Protein AF-A0A2V9VKH8-F1 (afdb_monomer_lite)

pLDDT: mean 80.2, std 17.69, range [26.59, 98.44]

Radius of gyration: 30.82 Å; chains: 1; bounding box: 71×82×88 Å

Structure (mmCIF, N/CA/C/O backbone):
data_AF-A0A2V9VKH8-F1
#
_entry.id   AF-A0A2V9VKH8-F1
#
loop_
_atom_site.group_PDB
_atom_site.id
_atom_site.type_symbol
_atom_site.label_atom_id
_atom_site.label_alt_id
_atom_site.label_comp_id
_atom_site.label_asym_id
_atom_site.label_entity_id
_atom_site.label_seq_id
_atom_site.pdbx_PDB_ins_code
_atom_site.Cartn_x
_atom_site.Cartn_y
_atom_site.Cartn_z
_atom_site.occupancy
_atom_site.B_iso_or_equiv
_atom_site.auth_seq_id
_atom_site.auth_comp_id
_atom_site.auth_asym_id
_atom_site.auth_atom_id
_atom_site.pdbx_PDB_model_num
ATOM 1 N N . MET A 1 1 ? 28.867 59.158 27.616 1.00 63.09 1 MET A N 1
ATOM 2 C CA . MET A 1 1 ? 27.660 58.539 28.209 1.00 63.09 1 MET A CA 1
ATOM 3 C C . MET A 1 1 ? 26.864 57.771 27.164 1.00 63.09 1 MET A C 1
ATOM 5 O O . MET A 1 1 ? 26.486 56.639 27.436 1.00 63.09 1 MET A O 1
ATOM 9 N N . ASP A 1 2 ? 26.694 58.322 25.963 1.00 77.38 2 ASP A N 1
ATOM 10 C CA . ASP A 1 2 ? 25.843 57.733 24.915 1.00 77.38 2 ASP A CA 1
ATOM 11 C C . ASP A 1 2 ? 26.330 56.370 24.397 1.00 77.38 2 ASP A C 1
ATOM 13 O O . ASP A 1 2 ? 25.528 55.474 24.148 1.00 77.38 2 ASP A O 1
ATOM 17 N N . THR A 1 3 ? 27.646 56.151 24.341 1.00 85.81 3 THR A N 1
ATOM 18 C CA . THR A 1 3 ? 28.241 54.854 23.978 1.00 85.81 3 THR A CA 1
ATOM 19 C C . THR A 1 3 ? 27.975 53.765 25.018 1.00 85.81 3 THR A C 1
ATOM 21 O O . THR A 1 3 ? 27.646 52.640 24.656 1.00 85.81 3 THR A O 1
ATOM 24 N N . LEU A 1 4 ? 28.054 54.088 26.313 1.00 91.06 4 LEU A N 1
ATOM 25 C CA . LEU A 1 4 ? 27.780 53.135 27.395 1.00 91.06 4 LEU A CA 1
ATOM 26 C C . LEU A 1 4 ? 26.299 52.731 27.419 1.00 91.06 4 LEU A C 1
ATOM 28 O O . LEU A 1 4 ? 25.985 51.552 27.563 1.00 91.06 4 LEU A O 1
ATOM 32 N N . ILE A 1 5 ? 25.397 53.696 27.222 1.00 91.50 5 ILE A N 1
ATOM 33 C CA . ILE A 1 5 ? 23.953 53.444 27.134 1.00 91.50 5 ILE A CA 1
ATOM 34 C C . ILE A 1 5 ? 23.644 52.554 25.922 1.00 91.50 5 ILE A C 1
ATOM 36 O O . ILE A 1 5 ? 22.907 51.579 26.061 1.00 91.50 5 ILE A O 1
ATOM 40 N N . ALA A 1 6 ? 24.263 52.811 24.764 1.00 89.56 6 ALA A N 1
ATOM 41 C CA . ALA A 1 6 ? 24.103 51.973 23.575 1.00 89.56 6 ALA A CA 1
ATOM 42 C C . ALA A 1 6 ? 24.553 50.517 23.809 1.00 89.56 6 ALA A C 1
ATOM 44 O O . ALA A 1 6 ? 23.830 49.590 23.440 1.00 89.56 6 ALA A O 1
ATOM 45 N N . PHE A 1 7 ? 25.692 50.292 24.478 1.00 94.12 7 PHE A N 1
ATOM 46 C CA . PHE A 1 7 ? 26.146 48.938 24.825 1.00 94.12 7 PHE A CA 1
ATOM 47 C C . PHE A 1 7 ? 25.215 48.234 25.818 1.00 94.12 7 PHE A C 1
ATOM 49 O O . PHE A 1 7 ? 24.960 47.042 25.663 1.00 94.12 7 PHE A O 1
ATOM 56 N N . ILE A 1 8 ? 24.668 48.953 26.803 1.00 94.00 8 ILE A N 1
ATOM 57 C CA . ILE A 1 8 ? 23.708 48.390 27.764 1.00 94.00 8 ILE A CA 1
ATOM 58 C C . ILE A 1 8 ? 22.414 47.973 27.054 1.00 94.00 8 ILE A C 1
ATOM 60 O O . ILE A 1 8 ? 21.912 46.875 27.293 1.00 94.00 8 ILE A O 1
ATOM 64 N N . VAL A 1 9 ? 21.898 48.805 26.144 1.00 93.12 9 VAL A N 1
ATOM 65 C CA . VAL A 1 9 ? 20.703 48.481 25.349 1.00 93.12 9 VAL A CA 1
ATOM 66 C C . VAL A 1 9 ? 20.966 47.286 24.428 1.00 93.12 9 VAL A C 1
ATOM 68 O O . VAL A 1 9 ? 20.166 46.351 24.399 1.00 93.12 9 VAL A O 1
ATOM 71 N N . ALA A 1 10 ? 22.105 47.257 23.728 1.00 92.50 10 ALA A N 1
ATOM 72 C CA . ALA A 1 10 ? 22.487 46.133 22.873 1.00 92.50 10 ALA A CA 1
ATOM 73 C C . ALA A 1 10 ? 22.647 44.827 23.671 1.00 92.50 10 ALA A C 1
ATOM 75 O O . ALA A 1 10 ? 22.159 43.776 23.246 1.00 92.50 10 ALA A O 1
ATOM 76 N N . ALA A 1 11 ? 23.268 44.888 24.853 1.00 94.62 11 ALA A N 1
ATOM 77 C CA . ALA A 1 11 ? 23.398 43.747 25.751 1.00 94.62 11 ALA A CA 1
ATOM 78 C C . ALA A 1 11 ? 22.026 43.262 26.236 1.00 94.62 11 ALA A C 1
ATOM 80 O O . ALA A 1 11 ? 21.753 42.068 26.158 1.00 94.62 11 ALA A O 1
ATOM 81 N N . ALA A 1 12 ? 21.137 44.166 26.657 1.00 94.75 12 ALA A N 1
ATOM 82 C CA . ALA A 1 12 ? 19.789 43.822 27.106 1.00 94.75 12 ALA A CA 1
ATOM 83 C C . ALA A 1 12 ? 18.955 43.158 25.996 1.00 94.75 12 ALA A C 1
ATOM 85 O O . ALA A 1 12 ? 18.322 42.128 26.239 1.00 94.75 12 ALA A O 1
ATOM 86 N N . LEU A 1 13 ? 19.004 43.690 24.769 1.00 94.38 13 LEU A N 1
ATOM 87 C CA . LEU A 1 13 ? 18.346 43.092 23.602 1.00 94.38 13 LEU A CA 1
ATOM 88 C C . LEU A 1 13 ? 18.916 41.702 23.295 1.00 94.38 13 LEU A C 1
ATOM 90 O O . LEU A 1 13 ? 18.162 40.741 23.148 1.00 94.38 13 LEU A O 1
ATOM 94 N N . THR A 1 14 ? 20.243 41.566 23.273 1.00 94.00 14 THR A N 1
ATOM 95 C CA . THR A 1 14 ? 20.915 40.281 23.026 1.00 94.00 14 THR A CA 1
ATOM 96 C C . THR A 1 14 ? 20.531 39.245 24.082 1.00 94.00 14 THR A C 1
ATOM 98 O O . THR A 1 14 ? 20.183 38.111 23.751 1.00 94.00 14 THR A O 1
ATOM 101 N N . LEU A 1 15 ? 20.521 39.635 25.359 1.00 94.31 15 LEU A N 1
ATOM 102 C CA . LEU A 1 15 ? 20.175 38.758 26.477 1.00 94.31 15 LEU A CA 1
ATOM 103 C C . LEU A 1 15 ? 18.697 38.349 26.444 1.00 94.31 15 LEU A C 1
ATOM 105 O O . LEU A 1 15 ? 18.374 37.202 26.754 1.00 94.31 15 LEU A O 1
ATOM 109 N N . PHE A 1 16 ? 17.805 39.244 26.009 1.00 94.19 16 PHE A N 1
ATOM 110 C CA . PHE A 1 16 ? 16.391 38.941 25.784 1.00 94.19 16 PHE A CA 1
ATOM 111 C C . PHE A 1 16 ? 16.201 37.865 24.702 1.00 94.19 16 PHE A C 1
ATOM 113 O O . PHE A 1 16 ? 15.519 36.863 24.944 1.00 94.19 16 PHE A O 1
ATOM 120 N N . PHE A 1 17 ? 16.848 38.016 23.541 1.00 93.25 17 PHE A N 1
ATOM 121 C CA . PHE A 1 17 ? 16.782 37.019 22.467 1.00 93.25 17 PHE A CA 1
ATOM 122 C C . PHE A 1 17 ? 17.427 35.688 22.871 1.00 93.25 17 PHE A C 1
ATOM 124 O O . PHE A 1 17 ? 16.816 34.637 22.666 1.00 93.25 17 PHE A O 1
ATOM 131 N N . LEU A 1 18 ? 18.600 35.713 23.514 1.00 92.12 18 LEU A N 1
ATOM 132 C CA . LEU A 1 18 ? 19.269 34.509 24.021 1.00 92.12 18 LEU A CA 1
ATOM 133 C C . LEU A 1 18 ? 18.402 33.771 25.041 1.00 92.12 18 LEU A C 1
ATOM 135 O O . LEU A 1 18 ? 18.232 32.557 24.946 1.00 92.12 18 LEU A O 1
ATOM 139 N N . ARG A 1 19 ? 17.798 34.486 25.995 1.00 92.94 19 ARG A N 1
ATOM 140 C CA . ARG A 1 19 ? 16.902 33.888 26.992 1.00 92.94 19 ARG A CA 1
ATOM 141 C C . ARG A 1 19 ? 15.708 33.199 26.332 1.00 92.94 19 ARG A C 1
ATOM 143 O O . ARG A 1 19 ? 15.382 32.074 26.711 1.00 92.94 19 ARG A O 1
ATOM 150 N N . ASN A 1 20 ? 15.071 33.839 25.351 1.00 88.81 20 ASN A N 1
ATOM 151 C CA . ASN A 1 20 ? 13.943 33.247 24.626 1.00 88.81 20 ASN A CA 1
ATOM 152 C C . ASN A 1 20 ? 14.376 32.035 23.789 1.00 88.81 20 ASN A C 1
ATOM 154 O O . ASN A 1 20 ? 13.678 31.021 23.777 1.00 88.81 20 ASN A O 1
ATOM 158 N N . TYR A 1 21 ? 15.556 32.097 23.168 1.00 85.56 21 TYR A N 1
ATOM 159 C CA . TYR A 1 21 ? 16.156 30.980 22.442 1.00 85.56 21 TYR A CA 1
ATOM 160 C C . TYR A 1 21 ? 16.414 29.770 23.356 1.00 85.56 21 TYR A C 1
ATOM 162 O O . TYR A 1 21 ? 15.930 28.671 23.079 1.00 85.56 21 TYR A O 1
ATOM 170 N N . PHE A 1 22 ? 17.083 29.967 24.499 1.00 85.38 22 PHE A N 1
ATOM 171 C CA . PHE A 1 22 ? 17.346 28.894 25.466 1.00 85.38 22 PHE A CA 1
ATOM 172 C C . PHE A 1 22 ? 16.069 28.331 26.092 1.00 85.38 22 PHE A C 1
ATOM 174 O O . PHE A 1 22 ? 15.973 27.122 26.313 1.00 85.38 22 PHE A O 1
ATOM 181 N N . LYS A 1 23 ? 15.070 29.180 26.367 1.00 87.38 23 LYS A N 1
ATOM 182 C CA . LYS A 1 23 ? 13.758 28.723 26.838 1.00 87.38 23 LYS A CA 1
ATOM 183 C C . LYS A 1 23 ? 13.087 27.828 25.791 1.00 87.38 23 LYS A C 1
ATOM 185 O O . LYS A 1 23 ? 12.634 26.739 26.133 1.00 87.38 23 LYS A O 1
ATOM 190 N N . GLY A 1 24 ? 13.112 28.237 24.521 1.00 82.38 24 GLY A N 1
ATOM 191 C CA . GLY A 1 24 ? 12.588 27.445 23.408 1.00 82.38 24 GLY A CA 1
ATOM 192 C C . GLY A 1 24 ? 13.292 26.095 23.243 1.00 82.38 24 GLY A C 1
ATOM 193 O O . GLY A 1 24 ? 12.623 25.090 23.007 1.00 82.38 24 GLY A O 1
ATOM 194 N N . ILE A 1 25 ? 14.617 26.036 23.426 1.00 80.88 25 ILE A N 1
ATOM 195 C CA . ILE A 1 25 ? 15.366 24.767 23.437 1.00 80.88 25 ILE A CA 1
ATOM 196 C C . ILE A 1 25 ? 14.876 23.858 24.567 1.00 80.88 25 ILE A C 1
ATOM 198 O O . ILE A 1 25 ? 14.528 22.710 24.307 1.00 80.88 25 ILE A O 1
ATOM 202 N N . LYS A 1 26 ? 14.780 24.370 25.802 1.00 82.69 26 LYS A N 1
ATOM 203 C CA . LYS A 1 26 ? 14.320 23.573 26.953 1.00 82.69 26 LYS A CA 1
ATOM 204 C C . LYS A 1 26 ? 12.916 23.008 26.746 1.00 82.69 26 LYS A C 1
ATOM 206 O O . LYS A 1 26 ? 12.668 21.851 27.073 1.00 82.69 26 LYS A O 1
ATOM 211 N N . GLU A 1 27 ? 12.002 23.803 26.195 1.00 83.75 27 GLU A N 1
ATOM 212 C CA . GLU A 1 27 ? 10.639 23.354 25.894 1.00 83.75 27 GLU A CA 1
ATOM 213 C C . GLU A 1 27 ? 10.611 22.273 24.803 1.00 83.75 27 GLU A C 1
ATOM 215 O O . GLU A 1 27 ? 9.874 21.293 24.930 1.00 83.75 27 GLU A O 1
ATOM 220 N N . ARG A 1 28 ? 11.426 22.414 23.748 1.00 78.88 28 ARG A N 1
ATOM 221 C CA . ARG A 1 28 ? 11.555 21.400 22.685 1.00 78.88 28 ARG A CA 1
ATOM 222 C C . ARG A 1 28 ? 12.150 20.099 23.214 1.00 78.88 28 ARG A C 1
ATOM 224 O O . ARG A 1 28 ? 11.594 19.042 22.932 1.00 78.88 28 ARG A O 1
ATOM 231 N N . ASP A 1 29 ? 13.196 20.172 24.031 1.00 80.62 29 ASP A N 1
ATOM 232 C CA . ASP A 1 29 ? 13.813 19.004 24.665 1.00 80.62 29 ASP A CA 1
ATOM 233 C C . ASP A 1 29 ? 12.839 18.295 25.613 1.00 80.62 29 ASP A C 1
ATOM 235 O O . ASP A 1 29 ? 12.758 17.066 25.622 1.00 80.62 29 ASP A O 1
ATOM 239 N N . ALA A 1 30 ? 12.056 19.049 26.391 1.00 84.06 30 ALA A N 1
ATOM 240 C CA . ALA A 1 30 ? 11.030 18.480 27.261 1.00 84.06 30 ALA A CA 1
ATOM 241 C C . ALA A 1 30 ? 9.947 17.744 26.453 1.00 84.06 30 ALA A C 1
ATOM 243 O O . ALA A 1 30 ? 9.590 16.614 26.793 1.00 84.06 30 ALA A O 1
ATOM 244 N N . LYS A 1 31 ? 9.473 18.339 25.348 1.00 81.69 31 LYS A N 1
ATOM 245 C CA . LYS A 1 31 ? 8.534 17.686 24.421 1.00 81.69 31 LYS A CA 1
ATOM 246 C C . LYS A 1 31 ? 9.139 16.434 23.785 1.00 81.69 31 LYS A C 1
ATOM 248 O O . LYS A 1 31 ? 8.479 15.401 23.761 1.00 81.69 31 LYS A O 1
ATOM 253 N N . ALA A 1 32 ? 10.394 16.497 23.342 1.00 79.94 32 ALA A N 1
ATOM 254 C CA . ALA A 1 32 ? 11.111 15.364 22.762 1.00 79.94 32 ALA A CA 1
ATOM 255 C C . ALA A 1 32 ? 11.238 14.196 23.753 1.00 79.94 32 ALA A C 1
ATOM 257 O O . ALA A 1 32 ? 10.987 13.048 23.392 1.00 79.94 32 ALA A O 1
ATOM 258 N N . ARG A 1 33 ? 11.556 14.481 25.023 1.00 82.38 33 ARG A N 1
ATOM 259 C CA . ARG A 1 33 ? 11.607 13.469 26.092 1.00 82.38 33 ARG A CA 1
ATOM 260 C C . ARG A 1 33 ? 10.233 12.875 26.388 1.00 82.38 33 ARG A C 1
ATOM 262 O O . ARG A 1 33 ? 10.119 11.661 26.505 1.00 82.38 33 ARG A O 1
ATOM 269 N N . ALA A 1 34 ? 9.185 13.695 26.449 1.00 81.69 34 ALA A N 1
ATOM 270 C CA . ALA A 1 34 ? 7.819 13.205 26.631 1.00 81.69 34 ALA A CA 1
ATOM 271 C C . ALA A 1 34 ? 7.361 12.319 25.457 1.00 81.69 34 ALA A C 1
ATOM 273 O O . ALA A 1 34 ? 6.734 11.283 25.672 1.00 81.69 34 ALA A O 1
ATOM 274 N N . ALA A 1 35 ? 7.703 12.691 24.221 1.00 75.00 35 ALA A N 1
ATOM 275 C CA . ALA A 1 35 ? 7.455 11.879 23.033 1.00 75.00 35 ALA A CA 1
ATOM 276 C C . ALA A 1 35 ? 8.233 10.553 23.071 1.00 75.00 35 ALA A C 1
ATOM 278 O O . ALA A 1 35 ? 7.669 9.518 22.727 1.00 75.00 35 ALA A O 1
ATOM 279 N N . ALA A 1 36 ? 9.479 10.565 23.556 1.00 78.69 36 ALA A N 1
ATOM 280 C CA . ALA A 1 36 ? 10.282 9.358 23.740 1.00 78.69 36 ALA A CA 1
ATOM 281 C C . ALA A 1 36 ? 9.688 8.416 24.800 1.00 78.69 36 ALA A C 1
ATOM 283 O O . ALA A 1 36 ? 9.602 7.215 24.565 1.00 78.69 36 ALA A O 1
ATOM 284 N N . GLU A 1 37 ? 9.215 8.941 25.935 1.00 77.94 37 GLU A N 1
ATOM 285 C CA . GLU A 1 37 ? 8.509 8.140 26.949 1.00 77.94 37 GLU A CA 1
ATOM 286 C C . GLU A 1 37 ? 7.204 7.545 26.399 1.00 77.94 37 GLU A C 1
ATOM 288 O O . GLU A 1 37 ? 6.923 6.363 26.600 1.00 77.94 37 GLU A O 1
ATOM 293 N N . LYS A 1 38 ? 6.444 8.314 25.607 1.00 71.38 38 LYS A N 1
ATOM 294 C CA . LYS A 1 38 ? 5.299 7.771 24.858 1.00 71.38 38 LYS A CA 1
ATOM 295 C C . LYS A 1 38 ? 5.726 6.667 23.892 1.00 71.38 38 LYS A C 1
ATOM 297 O O . LYS A 1 38 ? 5.062 5.643 23.827 1.00 71.38 38 LYS A O 1
ATOM 302 N N . GLY A 1 39 ? 6.827 6.841 23.164 1.00 66.06 39 GLY A N 1
ATOM 303 C CA . GLY A 1 39 ? 7.369 5.820 22.266 1.00 66.06 39 GLY A CA 1
ATOM 304 C C . GLY A 1 39 ? 7.769 4.532 22.991 1.00 66.06 39 GLY A C 1
ATOM 305 O O . GLY A 1 39 ? 7.508 3.443 22.480 1.00 66.06 39 GLY A O 1
ATOM 306 N N . LYS A 1 40 ? 8.321 4.634 24.209 1.00 69.31 40 LYS A N 1
ATOM 307 C CA . LYS A 1 40 ? 8.632 3.477 25.068 1.00 69.31 40 LYS A CA 1
ATOM 308 C C . LYS A 1 40 ? 7.385 2.699 25.492 1.00 69.31 40 LYS A C 1
ATOM 310 O O . LYS A 1 40 ? 7.455 1.483 25.602 1.00 69.31 40 LYS A O 1
ATOM 315 N N . LEU A 1 41 ? 6.236 3.353 25.677 1.00 59.66 41 LEU A N 1
ATOM 316 C CA . LEU A 1 41 ? 4.969 2.662 25.974 1.00 59.66 41 LEU A CA 1
ATOM 317 C C . LEU A 1 41 ? 4.483 1.774 24.808 1.00 59.66 41 LEU A C 1
ATOM 319 O O . LEU A 1 41 ? 3.672 0.875 25.021 1.00 59.66 41 LEU A O 1
ATOM 323 N N . PHE A 1 42 ? 4.992 1.992 23.590 1.00 58.88 42 PHE A N 1
ATOM 324 C CA . PHE A 1 42 ? 4.648 1.240 22.376 1.00 58.88 42 PHE A CA 1
ATOM 325 C C . PHE A 1 42 ? 5.877 0.532 21.766 1.00 58.88 42 PHE A C 1
ATOM 327 O O . PHE A 1 42 ? 5.976 0.418 20.543 1.00 58.88 42 PHE A O 1
ATOM 334 N N . SER A 1 43 ? 6.808 0.065 22.615 1.00 53.28 43 SER A N 1
ATOM 335 C CA . SER A 1 43 ? 8.208 -0.319 22.320 1.00 53.28 43 SER A CA 1
ATOM 336 C C . SER A 1 43 ? 8.474 -1.447 21.310 1.00 53.28 43 SER A C 1
ATOM 338 O O . SER A 1 43 ? 9.588 -1.964 21.273 1.00 53.28 43 SER A O 1
ATOM 340 N N . GLU A 1 44 ? 7.526 -1.842 20.464 1.00 56.50 44 GLU A N 1
ATOM 341 C CA . GLU A 1 44 ? 7.807 -2.771 19.356 1.00 56.50 44 GLU A CA 1
ATOM 342 C C . GLU A 1 44 ? 8.654 -2.117 18.240 1.00 56.50 44 GLU A C 1
ATOM 344 O O . GLU A 1 44 ? 9.012 -2.782 17.273 1.00 56.50 44 GLU A O 1
ATOM 349 N N . GLY A 1 45 ? 8.986 -0.824 18.365 1.00 64.00 45 GLY A N 1
ATOM 350 C CA . GLY A 1 45 ? 9.729 -0.065 17.360 1.00 64.00 45 GLY A CA 1
ATOM 351 C C . GLY A 1 45 ? 8.877 0.284 16.131 1.00 64.00 45 GLY A C 1
ATOM 352 O O . GLY A 1 45 ? 7.655 0.092 16.132 1.00 64.00 45 GLY A O 1
ATOM 353 N N . PRO A 1 46 ? 9.487 0.853 15.076 1.00 67.88 46 PRO A N 1
ATOM 354 C CA . PRO A 1 46 ? 8.822 0.978 13.786 1.00 67.88 46 PRO A CA 1
ATOM 355 C C . PRO A 1 46 ? 8.394 -0.398 13.261 1.00 67.88 46 PRO A C 1
ATOM 357 O O . PRO A 1 46 ? 9.116 -1.373 13.424 1.00 67.88 46 PRO A O 1
ATOM 360 N N . LYS A 1 47 ? 7.224 -0.487 12.621 1.00 60.84 47 LYS A N 1
ATOM 361 C CA . LYS A 1 47 ? 6.669 -1.762 12.104 1.00 60.84 47 LYS A CA 1
ATOM 362 C C . LYS A 1 47 ? 6.778 -1.937 10.597 1.00 60.84 47 LYS A C 1
ATOM 364 O O . LYS A 1 47 ? 6.461 -2.996 10.060 1.00 60.84 47 LYS A O 1
ATOM 369 N N . ALA A 1 48 ? 7.143 -0.865 9.922 1.00 63.75 48 ALA A N 1
ATOM 370 C CA . ALA A 1 48 ? 7.241 -0.777 8.482 1.00 63.75 48 ALA A CA 1
ATOM 371 C C . ALA A 1 48 ? 8.485 0.048 8.150 1.00 63.75 48 ALA A C 1
ATOM 373 O O . ALA A 1 48 ? 9.444 0.092 8.924 1.00 63.75 48 ALA A O 1
ATOM 374 N N . GLN A 1 49 ? 8.467 0.708 7.002 1.00 72.56 49 GLN A N 1
ATOM 375 C CA . GLN A 1 49 ? 9.515 1.633 6.628 1.00 72.56 49 GLN A CA 1
ATOM 376 C C . GLN A 1 49 ? 9.624 2.795 7.632 1.00 72.56 49 GLN A C 1
ATOM 378 O O . GLN A 1 49 ? 8.619 3.396 8.018 1.00 72.56 49 GLN A O 1
ATOM 383 N N . HIS A 1 50 ? 10.848 3.136 8.023 1.00 80.00 50 HIS A N 1
ATOM 384 C CA . HIS A 1 50 ? 11.149 4.226 8.941 1.00 80.00 50 HIS A CA 1
ATOM 385 C C . HIS A 1 50 ? 12.464 4.922 8.571 1.00 80.00 50 HIS A C 1
ATOM 387 O O . HIS A 1 50 ? 13.296 4.340 7.879 1.00 80.00 50 HIS A O 1
ATOM 393 N N . PRO A 1 51 ? 12.680 6.171 9.011 1.00 85.06 51 PRO A N 1
ATOM 394 C CA . PRO A 1 51 ? 13.949 6.847 8.786 1.00 85.06 51 PRO A CA 1
ATOM 395 C C . PRO A 1 51 ? 15.066 6.178 9.594 1.00 85.06 51 PRO A C 1
ATOM 397 O O . PRO A 1 51 ? 14.913 5.959 10.790 1.00 85.06 51 PRO A O 1
ATOM 400 N N . HIS A 1 52 ? 16.193 5.891 8.961 1.00 86.38 52 HIS A N 1
ATOM 401 C CA . HIS A 1 52 ? 17.493 5.707 9.588 1.00 86.38 52 HIS A CA 1
ATOM 402 C C . HIS A 1 52 ? 18.257 7.026 9.489 1.00 86.38 52 HIS A C 1
ATOM 404 O O . HIS A 1 52 ? 18.308 7.634 8.419 1.00 86.38 52 HIS A O 1
ATOM 410 N N . ILE A 1 53 ? 18.826 7.478 10.603 1.00 87.56 53 ILE A N 1
ATOM 411 C CA . ILE A 1 53 ? 19.479 8.784 10.704 1.00 87.56 53 ILE A CA 1
ATOM 412 C C . ILE A 1 53 ? 20.965 8.555 10.953 1.00 87.56 53 ILE A C 1
ATOM 414 O O . ILE A 1 53 ? 21.344 8.015 11.991 1.00 87.56 53 ILE A O 1
ATOM 418 N N . ASP A 1 54 ? 21.804 8.983 10.014 1.00 84.62 54 ASP A N 1
ATOM 419 C CA . ASP A 1 54 ? 23.248 9.000 10.207 1.00 84.62 54 ASP A CA 1
ATOM 420 C C . ASP A 1 54 ? 23.639 10.227 11.040 1.00 84.62 54 ASP A C 1
ATOM 422 O O . ASP A 1 54 ? 23.612 11.376 10.583 1.00 84.62 54 ASP A O 1
ATOM 426 N N . ASN A 1 55 ? 24.006 9.980 12.296 1.00 85.00 55 ASN A N 1
ATOM 427 C CA . ASN A 1 55 ? 24.382 11.032 13.235 1.00 85.00 55 ASN A CA 1
ATOM 428 C C . ASN A 1 55 ? 25.666 11.772 12.835 1.00 85.00 55 ASN A C 1
ATOM 430 O O . ASN A 1 55 ? 25.863 12.906 13.279 1.00 85.00 55 ASN A O 1
ATOM 434 N N . THR A 1 56 ? 26.507 11.181 11.986 1.00 84.69 56 THR A N 1
ATOM 435 C CA . THR A 1 56 ? 27.732 11.807 11.473 1.00 84.69 56 THR A CA 1
ATOM 436 C C . THR A 1 56 ? 27.380 12.927 10.501 1.00 84.69 56 THR A C 1
ATOM 438 O O . THR A 1 56 ? 27.872 14.044 10.641 1.00 84.69 56 THR A O 1
ATOM 441 N N . TYR A 1 57 ? 26.447 12.659 9.585 1.00 84.44 57 TYR A N 1
ATOM 442 C CA . TYR A 1 57 ? 26.014 13.610 8.559 1.00 84.44 57 TYR A CA 1
ATOM 443 C C . TYR A 1 57 ? 24.903 14.554 9.031 1.00 84.44 57 TYR A C 1
ATOM 445 O O . TYR A 1 57 ? 24.702 15.619 8.453 1.00 84.44 57 TYR A O 1
ATOM 453 N N . CYS A 1 58 ? 24.156 14.205 10.082 1.00 87.94 58 CYS A N 1
ATOM 454 C CA . CYS A 1 58 ? 23.061 15.038 10.569 1.00 87.94 58 CYS A CA 1
ATOM 455 C C . CYS A 1 58 ? 23.565 16.402 11.083 1.00 87.94 58 CYS A C 1
ATOM 457 O O . CYS A 1 58 ? 24.203 16.484 12.129 1.00 87.94 58 CYS A O 1
ATOM 459 N N . ILE A 1 59 ? 23.210 17.495 10.402 1.00 89.75 59 ILE A N 1
ATOM 460 C CA . ILE A 1 59 ? 23.591 18.867 10.796 1.00 89.75 59 ILE A CA 1
ATOM 461 C C . ILE A 1 59 ? 22.662 19.511 11.838 1.00 89.75 59 ILE A C 1
ATOM 463 O O . ILE A 1 59 ? 22.838 20.670 12.195 1.00 89.75 59 ILE A O 1
ATOM 467 N N . GLY A 1 60 ? 21.634 18.798 12.304 1.00 89.38 60 GLY A N 1
ATOM 468 C CA . GLY A 1 60 ? 20.764 19.298 13.371 1.00 89.38 60 GLY A CA 1
ATOM 469 C C . GLY A 1 60 ? 19.741 20.371 12.973 1.00 89.38 60 GLY A C 1
ATOM 470 O O . GLY A 1 60 ? 19.167 21.009 13.850 1.00 89.38 60 GLY A O 1
ATOM 471 N N . CYS A 1 61 ? 19.463 20.567 11.679 1.00 89.31 61 CYS A N 1
ATOM 472 C CA . CYS A 1 61 ? 18.586 21.644 11.184 1.00 89.31 61 CYS A CA 1
ATOM 473 C C . CYS A 1 61 ? 17.088 21.499 11.528 1.00 89.31 61 CYS A C 1
ATOM 475 O O . CYS A 1 61 ? 16.315 22.420 11.287 1.00 89.31 61 CYS A O 1
ATOM 477 N N . ALA A 1 62 ? 16.665 20.350 12.066 1.00 89.62 62 ALA A N 1
ATOM 478 C CA . ALA A 1 62 ? 15.288 20.036 12.462 1.00 89.62 62 ALA A CA 1
ATOM 479 C C . ALA A 1 62 ? 14.221 20.003 11.346 1.00 89.62 62 ALA A C 1
ATOM 481 O O . ALA A 1 62 ? 13.066 19.699 11.651 1.00 89.62 62 ALA A O 1
ATOM 482 N N . THR A 1 63 ? 14.574 20.193 10.067 1.00 90.38 63 THR A N 1
ATOM 483 C CA . THR A 1 63 ? 13.617 20.122 8.941 1.00 90.38 63 THR A CA 1
ATOM 484 C C . THR A 1 63 ? 12.839 18.806 8.932 1.00 90.38 63 THR A C 1
ATOM 486 O O . THR A 1 63 ? 11.625 18.788 8.775 1.00 90.38 63 THR A O 1
ATOM 489 N N . CYS A 1 64 ? 13.514 17.685 9.190 1.00 89.88 64 CYS A N 1
ATOM 490 C CA . CYS A 1 64 ? 12.882 16.366 9.231 1.00 89.88 64 CYS A CA 1
ATOM 491 C C . CYS A 1 64 ? 11.787 16.227 10.305 1.00 89.88 64 CYS A C 1
ATOM 493 O O . CYS A 1 64 ? 10.832 15.478 10.106 1.00 89.88 64 CYS A O 1
ATOM 495 N N . THR A 1 65 ? 11.909 16.950 11.422 1.00 89.12 65 THR A N 1
ATOM 496 C CA . THR A 1 65 ? 10.913 16.937 12.504 1.00 89.12 65 THR A CA 1
ATOM 497 C C . THR A 1 65 ? 9.703 17.805 12.175 1.00 89.12 65 THR A C 1
ATOM 499 O O . THR A 1 65 ? 8.594 17.474 12.579 1.00 89.12 65 THR A O 1
ATOM 502 N N . THR A 1 66 ? 9.889 18.888 11.412 1.00 86.38 66 THR A N 1
ATOM 503 C CA . THR A 1 66 ? 8.813 19.831 11.081 1.00 86.38 66 THR A CA 1
ATOM 504 C C . THR A 1 66 ? 7.961 19.356 9.911 1.00 86.38 66 THR A C 1
ATOM 506 O O . THR A 1 66 ? 6.772 19.650 9.867 1.00 86.38 66 THR A O 1
ATOM 509 N N . VAL A 1 67 ? 8.542 18.589 8.984 1.00 87.56 67 VAL A N 1
ATOM 510 C CA . VAL A 1 67 ? 7.825 18.040 7.820 1.00 87.56 67 VAL A CA 1
ATOM 511 C C . VAL A 1 67 ? 7.067 16.743 8.114 1.00 87.56 67 VAL A C 1
ATOM 513 O O . VAL A 1 67 ? 6.415 16.215 7.217 1.00 87.56 67 VAL A O 1
ATOM 516 N N . CYS A 1 68 ? 7.168 16.180 9.323 1.00 86.00 68 CYS A N 1
ATOM 517 C CA . CYS A 1 68 ? 6.497 14.927 9.662 1.00 86.00 68 CYS A CA 1
ATOM 518 C C . CYS A 1 68 ? 5.015 15.174 10.021 1.00 86.00 68 CYS A C 1
ATOM 520 O O . CYS A 1 68 ? 4.747 15.719 11.093 1.00 86.00 68 CYS A O 1
ATOM 522 N N . PRO A 1 69 ? 4.041 14.746 9.189 1.00 80.00 69 PRO A N 1
ATOM 523 C CA . PRO A 1 69 ? 2.616 14.951 9.451 1.00 80.00 69 PRO A CA 1
ATOM 524 C C . PRO A 1 69 ? 2.083 14.136 10.634 1.00 80.00 69 PRO A C 1
ATOM 526 O O . PRO A 1 69 ? 1.068 14.505 11.214 1.00 80.00 69 PRO A O 1
ATOM 529 N N . GLU A 1 70 ? 2.744 13.033 10.995 1.00 79.56 70 GLU A N 1
ATOM 530 C CA . GLU A 1 70 ? 2.291 12.161 12.088 1.00 79.56 70 GLU A CA 1
ATOM 531 C C . GLU A 1 70 ? 2.573 12.762 13.475 1.00 79.56 70 GLU A C 1
ATOM 533 O O . GLU A 1 70 ? 1.918 12.390 14.452 1.00 79.56 70 GLU A O 1
ATOM 538 N N . GLY A 1 71 ? 3.517 13.711 13.556 1.00 75.50 71 GLY A N 1
ATOM 539 C CA . GLY A 1 71 ? 3.951 14.337 14.803 1.00 75.50 71 GLY A CA 1
ATOM 540 C C . GLY A 1 71 ? 4.658 13.361 15.750 1.00 75.50 71 GLY A C 1
ATOM 541 O O . GLY A 1 71 ? 4.392 12.161 15.769 1.00 75.50 71 GLY A O 1
ATOM 542 N N . ASP A 1 72 ? 5.601 13.867 16.545 1.00 79.38 72 ASP A N 1
ATOM 543 C CA . ASP A 1 72 ? 6.311 13.101 17.581 1.00 79.38 72 ASP A CA 1
ATOM 544 C C . ASP A 1 72 ? 7.049 11.828 17.098 1.00 79.38 72 ASP A C 1
ATOM 546 O O . ASP A 1 72 ? 7.538 11.073 17.927 1.00 79.38 72 ASP A O 1
ATOM 550 N N . VAL A 1 73 ? 7.173 11.558 15.790 1.00 86.94 73 VAL A N 1
ATOM 551 C CA . VAL A 1 73 ? 7.969 10.426 15.266 1.00 86.94 73 VAL A CA 1
ATOM 552 C C . VAL A 1 73 ? 9.458 10.713 15.427 1.00 86.94 73 VAL A C 1
ATOM 554 O O . VAL A 1 73 ? 10.209 9.890 15.957 1.00 86.94 73 VAL A O 1
ATOM 557 N N . LEU A 1 74 ? 9.865 11.896 14.966 1.00 89.75 74 LEU A N 1
ATOM 558 C CA . LEU A 1 74 ? 11.223 12.412 15.036 1.00 89.75 74 LEU A CA 1
ATOM 559 C C . LEU A 1 74 ? 11.265 13.603 15.986 1.00 89.75 74 LEU A C 1
ATOM 561 O O . LEU A 1 74 ? 10.383 14.460 15.951 1.00 89.75 74 LEU A O 1
ATOM 565 N N . ALA A 1 75 ? 12.328 13.697 16.775 1.00 89.38 75 ALA A N 1
ATOM 566 C CA . ALA A 1 75 ? 12.623 14.883 17.562 1.00 89.38 75 ALA A CA 1
ATOM 567 C C . ALA A 1 75 ? 14.116 15.205 17.521 1.00 89.38 75 ALA A C 1
ATOM 569 O O . ALA A 1 75 ? 14.934 14.389 17.101 1.00 89.38 75 ALA A O 1
ATOM 570 N N . MET A 1 76 ? 14.466 16.409 17.961 1.00 87.69 76 MET A N 1
ATOM 571 C CA . MET A 1 76 ? 15.857 16.801 18.147 1.00 87.69 76 MET A CA 1
ATOM 572 C C . MET A 1 76 ? 16.277 16.463 19.577 1.00 87.69 76 MET A C 1
ATOM 574 O O . MET A 1 76 ? 15.665 16.962 20.515 1.00 87.69 76 MET A O 1
ATOM 578 N N . LEU A 1 77 ? 17.309 15.635 19.743 1.00 81.44 77 LEU A N 1
ATOM 579 C CA . LEU A 1 77 ? 17.960 15.377 21.030 1.00 81.44 77 LEU A CA 1
ATOM 580 C C . LEU A 1 77 ? 19.465 15.580 20.870 1.00 81.44 77 LEU A C 1
ATOM 582 O O . LEU A 1 77 ? 20.082 15.026 19.963 1.00 81.44 77 LEU A O 1
ATOM 586 N N . GLY A 1 78 ? 20.062 16.407 21.733 1.00 80.06 78 GLY A N 1
ATOM 587 C CA . GLY A 1 78 ? 21.503 16.682 21.679 1.00 80.06 78 GLY A CA 1
ATOM 588 C C . GLY A 1 78 ? 21.963 17.279 20.341 1.00 80.06 78 GLY A C 1
ATOM 589 O O . GLY A 1 78 ? 23.057 16.979 19.877 1.00 80.06 78 GLY A O 1
ATOM 590 N N . GLY A 1 79 ? 21.108 18.069 19.681 1.00 83.44 79 GLY A N 1
ATOM 591 C CA . GLY A 1 79 ? 21.402 18.671 18.375 1.00 83.44 79 GLY A CA 1
ATOM 592 C C . GLY A 1 79 ? 21.324 17.708 17.185 1.00 83.44 79 GLY A C 1
ATOM 593 O O . GLY A 1 79 ? 21.592 18.120 16.060 1.00 83.44 79 GLY A O 1
ATOM 594 N N . LYS A 1 80 ? 20.929 16.448 17.390 1.00 88.31 80 LYS A N 1
ATOM 595 C CA . LYS A 1 80 ? 20.766 15.452 16.324 1.00 88.31 80 LYS A CA 1
ATOM 596 C C . LYS A 1 80 ? 19.315 15.003 16.234 1.00 88.31 80 LYS A C 1
ATOM 598 O O . LYS A 1 80 ? 18.584 15.012 17.224 1.00 88.31 80 LYS A O 1
ATOM 603 N N . ALA A 1 81 ? 18.886 14.668 15.023 1.00 90.81 81 ALA A N 1
ATOM 604 C CA . ALA A 1 81 ? 17.565 14.101 14.819 1.00 90.81 81 ALA A CA 1
ATOM 605 C C . ALA A 1 81 ? 17.569 12.656 15.323 1.00 90.81 81 ALA A C 1
ATOM 607 O O . ALA A 1 81 ? 18.489 11.895 15.041 1.00 90.81 81 ALA A O 1
ATOM 608 N N . VAL A 1 82 ? 16.540 12.283 16.068 1.00 87.62 82 VAL A N 1
ATOM 609 C CA . VAL A 1 82 ? 16.375 10.943 16.624 1.00 87.62 82 VAL A CA 1
ATOM 610 C C . VAL A 1 82 ? 14.937 10.486 16.446 1.00 87.62 82 VAL A C 1
ATOM 612 O O . VAL A 1 82 ? 14.003 11.292 16.456 1.00 87.62 82 VAL A O 1
ATOM 615 N N . ILE A 1 83 ? 14.750 9.178 16.309 1.00 87.75 83 ILE A N 1
ATOM 616 C CA . ILE A 1 83 ? 13.421 8.575 16.339 1.00 87.75 83 ILE A CA 1
ATOM 617 C C . ILE A 1 83 ? 12.994 8.469 17.800 1.00 87.75 83 ILE A C 1
ATOM 619 O O . ILE A 1 83 ? 13.611 7.737 18.570 1.00 87.75 83 ILE A O 1
ATOM 623 N N . VAL A 1 84 ? 11.936 9.184 18.179 1.00 85.62 84 VAL A N 1
ATOM 624 C CA . VAL A 1 84 ? 11.378 9.129 19.540 1.00 85.62 84 VAL A CA 1
ATOM 625 C C . VAL A 1 84 ? 10.079 8.331 19.600 1.00 85.62 84 VAL A C 1
ATOM 627 O O . VAL A 1 84 ? 9.778 7.747 20.634 1.00 85.62 84 VAL A O 1
ATOM 630 N N . ASN A 1 85 ? 9.347 8.221 18.486 1.00 82.19 85 ASN A N 1
ATOM 631 C CA . ASN A 1 85 ? 8.158 7.376 18.381 1.00 82.19 85 ASN A CA 1
ATOM 632 C C . ASN A 1 85 ? 8.092 6.688 17.010 1.00 82.19 85 ASN A C 1
ATOM 634 O O . ASN A 1 85 ? 7.269 7.010 16.152 1.00 82.19 85 ASN A O 1
ATOM 638 N N . GLY A 1 86 ? 8.992 5.726 16.796 1.00 76.69 86 GLY A N 1
ATOM 639 C CA . GLY A 1 86 ? 9.117 5.013 15.520 1.00 76.69 86 GLY A CA 1
ATOM 640 C C . GLY A 1 86 ? 7.852 4.267 15.104 1.00 76.69 86 GLY A C 1
ATOM 641 O O . GLY A 1 86 ? 7.581 4.102 13.919 1.00 76.69 86 GLY A O 1
ATOM 642 N N . TYR A 1 87 ? 7.041 3.891 16.083 1.00 73.00 87 TYR A N 1
ATOM 643 C CA . TYR A 1 87 ? 5.766 3.231 15.891 1.00 73.00 87 TYR A CA 1
ATOM 644 C C . TYR A 1 87 ? 4.751 4.063 15.087 1.00 73.00 87 TYR A C 1
ATOM 646 O O . TYR A 1 87 ? 4.001 3.515 14.281 1.00 73.00 87 TYR A O 1
ATOM 654 N N . LYS A 1 88 ? 4.730 5.388 15.291 1.00 77.44 88 LYS A N 1
ATOM 655 C CA . LYS A 1 88 ? 3.862 6.314 14.546 1.00 77.44 88 LYS A CA 1
ATOM 656 C C . LYS A 1 88 ? 4.347 6.559 13.112 1.00 77.44 88 LYS A C 1
ATOM 658 O O . LYS A 1 88 ? 3.644 7.189 12.330 1.00 77.44 88 LYS A O 1
ATOM 663 N N . CYS A 1 89 ? 5.542 6.094 12.748 1.00 79.81 89 CYS A N 1
ATOM 664 C CA . CYS A 1 89 ? 6.056 6.294 11.403 1.00 79.81 89 CYS A CA 1
ATOM 665 C C . CYS A 1 89 ? 5.255 5.472 10.385 1.00 79.81 89 CYS A C 1
ATOM 667 O O . CYS A 1 89 ? 5.201 4.246 10.465 1.00 79.81 89 CYS A O 1
ATOM 669 N N . ILE A 1 90 ? 4.686 6.154 9.389 1.00 72.94 90 ILE A N 1
ATOM 670 C CA . ILE A 1 90 ? 3.953 5.522 8.279 1.00 72.94 90 ILE A CA 1
ATOM 671 C C . ILE A 1 90 ? 4.796 5.358 7.001 1.00 72.94 90 ILE A C 1
ATOM 673 O O . ILE A 1 90 ? 4.255 4.986 5.963 1.00 72.94 90 ILE A O 1
ATOM 677 N N . GLY A 1 91 ? 6.095 5.687 7.035 1.00 75.94 91 GLY A N 1
ATOM 678 C CA . GLY A 1 91 ? 6.978 5.539 5.869 1.00 75.94 91 GLY A CA 1
ATOM 679 C C . GLY A 1 91 ? 6.689 6.506 4.709 1.00 75.94 91 GLY A C 1
ATOM 680 O O . GLY A 1 91 ? 6.811 6.144 3.544 1.00 75.94 91 GLY A O 1
ATOM 681 N N . HIS A 1 92 ? 6.273 7.745 4.994 1.00 74.06 92 HIS A N 1
ATOM 682 C CA . HIS A 1 92 ? 5.961 8.749 3.957 1.00 74.06 92 HIS A CA 1
ATOM 683 C C . HIS A 1 92 ? 7.187 9.430 3.327 1.00 74.06 92 HIS A C 1
ATOM 685 O O . HIS A 1 92 ? 7.030 10.260 2.433 1.00 74.06 92 HIS A O 1
ATOM 691 N N . SER A 1 93 ? 8.391 9.149 3.827 1.00 80.06 93 SER A N 1
ATOM 692 C CA . SER A 1 93 ? 9.687 9.635 3.319 1.00 80.06 93 SER A CA 1
ATOM 693 C C . SER A 1 93 ? 9.927 11.150 3.298 1.00 80.06 93 SER A C 1
ATOM 695 O O . SER A 1 93 ? 11.060 11.552 3.094 1.00 80.06 93 SER A O 1
ATOM 697 N N . LEU A 1 94 ? 8.938 12.002 3.605 1.00 83.81 94 LEU A N 1
ATOM 698 C CA . LEU A 1 94 ? 9.124 13.468 3.693 1.00 83.81 94 LEU A CA 1
ATOM 699 C C . LEU A 1 94 ? 10.345 13.901 4.523 1.00 83.81 94 LEU A C 1
ATOM 701 O O . LEU A 1 94 ? 10.989 14.887 4.189 1.00 83.81 94 LEU A O 1
ATOM 705 N N . CYS A 1 95 ? 10.676 13.180 5.598 1.00 87.94 95 CYS A N 1
ATOM 706 C CA . CYS A 1 95 ? 11.859 13.476 6.403 1.00 87.94 95 CYS A CA 1
ATOM 707 C C . CYS A 1 95 ? 13.178 13.214 5.658 1.00 87.94 95 CYS A C 1
ATOM 709 O O . CYS A 1 95 ? 14.123 13.976 5.852 1.00 87.94 95 CYS A O 1
ATOM 711 N N . ALA A 1 96 ? 13.231 12.174 4.823 1.00 85.50 96 ALA A N 1
ATOM 712 C CA . ALA A 1 96 ? 14.356 11.889 3.940 1.00 85.50 96 ALA A CA 1
ATOM 713 C C . ALA A 1 96 ? 14.417 12.912 2.798 1.00 85.50 96 ALA A C 1
ATOM 715 O O . ALA A 1 96 ? 15.450 13.551 2.622 1.00 85.50 96 ALA A O 1
ATOM 716 N N . ASP A 1 97 ? 13.288 13.150 2.119 1.00 81.94 97 ASP A N 1
ATOM 717 C CA . ASP A 1 97 ? 13.174 14.097 0.998 1.00 81.94 97 ASP A CA 1
ATOM 718 C C . ASP A 1 97 ? 13.585 15.525 1.406 1.00 81.94 97 ASP A C 1
ATOM 720 O O . ASP A 1 97 ? 14.230 16.240 0.644 1.00 81.94 97 ASP A O 1
ATOM 724 N N . ALA A 1 98 ? 13.230 15.951 2.622 1.00 86.56 98 ALA A N 1
ATOM 725 C CA . ALA A 1 98 ? 13.530 17.289 3.126 1.00 86.56 98 ALA A CA 1
ATOM 726 C C . ALA A 1 98 ? 14.907 17.408 3.804 1.00 86.56 98 ALA A C 1
ATOM 728 O O . ALA A 1 98 ? 15.243 18.481 4.312 1.00 86.56 98 ALA A O 1
ATOM 729 N N . CYS A 1 99 ? 15.690 16.326 3.887 1.00 87.31 99 CYS A N 1
ATOM 730 C CA . CYS A 1 99 ? 17.003 16.364 4.519 1.00 87.31 99 CYS A CA 1
ATOM 731 C C . CYS A 1 99 ? 18.023 17.025 3.572 1.00 87.31 99 CYS A C 1
ATOM 733 O O . CYS A 1 99 ? 18.413 16.406 2.583 1.00 87.31 99 CYS A O 1
ATOM 735 N N . PRO A 1 100 ? 18.535 18.235 3.877 1.00 86.38 100 PRO A N 1
ATOM 736 C CA . PRO A 1 100 ? 19.402 18.971 2.948 1.00 86.38 100 PRO A CA 1
ATOM 737 C C . PRO A 1 100 ? 20.767 18.305 2.727 1.00 86.38 100 PRO A C 1
ATOM 739 O O . PRO A 1 100 ? 21.450 18.597 1.754 1.00 86.38 100 PRO A O 1
ATOM 742 N N . VAL A 1 101 ? 21.165 17.423 3.645 1.00 84.19 101 VAL A N 1
ATOM 743 C CA . VAL A 1 101 ? 22.468 16.743 3.662 1.00 84.19 101 VAL A CA 1
ATOM 744 C C . VAL A 1 101 ? 22.349 15.236 3.423 1.00 84.19 101 VAL A C 1
ATOM 746 O O . VAL A 1 101 ? 23.331 14.521 3.563 1.00 84.19 101 VAL A O 1
ATOM 749 N N . GLY A 1 102 ? 21.145 14.727 3.127 1.00 84.06 102 GLY A N 1
ATOM 750 C CA . GLY A 1 102 ? 20.929 13.294 2.890 1.00 84.06 102 GLY A CA 1
ATOM 751 C C . GLY A 1 102 ? 21.227 12.384 4.092 1.00 84.06 102 GLY A C 1
ATOM 752 O O . GLY A 1 102 ? 21.384 11.182 3.922 1.00 84.06 102 GLY A O 1
ATOM 753 N N . ALA A 1 103 ? 21.282 12.924 5.315 1.00 87.69 103 ALA A N 1
ATOM 754 C CA . ALA A 1 103 ? 21.561 12.155 6.534 1.00 87.69 103 ALA A CA 1
ATOM 755 C C . ALA A 1 103 ? 20.442 11.169 6.911 1.00 87.69 103 ALA A C 1
ATOM 757 O O . ALA A 1 103 ? 20.615 10.369 7.829 1.00 87.69 103 ALA A O 1
ATOM 758 N N . ILE A 1 104 ? 19.282 11.254 6.257 1.00 85.56 104 ILE A N 1
ATOM 759 C CA . ILE A 1 104 ? 18.139 10.384 6.510 1.00 85.56 104 ILE A CA 1
ATOM 760 C C . ILE A 1 104 ? 17.913 9.503 5.292 1.00 85.56 104 ILE A C 1
ATOM 762 O O . ILE A 1 104 ? 17.648 9.993 4.200 1.00 85.56 104 ILE A O 1
ATOM 766 N N . THR A 1 105 ? 17.962 8.198 5.516 1.00 79.94 105 THR A N 1
ATOM 767 C CA . THR A 1 105 ? 17.610 7.170 4.532 1.00 79.94 105 THR A CA 1
ATOM 768 C C . THR A 1 105 ? 16.407 6.410 5.051 1.00 79.94 105 THR A C 1
ATOM 770 O O . THR A 1 105 ? 16.248 6.238 6.255 1.00 79.94 105 THR A O 1
ATOM 773 N N . MET A 1 106 ? 15.515 5.979 4.169 1.00 78.25 106 MET A N 1
ATOM 774 C CA . MET A 1 106 ? 14.374 5.189 4.607 1.00 78.25 106 MET A CA 1
ATOM 775 C C . MET A 1 106 ? 14.747 3.715 4.586 1.00 78.25 106 MET A C 1
ATOM 777 O O . MET A 1 106 ? 15.110 3.175 3.546 1.00 78.25 106 MET A O 1
ATOM 781 N N . VAL A 1 107 ? 14.640 3.072 5.738 1.00 69.75 107 VAL A N 1
ATOM 782 C CA . VAL A 1 107 ? 14.986 1.667 5.930 1.00 69.75 107 VAL A CA 1
ATOM 783 C C . VAL A 1 107 ? 13.759 0.899 6.382 1.00 69.75 107 VAL A C 1
ATOM 785 O O . VAL A 1 107 ? 12.775 1.474 6.847 1.00 69.75 107 VAL A O 1
ATOM 788 N N . MET A 1 108 ? 13.806 -0.415 6.244 1.00 67.00 108 MET A N 1
ATOM 789 C CA . MET A 1 108 ? 12.769 -1.285 6.781 1.00 67.00 108 MET A CA 1
ATOM 790 C C . MET A 1 108 ? 13.066 -1.590 8.248 1.00 67.00 108 MET A C 1
ATOM 792 O O . MET A 1 108 ? 14.226 -1.721 8.633 1.00 67.00 108 MET A O 1
ATOM 796 N N . ALA A 1 109 ? 12.019 -1.698 9.066 1.00 63.72 109 ALA A N 1
ATOM 797 C CA . ALA A 1 109 ? 12.149 -2.074 10.468 1.00 63.72 109 ALA A CA 1
ATOM 798 C C . ALA A 1 109 ? 12.910 -3.398 10.669 1.00 63.72 109 ALA A C 1
ATOM 800 O O . ALA A 1 109 ? 12.743 -4.347 9.899 1.00 63.72 109 ALA A O 1
ATOM 801 N N . SER A 1 110 ? 13.718 -3.448 11.738 1.00 52.06 110 SER A N 1
ATOM 802 C CA . SER A 1 110 ? 14.543 -4.605 12.108 1.00 52.06 110 SER A CA 1
ATOM 803 C C . SER A 1 110 ? 13.697 -5.857 12.413 1.00 52.06 110 SER A C 1
ATOM 805 O O . SER A 1 110 ? 12.576 -5.750 12.921 1.00 52.06 110 SER A O 1
ATOM 807 N N . PRO A 1 111 ? 14.203 -7.065 12.113 1.00 47.84 111 PRO A N 1
ATOM 808 C CA . PRO A 1 111 ? 13.388 -8.238 11.912 1.00 47.84 111 PRO A CA 1
ATOM 809 C C . PRO A 1 111 ? 13.382 -9.164 13.136 1.00 47.84 111 PRO A C 1
ATOM 811 O O . PRO A 1 111 ? 13.911 -10.267 13.093 1.00 47.84 111 PRO A O 1
ATOM 814 N N . SER A 1 112 ? 12.607 -8.817 14.162 1.00 42.03 112 SER A N 1
ATOM 815 C CA . SER A 1 112 ? 11.728 -9.855 14.736 1.00 42.03 112 SER A CA 1
ATOM 816 C C . SER A 1 112 ? 10.572 -10.203 13.768 1.00 42.03 112 SER A C 1
ATOM 818 O O . SER A 1 112 ? 9.751 -11.066 14.052 1.00 42.03 112 SER A O 1
ATOM 820 N N . MET A 1 113 ? 10.533 -9.536 12.601 1.00 45.97 113 MET A N 1
ATOM 821 C CA . MET A 1 113 ? 9.456 -9.469 11.607 1.00 45.97 113 MET A CA 1
ATOM 822 C C . MET A 1 113 ? 9.956 -9.565 10.136 1.00 45.97 113 MET A C 1
ATOM 824 O O . MET A 1 113 ? 9.290 -9.066 9.232 1.00 45.97 113 MET A O 1
ATOM 828 N N . GLY A 1 114 ? 11.138 -10.149 9.869 1.00 48.16 114 GLY A N 1
ATOM 829 C CA . GLY A 1 114 ? 11.746 -10.226 8.516 1.00 48.16 114 GLY A CA 1
ATOM 830 C C . GLY A 1 114 ? 11.747 -11.602 7.846 1.00 48.16 114 GLY A C 1
ATOM 831 O O . GLY A 1 114 ? 12.056 -11.694 6.663 1.00 48.16 114 GLY A O 1
ATOM 832 N N . ALA A 1 115 ? 11.383 -12.669 8.563 1.00 53.97 115 ALA A N 1
ATOM 833 C CA . ALA A 1 115 ? 11.292 -14.017 7.985 1.00 53.97 115 ALA A CA 1
ATOM 834 C C . ALA A 1 115 ? 10.149 -14.151 6.958 1.00 53.97 115 ALA A C 1
ATOM 836 O O . ALA A 1 115 ? 10.197 -15.005 6.081 1.00 53.97 115 ALA A O 1
ATOM 837 N N . ASP A 1 116 ? 9.142 -13.281 7.053 1.00 64.19 116 ASP A N 1
ATOM 838 C CA . ASP A 1 116 ? 7.922 -13.314 6.243 1.00 64.19 116 ASP A CA 1
ATOM 839 C C . ASP A 1 116 ? 7.907 -12.284 5.104 1.00 64.19 116 ASP A C 1
ATOM 841 O O . ASP A 1 116 ? 6.862 -12.065 4.490 1.00 64.19 116 ASP A O 1
ATOM 845 N N . MET A 1 117 ? 9.044 -11.640 4.823 1.00 73.50 117 MET A N 1
ATOM 846 C CA . MET A 1 117 ? 9.204 -10.690 3.721 1.00 73.50 117 MET A CA 1
ATOM 847 C C . MET A 1 117 ? 10.049 -11.296 2.592 1.00 73.50 117 MET A C 1
ATOM 849 O O . MET A 1 117 ? 11.058 -11.951 2.879 1.00 73.50 117 MET A O 1
ATOM 853 N N . PRO A 1 118 ? 9.681 -11.055 1.320 1.00 80.50 118 PRO A N 1
ATOM 854 C CA . PRO A 1 118 ? 10.496 -11.481 0.194 1.00 80.50 118 PRO A CA 1
ATOM 855 C C . PRO A 1 118 ? 11.823 -10.715 0.180 1.00 80.50 118 PRO A C 1
ATOM 857 O O . PRO A 1 118 ? 11.873 -9.516 0.464 1.00 80.50 118 PRO A O 1
ATOM 860 N N . THR A 1 119 ? 12.907 -11.402 -0.166 1.00 82.50 119 THR A N 1
ATOM 861 C CA . THR A 1 119 ? 14.214 -10.770 -0.359 1.00 82.50 119 THR A CA 1
ATOM 862 C C . THR A 1 119 ? 14.241 -10.050 -1.704 1.00 82.50 119 THR A C 1
ATOM 864 O O . THR A 1 119 ? 14.078 -10.694 -2.740 1.00 82.50 119 THR A O 1
ATOM 867 N N . LEU A 1 120 ? 14.476 -8.733 -1.679 1.00 81.88 120 LEU A N 1
ATOM 868 C CA . LEU A 1 120 ? 14.508 -7.875 -2.867 1.00 81.88 120 LEU A CA 1
ATOM 869 C C . LEU A 1 120 ? 15.864 -7.176 -3.042 1.00 81.88 120 LEU A C 1
ATOM 871 O O . LEU A 1 120 ? 16.571 -6.930 -2.061 1.00 81.88 120 LEU A O 1
ATOM 875 N N . THR A 1 121 ? 16.226 -6.863 -4.285 1.00 82.56 121 THR A N 1
ATOM 876 C CA . THR A 1 121 ? 17.310 -5.925 -4.627 1.00 82.56 121 THR A CA 1
ATOM 877 C C . THR A 1 121 ? 16.821 -4.470 -4.540 1.00 82.56 121 THR A C 1
ATOM 879 O O . THR A 1 121 ? 15.619 -4.224 -4.409 1.00 82.56 121 THR A O 1
ATOM 882 N N . GLY A 1 122 ? 17.732 -3.491 -4.644 1.00 74.38 122 GLY A N 1
ATOM 883 C CA . GLY A 1 122 ? 17.371 -2.067 -4.766 1.00 74.38 122 GLY A CA 1
ATOM 884 C C . GLY A 1 122 ? 16.506 -1.756 -5.998 1.00 74.38 122 GLY A C 1
ATOM 885 O O . GLY A 1 122 ? 15.733 -0.806 -5.990 1.00 74.38 122 GLY A O 1
ATOM 886 N N . GLU A 1 123 ? 16.555 -2.622 -7.014 1.00 82.31 123 GLU A N 1
ATOM 887 C CA . GLU A 1 123 ? 15.753 -2.550 -8.242 1.00 82.31 123 GLU A CA 1
ATOM 888 C C . GLU A 1 123 ? 14.413 -3.303 -8.143 1.00 82.31 123 GLU A C 1
ATOM 890 O O . GLU A 1 123 ? 13.743 -3.507 -9.155 1.00 82.31 123 GLU A O 1
ATOM 895 N N . PHE A 1 124 ? 14.017 -3.726 -6.935 1.00 88.38 124 PHE A N 1
ATOM 896 C CA . PHE A 1 124 ? 12.785 -4.476 -6.640 1.00 88.38 124 PHE A CA 1
ATOM 897 C C . PHE A 1 124 ? 12.751 -5.921 -7.164 1.00 88.38 124 PHE A C 1
ATOM 899 O O . PHE A 1 124 ? 11.700 -6.569 -7.146 1.00 88.38 124 PHE A O 1
ATOM 906 N N . GLU A 1 125 ? 13.885 -6.450 -7.621 1.00 90.44 125 GLU A N 1
ATOM 907 C CA . GLU A 1 125 ? 13.983 -7.817 -8.129 1.00 90.44 125 GLU A CA 1
ATOM 908 C C . GLU A 1 125 ? 14.031 -8.823 -6.980 1.00 90.44 125 GLU A C 1
ATOM 910 O O . GLU A 1 125 ? 14.721 -8.619 -5.983 1.00 90.44 125 GLU A O 1
ATOM 915 N N . THR A 1 126 ? 13.306 -9.926 -7.128 1.00 92.38 126 THR A N 1
ATOM 916 C CA . THR A 1 126 ? 13.328 -11.044 -6.184 1.00 92.38 126 THR A CA 1
ATOM 917 C C . THR A 1 126 ? 14.595 -11.891 -6.335 1.00 92.38 126 THR A C 1
ATOM 919 O O . THR A 1 126 ? 15.458 -11.639 -7.171 1.00 92.38 126 THR A O 1
ATOM 922 N N . THR A 1 127 ? 14.709 -12.968 -5.558 1.00 92.12 127 THR A N 1
ATOM 923 C CA . THR A 1 127 ? 15.745 -13.992 -5.783 1.00 92.12 127 THR A CA 1
ATOM 924 C C . THR A 1 127 ? 15.580 -14.752 -7.103 1.00 92.12 127 THR A C 1
ATOM 926 O O . THR A 1 127 ? 16.484 -15.492 -7.483 1.00 92.12 127 THR A O 1
ATOM 929 N N . VAL A 1 128 ? 14.439 -14.612 -7.786 1.00 93.44 128 VAL A N 1
ATOM 930 C CA . VAL A 1 128 ? 14.198 -15.177 -9.115 1.00 93.44 128 VAL A CA 1
ATOM 931 C C . VAL A 1 128 ? 14.487 -14.091 -10.161 1.00 93.44 128 VAL A C 1
ATOM 933 O O . VAL A 1 128 ? 13.806 -13.063 -10.167 1.00 93.44 128 VAL A O 1
ATOM 936 N N . PRO A 1 129 ? 15.459 -14.298 -11.068 1.00 91.94 129 PRO A N 1
ATOM 937 C CA . PRO A 1 129 ? 15.825 -13.294 -12.063 1.00 91.94 129 PRO A CA 1
ATOM 938 C C . PRO A 1 129 ? 14.663 -12.911 -12.987 1.00 91.94 129 PRO A C 1
ATOM 940 O O . PRO A 1 129 ? 13.988 -13.793 -13.522 1.00 91.94 129 PRO A O 1
ATOM 943 N N . ASN A 1 130 ? 14.495 -11.610 -13.230 1.00 92.81 130 ASN A N 1
ATOM 944 C CA . ASN A 1 130 ? 13.405 -10.959 -13.969 1.00 92.81 130 ASN A CA 1
ATOM 945 C C . ASN A 1 130 ? 12.000 -11.110 -13.347 1.00 92.81 130 ASN A C 1
ATOM 947 O O . ASN A 1 130 ? 10.997 -10.831 -14.013 1.00 92.81 130 ASN A O 1
ATOM 951 N N . LEU A 1 131 ? 11.910 -11.528 -12.083 1.00 95.94 131 LEU A N 1
ATOM 952 C CA . LEU A 1 131 ? 10.682 -11.475 -11.294 1.00 95.94 131 LEU A CA 1
ATOM 953 C C . LEU A 1 131 ? 10.811 -10.361 -10.253 1.00 95.94 131 LEU A C 1
ATOM 955 O O . LEU A 1 131 ? 11.695 -10.414 -9.398 1.00 95.94 131 LEU A O 1
ATOM 959 N N . PHE A 1 132 ? 9.915 -9.381 -10.302 1.00 95.12 132 PHE A N 1
ATOM 960 C CA . PHE A 1 132 ? 9.960 -8.174 -9.473 1.00 95.12 132 PHE A CA 1
ATOM 961 C C . PHE A 1 132 ? 8.753 -8.096 -8.535 1.00 95.12 132 PHE A C 1
ATOM 963 O O . PHE A 1 132 ? 7.676 -8.594 -8.864 1.00 95.12 132 PHE A O 1
ATOM 970 N N . ILE A 1 133 ? 8.905 -7.447 -7.380 1.00 92.88 133 ILE A N 1
ATOM 971 C CA . ILE A 1 133 ? 7.813 -7.184 -6.428 1.00 92.88 133 ILE A CA 1
ATOM 972 C C . ILE A 1 133 ? 7.745 -5.687 -6.135 1.00 92.88 133 ILE A C 1
ATOM 974 O O . ILE A 1 133 ? 8.691 -5.111 -5.608 1.00 92.88 133 ILE A O 1
ATOM 978 N N . ILE A 1 134 ? 6.590 -5.074 -6.395 1.00 90.69 134 ILE A N 1
ATOM 979 C CA . ILE A 1 134 ? 6.352 -3.640 -6.174 1.00 90.69 134 ILE A CA 1
ATOM 980 C C . ILE A 1 134 ? 5.098 -3.382 -5.333 1.00 90.69 134 ILE A C 1
ATOM 982 O O . ILE A 1 134 ? 4.236 -4.243 -5.132 1.00 90.69 134 ILE A O 1
ATOM 986 N N . GLY A 1 135 ? 4.976 -2.153 -4.841 1.00 86.19 135 GLY A N 1
ATOM 987 C CA . GLY A 1 135 ? 3.892 -1.706 -3.981 1.00 86.19 135 GLY A CA 1
ATOM 988 C C . GLY A 1 135 ? 4.044 -2.200 -2.545 1.00 86.19 135 GLY A C 1
ATOM 989 O O . GLY A 1 135 ? 5.142 -2.346 -2.009 1.00 86.19 135 GLY A O 1
ATOM 990 N N . GLU A 1 136 ? 2.910 -2.478 -1.902 1.00 79.38 136 GLU A N 1
ATOM 991 C CA . GLU A 1 136 ? 2.872 -2.790 -0.470 1.00 79.38 136 GLU A CA 1
ATOM 992 C C . GLU A 1 136 ? 3.688 -4.046 -0.102 1.00 79.38 136 GLU A C 1
ATOM 994 O O . GLU A 1 136 ? 4.235 -4.114 0.999 1.00 79.38 136 GLU A O 1
ATOM 999 N N . LEU A 1 137 ? 3.814 -5.021 -1.016 1.00 78.69 137 LEU A N 1
ATOM 1000 C CA . LEU A 1 137 ? 4.650 -6.215 -0.814 1.00 78.69 137 LEU A CA 1
ATOM 1001 C C . LEU A 1 137 ? 6.148 -5.909 -0.788 1.00 78.69 137 LEU A C 1
ATOM 1003 O O . LEU A 1 137 ? 6.881 -6.580 -0.071 1.00 78.69 137 LEU A O 1
ATOM 1007 N N . GLY A 1 138 ? 6.583 -4.880 -1.518 1.00 68.50 138 GLY A N 1
ATOM 1008 C CA . GLY A 1 138 ? 7.953 -4.368 -1.475 1.00 68.50 138 GLY A CA 1
ATOM 1009 C C . GLY A 1 138 ? 8.232 -3.505 -0.242 1.00 68.50 138 GLY A C 1
ATOM 1010 O O . GLY A 1 138 ? 9.292 -2.897 -0.145 1.00 68.50 138 GLY A O 1
ATOM 1011 N N . GLY A 1 139 ? 7.279 -3.419 0.696 1.00 62.56 139 GLY A N 1
ATOM 1012 C CA . GLY A 1 139 ? 7.452 -2.730 1.971 1.00 62.56 139 GLY A CA 1
ATOM 1013 C C . GLY A 1 139 ? 6.860 -1.326 2.058 1.00 62.56 139 GLY A C 1
ATOM 1014 O O . GLY A 1 139 ? 6.877 -0.741 3.142 1.00 62.56 139 GLY A O 1
ATOM 1015 N N . LEU A 1 140 ? 6.312 -0.790 0.961 1.00 65.50 140 LEU A N 1
ATOM 1016 C CA . LEU A 1 140 ? 5.837 0.594 0.885 1.00 65.50 140 LEU A CA 1
ATOM 1017 C C . LEU A 1 140 ? 4.313 0.664 0.718 1.00 65.50 140 LEU A C 1
ATOM 1019 O O . LEU A 1 140 ? 3.780 0.490 -0.374 1.00 65.50 140 LEU A O 1
ATOM 1023 N N . ALA A 1 141 ? 3.590 0.942 1.806 1.00 63.88 141 ALA A N 1
ATOM 1024 C CA . ALA A 1 141 ? 2.123 0.870 1.832 1.00 63.88 141 ALA A CA 1
ATOM 1025 C C . ALA A 1 141 ? 1.382 2.112 1.304 1.00 63.88 141 ALA A C 1
ATOM 1027 O O . ALA A 1 141 ? 0.155 2.112 1.209 1.00 63.88 141 ALA A O 1
ATOM 1028 N N . LEU A 1 142 ? 2.097 3.184 0.964 1.00 76.31 142 LEU A N 1
ATOM 1029 C CA . LEU A 1 142 ? 1.480 4.430 0.513 1.00 76.31 142 LEU A CA 1
ATOM 1030 C C . LEU A 1 142 ? 1.264 4.441 -0.997 1.00 76.31 142 LEU A C 1
ATOM 1032 O O . LEU A 1 142 ? 2.135 4.033 -1.758 1.00 76.31 142 LEU A O 1
ATOM 1036 N N . ILE A 1 143 ? 0.136 5.012 -1.430 1.00 81.88 143 ILE A N 1
ATOM 1037 C CA . ILE A 1 143 ? -0.226 5.141 -2.850 1.00 81.88 143 ILE A CA 1
ATOM 1038 C C . ILE A 1 143 ? 0.870 5.866 -3.645 1.00 81.88 143 ILE A C 1
ATOM 1040 O O . ILE A 1 143 ? 1.231 5.399 -4.719 1.00 81.88 143 ILE A O 1
ATOM 1044 N N . LYS A 1 144 ? 1.451 6.952 -3.105 1.00 81.19 144 LYS A N 1
ATOM 1045 C CA . LYS A 1 144 ? 2.588 7.659 -3.732 1.00 81.19 144 LYS A CA 1
ATOM 1046 C C . LYS A 1 144 ? 3.759 6.709 -3.985 1.00 81.19 144 LYS A C 1
ATOM 1048 O O . LYS A 1 144 ? 4.270 6.648 -5.095 1.00 81.19 144 LYS A O 1
ATOM 1053 N N . ASN A 1 145 ? 4.163 5.962 -2.961 1.00 79.12 145 ASN A N 1
ATOM 1054 C CA . ASN A 1 145 ? 5.310 5.066 -3.055 1.00 79.12 145 ASN A CA 1
ATOM 1055 C C . ASN A 1 145 ? 5.026 3.910 -4.020 1.00 79.12 145 ASN A C 1
ATOM 1057 O O . ASN A 1 145 ? 5.882 3.564 -4.820 1.00 79.12 145 ASN A O 1
ATOM 1061 N N . ALA A 1 146 ? 3.808 3.367 -3.989 1.00 86.56 146 ALA A N 1
ATOM 1062 C CA . ALA A 1 146 ? 3.354 2.348 -4.923 1.00 86.56 146 ALA A CA 1
ATOM 1063 C C . ALA A 1 146 ? 3.445 2.834 -6.381 1.00 86.56 146 ALA A C 1
ATOM 1065 O O . ALA A 1 146 ? 3.976 2.119 -7.225 1.00 86.56 146 ALA A O 1
ATOM 1066 N N . ILE A 1 147 ? 2.987 4.058 -6.667 1.00 88.44 147 ILE A N 1
ATOM 1067 C CA . ILE A 1 147 ? 3.075 4.664 -8.005 1.00 88.44 147 ILE A CA 1
ATOM 1068 C C . ILE A 1 147 ? 4.538 4.861 -8.426 1.00 88.44 147 ILE A C 1
ATOM 1070 O O . ILE A 1 147 ? 4.909 4.469 -9.531 1.00 88.44 147 ILE A O 1
ATOM 1074 N N . ASN A 1 148 ? 5.375 5.415 -7.542 1.00 85.31 148 ASN A N 1
ATOM 1075 C CA . ASN A 1 148 ? 6.796 5.634 -7.822 1.00 85.31 148 ASN A CA 1
ATOM 1076 C C . ASN A 1 148 ? 7.527 4.318 -8.121 1.00 85.31 148 ASN A C 1
ATOM 1078 O O . ASN A 1 148 ? 8.194 4.223 -9.145 1.00 85.31 148 ASN A O 1
ATOM 1082 N N . GLN A 1 149 ? 7.326 3.289 -7.291 1.00 88.12 149 GLN A N 1
ATOM 1083 C CA . GLN A 1 149 ? 7.910 1.963 -7.510 1.00 88.12 149 GLN A CA 1
ATOM 1084 C C . GLN A 1 149 ? 7.445 1.336 -8.822 1.00 88.12 149 GLN A C 1
ATOM 1086 O O . GLN A 1 149 ? 8.244 0.723 -9.518 1.00 88.12 149 GLN A O 1
ATOM 1091 N N . GLY A 1 150 ? 6.165 1.490 -9.180 1.00 91.38 150 GLY A N 1
ATOM 1092 C CA . GLY A 1 150 ? 5.660 1.003 -10.462 1.00 91.38 150 GLY A CA 1
ATOM 1093 C C . GLY A 1 150 ? 6.378 1.636 -11.650 1.00 91.38 150 GLY A C 1
ATOM 1094 O O . GLY A 1 150 ? 6.755 0.927 -12.580 1.00 91.38 150 GLY A O 1
ATOM 1095 N N . ARG A 1 151 ? 6.628 2.949 -11.593 1.00 92.38 151 ARG A N 1
ATOM 1096 C CA . ARG A 1 151 ? 7.395 3.664 -12.620 1.00 92.38 151 ARG A CA 1
ATOM 1097 C C . ARG A 1 151 ? 8.856 3.204 -12.664 1.00 92.38 151 ARG A C 1
ATOM 1099 O O . ARG A 1 151 ? 9.328 2.793 -13.716 1.00 92.38 151 ARG A O 1
ATOM 1106 N N . GLU A 1 152 ? 9.540 3.260 -11.525 1.00 89.56 152 GLU A N 1
ATOM 1107 C CA . GLU A 1 152 ? 10.969 2.936 -11.403 1.00 89.56 152 GLU A CA 1
ATOM 1108 C C . GLU A 1 152 ? 11.264 1.482 -11.792 1.00 89.56 152 GLU A C 1
ATOM 1110 O O . GLU A 1 152 ? 12.233 1.210 -12.490 1.00 89.56 152 GLU A O 1
ATOM 1115 N N . CYS A 1 153 ? 10.397 0.539 -11.415 1.00 93.62 153 CYS A N 1
ATOM 1116 C CA . CYS A 1 153 ? 10.566 -0.869 -11.766 1.00 93.62 153 CYS A CA 1
ATOM 1117 C C . CYS A 1 153 ? 10.524 -1.105 -13.280 1.00 93.62 153 CYS A C 1
ATOM 1119 O O . CYS A 1 153 ? 11.277 -1.934 -13.782 1.00 93.62 153 CYS A O 1
ATOM 1121 N N . ILE A 1 154 ? 9.659 -0.401 -14.015 1.00 95.38 154 ILE A N 1
ATOM 1122 C CA . ILE A 1 154 ? 9.606 -0.531 -15.477 1.00 95.38 154 ILE A CA 1
ATOM 1123 C C . ILE A 1 154 ? 10.847 0.070 -16.126 1.00 95.38 154 ILE A C 1
ATOM 1125 O O . ILE A 1 154 ? 11.379 -0.532 -17.054 1.00 95.38 154 ILE A O 1
ATOM 1129 N N . ASP A 1 155 ? 11.330 1.205 -15.619 1.00 91.69 155 ASP A N 1
ATOM 1130 C CA . ASP A 1 155 ? 12.575 1.808 -16.100 1.00 91.69 155 ASP A CA 1
ATOM 1131 C C . ASP A 1 155 ? 13.752 0.828 -15.918 1.00 91.69 155 ASP A C 1
ATOM 1133 O O . ASP A 1 155 ? 14.470 0.548 -16.874 1.00 91.69 155 ASP A O 1
ATOM 1137 N N . ASN A 1 156 ? 13.853 0.168 -14.756 1.00 89.75 156 ASN A N 1
ATOM 1138 C CA . ASN A 1 156 ? 14.868 -0.867 -14.514 1.00 89.75 156 ASN A CA 1
ATOM 1139 C C . ASN A 1 156 ? 14.739 -2.069 -15.472 1.00 89.75 156 ASN A C 1
ATOM 1141 O O . ASN A 1 156 ? 15.742 -2.614 -15.942 1.00 89.75 156 ASN A O 1
ATOM 1145 N N . VAL A 1 157 ? 13.511 -2.519 -15.764 1.00 91.12 157 VAL A N 1
ATOM 1146 C CA . VAL A 1 157 ? 13.270 -3.611 -16.727 1.00 91.12 157 VAL A CA 1
ATOM 1147 C C . VAL A 1 157 ? 13.718 -3.200 -18.131 1.00 91.12 157 VAL A C 1
ATOM 1149 O O . VAL A 1 157 ? 14.369 -3.989 -18.821 1.00 91.12 157 VAL A O 1
ATOM 1152 N N . LEU A 1 158 ? 13.410 -1.969 -18.543 1.00 89.00 158 LEU A N 1
ATOM 1153 C CA . LEU A 1 158 ? 13.782 -1.430 -19.848 1.00 89.00 158 LEU A CA 1
ATOM 1154 C C . LEU A 1 158 ? 15.303 -1.308 -20.004 1.00 89.00 158 LEU A C 1
ATOM 1156 O O . LEU A 1 158 ? 15.849 -1.748 -21.020 1.00 89.00 158 LEU A O 1
ATOM 1160 N N . ASP A 1 159 ? 15.993 -0.779 -18.996 1.00 86.56 159 ASP A N 1
ATOM 1161 C CA . ASP A 1 159 ? 17.451 -0.636 -19.004 1.00 86.56 159 ASP A CA 1
ATOM 1162 C C . ASP A 1 159 ? 18.135 -2.001 -19.167 1.00 86.56 159 ASP A C 1
ATOM 1164 O O . ASP A 1 159 ? 19.060 -2.164 -19.968 1.00 86.56 159 ASP A O 1
ATOM 1168 N N . ARG A 1 160 ? 17.615 -3.036 -18.494 1.00 82.62 160 ARG A N 1
ATOM 1169 C CA . ARG A 1 160 ? 18.110 -4.417 -18.613 1.00 82.62 160 ARG A CA 1
ATOM 1170 C C . ARG A 1 160 ? 17.874 -5.026 -19.991 1.00 82.62 160 ARG A C 1
ATOM 1172 O O . ARG A 1 160 ? 18.726 -5.776 -20.473 1.00 82.62 160 ARG A O 1
ATOM 1179 N N . PHE A 1 161 ? 16.731 -4.751 -20.617 1.00 80.56 161 PHE A N 1
ATOM 1180 C CA . PHE A 1 161 ? 16.463 -5.201 -21.985 1.00 80.56 161 PHE A CA 1
ATOM 1181 C C . PHE A 1 161 ? 17.352 -4.484 -22.999 1.00 80.56 161 PHE A C 1
ATOM 1183 O O . PHE A 1 161 ? 17.864 -5.127 -23.911 1.00 80.56 161 PHE A O 1
ATOM 1190 N N . THR A 1 162 ? 17.615 -3.196 -22.793 1.00 77.56 162 THR A N 1
ATOM 1191 C CA . THR A 1 162 ? 18.489 -2.399 -23.661 1.00 77.56 162 THR A CA 1
ATOM 1192 C C . THR A 1 162 ? 19.951 -2.847 -23.546 1.00 77.56 162 THR A C 1
ATOM 1194 O O . THR A 1 162 ? 20.624 -3.038 -24.559 1.00 77.56 162 THR A O 1
ATOM 1197 N N . ALA A 1 163 ? 20.432 -3.127 -22.328 1.00 70.94 163 ALA A N 1
ATOM 1198 C CA . ALA A 1 163 ? 21.804 -3.573 -22.068 1.00 70.94 163 ALA A CA 1
ATOM 1199 C C . ALA A 1 163 ? 22.144 -4.958 -22.654 1.00 70.94 163 ALA A C 1
ATOM 1201 O O . ALA A 1 163 ? 23.309 -5.245 -22.922 1.00 70.94 163 ALA A O 1
ATOM 1202 N N . LYS A 1 164 ? 21.148 -5.828 -22.868 1.00 62.16 164 LYS A N 1
ATOM 1203 C CA . LYS A 1 164 ? 21.342 -7.167 -23.459 1.00 62.16 164 LYS A CA 1
ATOM 1204 C C . LYS A 1 164 ? 21.364 -7.171 -24.996 1.00 62.16 164 LYS A C 1
ATOM 1206 O O . LYS A 1 164 ? 21.525 -8.240 -25.585 1.00 62.16 164 LYS A O 1
ATOM 1211 N N . GLY A 1 165 ? 21.258 -6.002 -25.638 1.00 55.75 165 GLY A N 1
ATOM 1212 C CA . GLY A 1 165 ? 21.062 -5.875 -27.084 1.00 55.75 165 GLY A CA 1
ATOM 1213 C C . GLY A 1 165 ? 19.613 -6.174 -27.481 1.00 55.75 165 GLY A C 1
ATOM 1214 O O . GLY A 1 165 ? 18.907 -6.871 -26.755 1.00 55.75 165 GLY A O 1
ATOM 1215 N N . THR A 1 166 ? 19.164 -5.614 -28.614 1.00 47.03 166 THR A N 1
ATOM 1216 C CA . THR A 1 166 ? 17.760 -5.618 -29.083 1.00 47.03 166 THR A CA 1
ATOM 1217 C C . THR A 1 166 ? 17.029 -6.916 -28.748 1.00 47.03 166 THR A C 1
ATOM 1219 O O . THR A 1 166 ? 17.339 -7.975 -29.306 1.00 47.03 166 THR A O 1
ATOM 1222 N N . ALA A 1 167 ? 16.063 -6.815 -27.830 1.00 52.34 167 ALA A N 1
ATOM 1223 C CA . ALA A 1 167 ? 15.196 -7.907 -27.427 1.00 52.34 167 ALA A CA 1
ATOM 1224 C C . ALA A 1 167 ? 14.590 -8.560 -28.676 1.00 52.34 167 ALA A C 1
ATOM 1226 O O . ALA A 1 167 ? 13.949 -7.899 -29.495 1.00 52.34 167 ALA A O 1
ATOM 1227 N N . ARG A 1 168 ? 14.820 -9.866 -28.844 1.00 55.09 168 ARG A N 1
ATOM 1228 C CA . ARG A 1 168 ? 14.139 -10.646 -29.879 1.00 55.09 168 ARG A CA 1
ATOM 1229 C C . ARG A 1 168 ? 12.645 -10.547 -29.600 1.00 55.09 168 ARG A C 1
ATOM 1231 O O . ARG A 1 168 ? 12.188 -11.057 -28.584 1.00 55.09 168 ARG A O 1
ATOM 1238 N N . THR A 1 169 ? 11.895 -9.905 -30.487 1.00 62.88 169 THR A N 1
ATOM 1239 C CA . THR A 1 169 ? 10.435 -9.875 -30.412 1.00 62.88 169 THR A CA 1
ATOM 1240 C C . THR A 1 169 ? 9.933 -11.283 -30.718 1.00 62.88 169 THR A C 1
ATOM 1242 O O . THR A 1 169 ? 9.792 -11.670 -31.877 1.00 62.88 169 THR A O 1
ATOM 1245 N N . ILE A 1 170 ? 9.745 -12.101 -29.683 1.00 78.00 170 ILE A N 1
ATOM 1246 C CA . ILE A 1 170 ? 9.187 -13.443 -29.844 1.00 78.00 170 ILE A CA 1
ATOM 1247 C C . ILE A 1 170 ? 7.663 -13.285 -29.975 1.00 78.00 170 ILE A C 1
ATOM 1249 O O . ILE A 1 170 ? 7.038 -12.652 -29.112 1.00 78.00 170 ILE A O 1
ATOM 1253 N N . PRO A 1 171 ? 7.039 -13.828 -31.039 1.00 79.38 171 PRO A N 1
ATOM 1254 C CA . PRO A 1 171 ? 5.585 -13.846 -31.162 1.00 79.38 171 PRO A CA 1
ATOM 1255 C C . PRO A 1 171 ? 4.934 -14.415 -29.894 1.00 79.38 171 PRO A C 1
ATOM 1257 O O . PRO A 1 171 ? 5.471 -15.328 -29.272 1.00 79.38 171 PRO A O 1
ATOM 1260 N N . ASP A 1 172 ? 3.810 -13.831 -29.475 1.00 85.81 172 ASP A N 1
ATOM 1261 C CA . ASP A 1 172 ? 3.028 -14.289 -28.308 1.00 85.81 172 ASP A CA 1
ATOM 1262 C C . ASP A 1 172 ? 3.738 -14.290 -26.939 1.00 85.81 172 ASP A C 1
ATOM 1264 O O . ASP A 1 172 ? 3.185 -14.765 -25.948 1.00 85.81 172 ASP A O 1
ATOM 1268 N N . VAL A 1 173 ? 4.919 -13.673 -26.844 1.00 92.50 173 VAL A N 1
ATOM 1269 C CA . VAL A 1 173 ? 5.594 -13.381 -25.571 1.00 92.50 173 VAL A CA 1
ATOM 1270 C C . VAL A 1 173 ? 5.466 -11.891 -25.264 1.00 92.50 173 VAL A C 1
ATOM 1272 O O . VAL A 1 173 ? 5.621 -11.059 -26.158 1.00 92.50 173 VAL A O 1
ATOM 1275 N N . TYR A 1 174 ? 5.121 -11.552 -24.026 1.00 95.31 174 TYR A N 1
ATOM 1276 C CA . TYR A 1 174 ? 5.104 -10.180 -23.523 1.00 95.31 174 TYR A CA 1
ATOM 1277 C C . TYR A 1 174 ? 6.502 -9.761 -23.052 1.00 95.31 174 TYR A C 1
ATOM 1279 O O . TYR A 1 174 ? 7.245 -10.562 -22.485 1.00 95.31 174 TYR A O 1
ATOM 1287 N N . ASP A 1 175 ? 6.846 -8.489 -23.220 1.00 94.00 175 ASP A N 1
ATOM 1288 C CA . ASP A 1 175 ? 8.050 -7.913 -22.619 1.00 94.00 175 ASP A CA 1
ATOM 1289 C C . ASP A 1 175 ? 7.921 -7.941 -21.093 1.00 94.00 175 ASP A C 1
ATOM 1291 O O . ASP A 1 175 ? 8.824 -8.376 -20.378 1.00 94.00 175 ASP A O 1
ATOM 1295 N N . VAL A 1 176 ? 6.746 -7.549 -20.592 1.00 96.19 176 VAL A N 1
ATOM 1296 C CA . VAL A 1 176 ? 6.438 -7.538 -19.164 1.00 96.19 176 VAL A CA 1
ATOM 1297 C C . VAL A 1 176 ? 4.988 -7.938 -18.897 1.00 96.19 176 VAL A C 1
ATOM 1299 O O . VAL A 1 176 ? 4.056 -7.392 -19.485 1.00 96.19 176 VAL A O 1
ATOM 1302 N N . LEU A 1 177 ? 4.785 -8.888 -17.985 1.00 97.88 177 LEU A N 1
ATOM 1303 C CA . LEU A 1 177 ? 3.462 -9.230 -17.463 1.00 97.88 177 LEU A CA 1
ATOM 1304 C C . LEU A 1 177 ? 3.305 -8.674 -16.049 1.00 97.88 177 LEU A C 1
ATOM 1306 O O . LEU A 1 177 ? 4.134 -8.931 -15.177 1.00 97.88 177 LEU A O 1
ATOM 1310 N N . ILE A 1 178 ? 2.237 -7.919 -15.813 1.00 98.31 178 ILE A N 1
ATOM 1311 C CA . ILE A 1 178 ? 1.999 -7.229 -14.543 1.00 98.31 178 ILE A CA 1
ATOM 1312 C C . ILE A 1 178 ? 0.842 -7.924 -13.827 1.00 98.31 178 ILE A C 1
ATOM 1314 O O . ILE A 1 178 ? -0.232 -8.108 -14.393 1.00 98.31 178 ILE A O 1
ATOM 1318 N N . ILE A 1 179 ? 1.045 -8.324 -12.574 1.00 97.12 179 ILE A N 1
ATOM 1319 C CA . ILE A 1 179 ? 0.048 -9.054 -11.788 1.00 97.12 179 ILE A CA 1
ATOM 1320 C C . ILE A 1 179 ? -0.454 -8.155 -10.658 1.00 97.12 179 ILE A C 1
ATOM 1322 O O . ILE A 1 179 ? 0.261 -7.898 -9.690 1.00 97.12 179 ILE A O 1
ATOM 1326 N N . GLY A 1 180 ? -1.701 -7.707 -10.782 1.00 94.81 180 GLY A N 1
ATOM 1327 C CA . GLY A 1 180 ? -2.390 -6.773 -9.895 1.00 94.81 180 GLY A CA 1
ATOM 1328 C C . GLY A 1 180 ? -2.582 -5.399 -10.541 1.00 94.81 180 GLY A C 1
ATOM 1329 O O . GLY A 1 180 ? -1.630 -4.787 -11.014 1.00 94.81 180 GLY A O 1
ATOM 1330 N N . ALA A 1 181 ? -3.808 -4.879 -10.504 1.00 94.94 181 ALA A N 1
ATOM 1331 C CA . ALA A 1 181 ? -4.200 -3.555 -10.992 1.00 94.94 181 ALA A CA 1
ATOM 1332 C C . ALA A 1 181 ? -4.487 -2.577 -9.835 1.00 94.94 181 ALA A C 1
ATOM 1334 O O . ALA A 1 181 ? -5.371 -1.724 -9.915 1.00 94.94 181 ALA A O 1
ATOM 1335 N N . GLY A 1 182 ? -3.736 -2.691 -8.734 1.00 92.44 182 GLY A N 1
ATOM 1336 C CA . GLY A 1 182 ? -3.657 -1.650 -7.704 1.00 92.44 182 GLY A CA 1
ATOM 1337 C C . GLY A 1 182 ? -2.802 -0.450 -8.149 1.00 92.44 182 GLY A C 1
ATOM 1338 O O . GLY A 1 182 ? -2.277 -0.451 -9.261 1.00 92.44 182 GLY A O 1
ATOM 1339 N N . PRO A 1 183 ? -2.575 0.556 -7.281 1.00 91.69 183 PRO A N 1
ATOM 1340 C CA . PRO A 1 183 ? -1.825 1.766 -7.640 1.00 91.69 183 PRO A CA 1
ATOM 1341 C C . PRO A 1 183 ? -0.451 1.507 -8.278 1.00 91.69 183 PRO A C 1
ATOM 1343 O O . PRO A 1 183 ? -0.099 2.163 -9.254 1.00 91.69 183 PRO A O 1
ATOM 1346 N N . ALA A 1 184 ? 0.305 0.533 -7.753 1.00 92.88 184 ALA A N 1
ATOM 1347 C CA . ALA A 1 184 ? 1.619 0.168 -8.285 1.00 92.88 184 ALA A CA 1
ATOM 1348 C C . ALA A 1 184 ? 1.531 -0.474 -9.674 1.00 92.88 184 ALA A C 1
ATOM 1350 O O . ALA A 1 184 ? 2.271 -0.096 -10.576 1.00 92.88 184 ALA A O 1
ATOM 1351 N N . GLY A 1 185 ? 0.599 -1.412 -9.861 1.00 95.38 185 GLY A N 1
ATOM 1352 C CA . GLY A 1 185 ? 0.411 -2.097 -11.137 1.00 95.38 185 GLY A CA 1
ATOM 1353 C C . GLY A 1 185 ? -0.155 -1.185 -12.222 1.00 95.38 185 GLY A C 1
ATOM 1354 O O . GLY A 1 185 ? 0.302 -1.241 -13.361 1.00 95.38 185 GLY A O 1
ATOM 1355 N N . ILE A 1 186 ? -1.073 -0.279 -11.864 1.00 95.38 186 ILE A N 1
ATOM 1356 C CA . ILE A 1 186 ? -1.557 0.778 -12.762 1.00 95.38 186 ILE A CA 1
ATOM 1357 C C . ILE A 1 186 ? -0.383 1.648 -13.226 1.00 95.38 186 ILE A C 1
ATOM 1359 O O . ILE A 1 186 ? -0.203 1.837 -14.426 1.00 95.38 186 ILE A O 1
ATOM 1363 N N . ALA A 1 187 ? 0.446 2.134 -12.297 1.00 94.69 187 ALA A N 1
ATOM 1364 C CA . ALA A 1 187 ? 1.595 2.968 -12.638 1.00 94.69 187 ALA A CA 1
ATOM 1365 C C . ALA A 1 187 ? 2.620 2.230 -13.514 1.00 94.69 187 ALA A C 1
ATOM 1367 O O . ALA A 1 187 ? 3.071 2.788 -14.512 1.00 94.69 187 ALA A O 1
ATOM 1368 N N . ALA A 1 188 ? 2.934 0.970 -13.194 1.00 96.69 188 ALA A N 1
ATOM 1369 C CA . ALA A 1 188 ? 3.815 0.135 -14.009 1.00 96.69 188 ALA A CA 1
ATOM 1370 C C . ALA A 1 188 ? 3.259 -0.057 -15.429 1.00 96.69 188 ALA A C 1
ATOM 1372 O O . ALA A 1 188 ? 3.966 0.112 -16.413 1.00 96.69 188 ALA A O 1
ATOM 1373 N N . SER A 1 189 ? 1.962 -0.322 -15.562 1.00 97.50 189 SER A N 1
ATOM 1374 C CA . SER A 1 189 ? 1.336 -0.506 -16.875 1.00 97.50 189 SER A CA 1
ATOM 1375 C C . SER A 1 189 ? 1.383 0.768 -17.717 1.00 97.50 189 SER A C 1
ATOM 1377 O O . SER A 1 189 ? 1.742 0.724 -18.885 1.00 97.50 189 SER A O 1
ATOM 1379 N N . LEU A 1 190 ? 1.059 1.921 -17.123 1.00 95.94 190 LEU A N 1
ATOM 1380 C CA . LEU A 1 190 ? 1.109 3.206 -17.825 1.00 95.94 190 LEU A CA 1
ATOM 1381 C C . LEU A 1 190 ? 2.541 3.577 -18.221 1.00 95.94 190 LEU A C 1
ATOM 1383 O O . LEU A 1 190 ? 2.756 4.146 -19.288 1.00 95.94 190 LEU A O 1
ATOM 1387 N N . ARG A 1 191 ? 3.531 3.227 -17.392 1.00 95.38 191 ARG A N 1
ATOM 1388 C CA . ARG A 1 191 ? 4.943 3.405 -17.736 1.00 95.38 191 ARG A CA 1
ATOM 1389 C C . ARG A 1 191 ? 5.382 2.457 -18.858 1.00 95.38 191 ARG A C 1
ATOM 1391 O O . ARG A 1 191 ? 6.124 2.881 -19.736 1.00 95.38 191 ARG A O 1
ATOM 1398 N N . ALA A 1 192 ? 4.877 1.223 -18.884 1.00 95.19 192 ALA A N 1
ATOM 1399 C CA . ALA A 1 192 ? 5.103 0.283 -19.981 1.00 95.19 192 ALA A CA 1
ATOM 1400 C C . ALA A 1 192 ? 4.502 0.797 -21.304 1.00 95.19 192 ALA A C 1
ATOM 1402 O O . ALA A 1 192 ? 5.162 0.716 -22.338 1.00 95.19 192 ALA A O 1
ATOM 1403 N N . ILE A 1 193 ? 3.300 1.394 -21.263 1.00 94.62 193 ILE A N 1
ATOM 1404 C CA . ILE A 1 193 ? 2.674 2.073 -22.415 1.00 94.62 193 ILE A CA 1
ATOM 1405 C C . ILE A 1 193 ? 3.562 3.211 -22.917 1.00 94.62 193 ILE A C 1
ATOM 1407 O O . ILE A 1 193 ? 3.838 3.290 -24.111 1.00 94.62 193 ILE A O 1
ATOM 1411 N N . GLN A 1 194 ? 4.037 4.068 -22.008 1.00 92.69 194 GLN A N 1
ATOM 1412 C CA . GLN A 1 194 ? 4.894 5.207 -22.347 1.00 92.69 194 GLN A CA 1
ATOM 1413 C C . GLN A 1 194 ? 6.166 4.774 -23.094 1.00 92.69 194 GLN A C 1
ATOM 1415 O O . GLN A 1 194 ? 6.589 5.444 -24.033 1.00 92.69 194 GLN A O 1
ATOM 1420 N N . HIS A 1 195 ? 6.737 3.631 -22.711 1.00 92.50 195 HIS A N 1
ATOM 1421 C CA . HIS A 1 195 ? 7.914 3.036 -23.353 1.00 92.50 195 HIS A CA 1
ATOM 1422 C C . HIS A 1 195 ? 7.582 2.077 -24.504 1.00 92.50 195 HIS A C 1
ATOM 1424 O O . HIS A 1 195 ? 8.472 1.405 -25.018 1.00 92.50 195 HIS A O 1
ATOM 1430 N N . LYS A 1 196 ? 6.312 2.005 -24.924 1.00 92.38 196 LYS A N 1
ATOM 1431 C CA . LYS A 1 196 ? 5.818 1.151 -26.020 1.00 92.38 196 LYS A CA 1
ATOM 1432 C C . LYS A 1 196 ? 6.147 -0.341 -25.838 1.00 92.38 196 LYS A C 1
ATOM 1434 O O . LYS A 1 196 ? 6.297 -1.067 -26.818 1.00 92.38 196 LYS A O 1
ATOM 1439 N N . MET A 1 197 ? 6.230 -0.810 -24.593 1.00 92.69 197 MET A N 1
ATOM 1440 C CA . MET A 1 197 ? 6.478 -2.218 -24.281 1.00 92.69 197 MET A CA 1
ATOM 1441 C C . MET A 1 197 ? 5.228 -3.063 -24.548 1.00 92.69 197 MET A C 1
ATOM 1443 O O . MET A 1 197 ? 4.099 -2.656 -24.253 1.00 92.69 197 MET A O 1
ATOM 1447 N N . LYS A 1 198 ? 5.409 -4.287 -25.042 1.00 94.31 198 LYS A N 1
ATOM 1448 C CA . LYS A 1 198 ? 4.341 -5.280 -25.154 1.00 94.31 198 LYS A CA 1
ATOM 1449 C C . LYS A 1 198 ? 4.023 -5.831 -23.765 1.00 94.31 198 LYS A C 1
ATOM 1451 O O . LYS A 1 198 ? 4.714 -6.715 -23.266 1.00 94.31 198 LYS A O 1
ATOM 1456 N N . TYR A 1 199 ? 2.952 -5.339 -23.153 1.00 96.50 199 TYR A N 1
ATOM 1457 C CA . TYR A 1 199 ? 2.556 -5.721 -21.798 1.00 96.50 199 TYR A CA 1
ATOM 1458 C C . TYR A 1 199 ? 1.113 -6.235 -21.715 1.00 96.50 199 TYR A C 1
ATOM 1460 O O . TYR A 1 199 ? 0.303 -6.039 -22.627 1.00 96.50 199 TYR A O 1
ATOM 1468 N N . LEU A 1 200 ? 0.799 -6.887 -20.596 1.00 97.50 200 LEU A N 1
ATOM 1469 C CA . LEU A 1 200 ? -0.568 -7.173 -20.173 1.00 97.50 200 LEU A CA 1
ATOM 1470 C C . LEU A 1 200 ? -0.655 -7.168 -18.644 1.00 97.50 200 LEU A C 1
ATOM 1472 O O . LEU A 1 200 ? 0.227 -7.699 -17.964 1.00 97.50 200 LEU A O 1
ATOM 1476 N N . THR A 1 201 ? -1.747 -6.612 -18.120 1.00 98.06 201 THR A N 1
ATOM 1477 C CA . THR A 1 201 ? -2.041 -6.613 -16.684 1.00 98.06 201 THR A CA 1
ATOM 1478 C C . THR A 1 201 ? -3.133 -7.625 -16.348 1.00 98.06 201 THR A C 1
ATOM 1480 O O . THR A 1 201 ? -4.193 -7.636 -16.972 1.00 98.06 201 THR A O 1
ATOM 1483 N N . LEU A 1 202 ? -2.892 -8.475 -15.353 1.00 97.19 202 LEU A N 1
ATOM 1484 C CA . LEU A 1 202 ? -3.863 -9.443 -14.837 1.00 97.19 202 LEU A CA 1
ATOM 1485 C C . LEU A 1 202 ? -4.353 -8.993 -13.460 1.00 97.19 202 LEU A C 1
ATOM 1487 O O . LEU A 1 202 ? -3.544 -8.749 -12.568 1.00 97.19 202 LEU A O 1
ATOM 1491 N N . GLU A 1 203 ? -5.665 -8.892 -13.274 1.00 94.44 203 GLU A N 1
ATOM 1492 C CA . GLU A 1 203 ? -6.295 -8.521 -12.005 1.00 94.44 203 GLU A CA 1
ATOM 1493 C C . GLU A 1 203 ? -7.321 -9.579 -11.607 1.00 94.44 203 GLU A C 1
ATOM 1495 O O . GLU A 1 203 ? -8.138 -10.002 -12.421 1.00 94.44 203 GLU A O 1
ATOM 1500 N N . ARG A 1 204 ? -7.295 -10.001 -10.341 1.00 91.38 204 ARG A N 1
ATOM 1501 C CA . ARG A 1 204 ? -8.196 -11.043 -9.839 1.00 91.38 204 ARG A CA 1
ATOM 1502 C C . ARG A 1 204 ? -9.620 -10.526 -9.611 1.00 91.38 204 ARG A C 1
ATOM 1504 O O . ARG A 1 204 ? -10.561 -11.286 -9.779 1.00 91.38 204 ARG A O 1
ATOM 1511 N N . ASP A 1 205 ? -9.752 -9.263 -9.207 1.00 89.81 205 ASP A N 1
ATOM 1512 C CA . ASP A 1 205 ? -11.011 -8.618 -8.844 1.00 89.81 205 ASP A CA 1
ATOM 1513 C C . ASP A 1 205 ? -11.271 -7.451 -9.824 1.00 89.81 205 ASP A C 1
ATOM 1515 O O . ASP A 1 205 ? -11.443 -7.656 -11.025 1.00 89.81 205 ASP A O 1
ATOM 1519 N N . GLU A 1 206 ? -11.257 -6.219 -9.313 1.00 90.00 206 GLU A N 1
ATOM 1520 C CA . GLU A 1 206 ? -11.508 -4.970 -10.028 1.00 90.00 206 GLU A CA 1
ATOM 1521 C C . GLU A 1 206 ? -10.277 -4.050 -10.007 1.00 90.00 206 GLU A C 1
ATOM 1523 O O . GLU A 1 206 ? -9.407 -4.137 -9.130 1.00 90.00 206 GLU A O 1
ATOM 1528 N N . ILE A 1 207 ? -10.220 -3.129 -10.968 1.00 93.00 207 ILE A N 1
ATOM 1529 C CA . ILE A 1 207 ? -9.153 -2.128 -11.074 1.00 93.00 207 ILE A CA 1
ATOM 1530 C C . ILE A 1 207 ? -9.171 -1.203 -9.845 1.00 93.00 207 ILE A C 1
ATOM 1532 O O . ILE A 1 207 ? -10.221 -0.795 -9.357 1.00 93.00 207 ILE A O 1
ATOM 1536 N N . GLY A 1 208 ? -7.987 -0.839 -9.351 1.00 88.69 208 GLY A N 1
ATOM 1537 C CA . GLY A 1 208 ? -7.789 0.019 -8.179 1.00 88.69 208 GLY A CA 1
ATOM 1538 C C . GLY A 1 208 ? -7.409 -0.750 -6.911 1.00 88.69 208 GLY A C 1
ATOM 1539 O O . GLY A 1 208 ? -6.974 -0.141 -5.926 1.00 88.69 208 GLY A O 1
ATOM 1540 N N . GLY A 1 209 ? -7.505 -2.084 -6.927 1.00 87.06 209 GLY A N 1
ATOM 1541 C CA . GLY A 1 209 ? -7.015 -2.959 -5.862 1.00 87.06 209 GLY A CA 1
ATOM 1542 C C . GLY A 1 209 ? -7.594 -2.609 -4.486 1.00 87.06 209 GLY A C 1
ATOM 1543 O O . GLY A 1 209 ? -8.804 -2.487 -4.308 1.00 87.06 209 GLY A O 1
ATOM 1544 N N . THR A 1 210 ? -6.734 -2.436 -3.477 1.00 83.38 210 THR A N 1
ATOM 1545 C CA . THR A 1 210 ? -7.165 -2.090 -2.108 1.00 83.38 210 THR A CA 1
ATOM 1546 C C . THR A 1 210 ? -7.947 -0.773 -2.039 1.00 83.38 210 THR A C 1
ATOM 1548 O O . THR A 1 210 ? -8.865 -0.657 -1.231 1.00 83.38 210 THR A O 1
ATOM 1551 N N . VAL A 1 211 ? -7.640 0.202 -2.901 1.00 85.56 211 VAL A N 1
ATOM 1552 C CA . VAL A 1 211 ? -8.325 1.505 -2.900 1.00 85.56 211 VAL A CA 1
ATOM 1553 C C . VAL A 1 211 ? -9.777 1.363 -3.348 1.00 85.56 211 VAL A C 1
ATOM 1555 O O . VAL A 1 211 ? -10.664 1.941 -2.722 1.00 85.56 211 VAL A O 1
ATOM 1558 N N . ALA A 1 212 ? -10.045 0.529 -4.356 1.00 85.94 212 ALA A N 1
ATOM 1559 C CA . ALA A 1 212 ? -11.408 0.229 -4.802 1.00 85.94 212 ALA A CA 1
ATOM 1560 C C . ALA A 1 212 ? -12.262 -0.432 -3.703 1.00 85.94 212 ALA A C 1
ATOM 1562 O O . ALA A 1 212 ? -13.477 -0.259 -3.650 1.00 85.94 212 ALA A O 1
ATOM 1563 N N . LYS A 1 213 ? -11.614 -1.067 -2.721 1.00 82.25 213 LYS A N 1
ATOM 1564 C CA . LYS A 1 213 ? -12.258 -1.762 -1.597 1.00 82.25 213 LYS A CA 1
ATOM 1565 C C . LYS A 1 213 ? -12.452 -0.895 -0.351 1.00 82.25 213 LYS A C 1
ATOM 1567 O O . LYS A 1 213 ? -12.977 -1.384 0.648 1.00 82.25 213 LYS A O 1
ATOM 1572 N N . TYR A 1 214 ? -12.032 0.369 -0.372 1.00 82.62 214 TYR A N 1
ATOM 1573 C CA . TYR A 1 214 ? -12.274 1.289 0.739 1.00 82.62 214 TYR A CA 1
ATOM 1574 C C . TYR A 1 214 ? -13.771 1.592 0.935 1.00 82.62 214 TYR A C 1
ATOM 1576 O O . TYR A 1 214 ? -14.531 1.531 -0.037 1.00 82.62 214 TYR A O 1
ATOM 1584 N N . PRO A 1 215 ? -14.201 1.951 2.163 1.00 79.00 215 PRO A N 1
ATOM 1585 C CA . PRO A 1 215 ? -15.545 2.474 2.400 1.00 79.00 215 PRO A CA 1
ATOM 1586 C C . PRO A 1 215 ? -15.862 3.672 1.496 1.00 79.00 215 PRO A C 1
ATOM 1588 O O . PRO A 1 215 ? -14.948 4.412 1.107 1.00 79.00 215 PRO A O 1
ATOM 1591 N N . ARG A 1 216 ? -17.149 3.881 1.187 1.00 78.06 216 ARG A N 1
ATOM 1592 C CA . ARG A 1 216 ? -17.596 5.055 0.422 1.00 78.06 216 ARG A CA 1
ATOM 1593 C C . ARG A 1 216 ? -17.134 6.352 1.076 1.00 78.06 216 ARG A C 1
ATOM 1595 O O . ARG A 1 216 ? -17.110 6.463 2.301 1.00 78.06 216 ARG A O 1
ATOM 1602 N N . GLN A 1 217 ? -16.765 7.326 0.247 1.00 75.81 217 GLN A N 1
ATOM 1603 C CA . GLN A 1 217 ? -16.297 8.653 0.657 1.00 75.81 217 GLN A CA 1
ATOM 1604 C C . GLN A 1 217 ? -15.056 8.635 1.561 1.00 75.81 217 GLN A C 1
ATOM 1606 O O . GLN A 1 217 ? -14.706 9.663 2.147 1.00 75.81 217 GLN A O 1
ATOM 1611 N N . LYS A 1 218 ? -14.350 7.497 1.670 1.00 79.69 218 LYS A N 1
ATOM 1612 C CA . LYS A 1 218 ? -13.099 7.441 2.426 1.00 79.69 218 LYS A CA 1
ATOM 1613 C C . LYS A 1 218 ? -12.140 8.484 1.868 1.00 79.69 218 LYS A C 1
ATOM 1615 O O . LYS A 1 218 ? -11.795 8.457 0.686 1.00 79.69 218 LYS A O 1
ATOM 1620 N N . LEU A 1 219 ? -11.709 9.389 2.742 1.00 73.56 219 LEU A N 1
ATOM 1621 C CA . LEU A 1 219 ? -10.678 10.360 2.421 1.00 73.56 219 LEU A CA 1
ATOM 1622 C C . LEU A 1 219 ? -9.336 9.639 2.323 1.00 73.56 219 LEU A C 1
ATOM 1624 O O . LEU A 1 219 ? -8.870 8.993 3.263 1.00 73.56 219 LEU A O 1
ATOM 1628 N N . VAL A 1 220 ? -8.728 9.761 1.157 1.00 74.56 220 VAL A N 1
ATOM 1629 C CA . VAL A 1 220 ? -7.402 9.277 0.827 1.00 74.56 220 VAL A CA 1
ATOM 1630 C C . VAL A 1 220 ? -6.491 10.495 0.778 1.00 74.56 220 VAL A C 1
ATOM 1632 O O . VAL A 1 220 ? -6.709 11.431 0.010 1.00 74.56 220 VAL A O 1
ATOM 1635 N N . MET A 1 221 ? -5.473 10.494 1.632 1.00 59.59 221 MET A N 1
ATOM 1636 C CA . MET A 1 221 ? -4.441 11.524 1.609 1.00 59.59 221 MET A CA 1
ATOM 1637 C C . MET A 1 221 ? -3.453 11.175 0.497 1.00 59.59 221 MET A C 1
ATOM 1639 O O . MET A 1 221 ? -2.855 10.095 0.516 1.00 59.59 221 MET A O 1
ATOM 1643 N N . THR A 1 222 ? -3.282 12.072 -0.468 1.00 59.53 222 THR A N 1
ATOM 1644 C CA . THR A 1 222 ? -2.298 11.920 -1.543 1.00 59.53 222 THR A CA 1
ATOM 1645 C C . THR A 1 222 ? -1.260 13.016 -1.401 1.00 59.53 222 THR A C 1
ATOM 1647 O O . THR A 1 222 ? -1.586 14.190 -1.372 1.00 59.53 222 THR A O 1
ATOM 1650 N N . SER A 1 223 ? 0.020 12.674 -1.310 1.00 63.06 223 SER A N 1
ATOM 1651 C CA . SER A 1 223 ? 1.057 13.672 -1.586 1.00 63.06 223 SER A CA 1
ATOM 1652 C C . SER A 1 223 ? 1.132 13.900 -3.097 1.00 63.06 223 SER A C 1
ATOM 1654 O O . SER A 1 223 ? 0.802 12.974 -3.846 1.00 63.06 223 SER A O 1
ATOM 1656 N N . PRO A 1 224 ? 1.593 15.076 -3.563 1.00 67.25 224 PRO A N 1
ATOM 1657 C CA . PRO A 1 224 ? 1.802 15.286 -4.982 1.00 67.25 224 PRO A CA 1
ATOM 1658 C C . PRO A 1 224 ? 2.655 14.166 -5.579 1.00 67.25 224 PRO A C 1
ATOM 1660 O O . PRO A 1 224 ? 3.737 13.868 -5.066 1.00 67.25 224 PRO A O 1
ATOM 1663 N N . VAL A 1 225 ? 2.147 13.535 -6.632 1.00 70.38 225 VAL A N 1
ATOM 1664 C CA . VAL A 1 225 ? 2.783 12.387 -7.284 1.00 70.38 225 VAL A CA 1
ATOM 1665 C C . VAL A 1 225 ? 2.790 12.605 -8.785 1.00 70.38 225 VAL A C 1
ATOM 1667 O O . VAL A 1 225 ? 1.874 13.205 -9.344 1.00 70.38 225 VAL A O 1
ATOM 1670 N N . GLU A 1 226 ? 3.852 12.158 -9.433 1.00 78.19 226 GLU A N 1
ATOM 1671 C CA . GLU A 1 226 ? 3.948 12.170 -10.882 1.00 78.19 226 GLU A CA 1
ATOM 1672 C C . GLU A 1 226 ? 3.343 10.881 -11.422 1.00 78.19 226 GLU A C 1
ATOM 1674 O O . GLU A 1 226 ? 3.817 9.785 -11.125 1.00 78.19 226 GLU A O 1
ATOM 1679 N N . PHE A 1 227 ? 2.248 11.015 -12.162 1.00 77.38 227 PHE A N 1
ATOM 1680 C CA . PHE A 1 227 ? 1.530 9.882 -12.715 1.00 77.38 227 PHE A CA 1
ATOM 1681 C C . PHE A 1 227 ? 1.942 9.700 -14.182 1.00 77.38 227 PHE A C 1
ATOM 1683 O O . PHE A 1 227 ? 1.852 10.671 -14.946 1.00 77.38 227 PHE A O 1
ATOM 1690 N N . PRO A 1 228 ? 2.404 8.505 -14.600 1.00 77.00 228 PRO A N 1
ATOM 1691 C CA . PRO A 1 228 ? 2.783 8.276 -15.992 1.00 77.00 228 PRO A CA 1
ATOM 1692 C C . PRO A 1 228 ? 1.614 8.601 -16.932 1.00 77.00 228 PRO A C 1
ATOM 1694 O O . PRO A 1 228 ? 0.461 8.339 -16.592 1.00 77.00 228 PRO A O 1
ATOM 1697 N N . MET A 1 229 ? 1.908 9.203 -18.089 1.00 74.62 229 MET A N 1
ATOM 1698 C CA . MET A 1 229 ? 0.918 9.637 -19.095 1.00 74.62 229 MET A CA 1
ATOM 1699 C C . MET A 1 229 ? -0.067 10.745 -18.650 1.00 74.62 229 MET A C 1
ATOM 1701 O O . MET A 1 229 ? -0.971 11.095 -19.404 1.00 74.62 229 MET A O 1
ATOM 1705 N N . TYR A 1 230 ? 0.085 11.326 -17.450 1.00 78.31 230 TYR A N 1
ATOM 1706 C CA . TYR A 1 230 ? -0.757 12.438 -16.967 1.00 78.31 230 TYR A CA 1
ATOM 1707 C C . TYR A 1 230 ? 0.043 13.618 -16.384 1.00 78.31 230 TYR A C 1
ATOM 1709 O O . TYR A 1 230 ? -0.409 14.760 -16.435 1.00 78.31 230 TYR A O 1
ATOM 1717 N N . GLY A 1 231 ? 1.226 13.368 -15.817 1.00 76.62 231 GLY A N 1
ATOM 1718 C CA . GLY A 1 231 ? 2.044 14.389 -15.160 1.00 76.62 231 GLY A CA 1
ATOM 1719 C C . GLY A 1 231 ? 1.718 14.554 -13.671 1.00 76.62 231 GLY A C 1
ATOM 1720 O O . GLY A 1 231 ? 1.277 13.621 -12.994 1.00 76.62 231 GLY A O 1
ATOM 1721 N N . LYS A 1 232 ? 1.990 15.739 -13.110 1.00 76.94 232 LYS A N 1
ATOM 1722 C CA . LYS A 1 232 ? 1.943 15.965 -11.654 1.00 76.94 232 LYS A CA 1
ATOM 1723 C C . LYS A 1 232 ? 0.508 16.069 -11.124 1.00 76.94 232 LYS A C 1
ATOM 1725 O O . LYS A 1 232 ? -0.165 17.084 -11.295 1.00 76.94 232 LYS A O 1
ATOM 1730 N N . PHE A 1 233 ? 0.075 15.064 -10.371 1.00 74.88 233 PHE A N 1
ATOM 1731 C CA . PHE A 1 233 ? -1.167 15.073 -9.605 1.00 74.88 233 PHE A CA 1
ATOM 1732 C C . PHE A 1 233 ? -0.957 15.828 -8.285 1.00 74.88 233 PHE A C 1
ATOM 1734 O O . PHE A 1 233 ? -0.230 15.359 -7.417 1.00 74.88 233 PHE A O 1
ATOM 1741 N N . LYS A 1 234 ? -1.547 17.024 -8.135 1.00 69.44 234 LYS A N 1
ATOM 1742 C CA . LYS A 1 234 ? -1.253 17.963 -7.026 1.00 69.44 234 LYS A CA 1
ATOM 1743 C C . LYS A 1 234 ? -2.254 17.946 -5.862 1.00 69.44 234 LYS A C 1
ATOM 1745 O O . LYS A 1 234 ? -2.077 18.712 -4.919 1.00 69.44 234 LYS A O 1
ATOM 1750 N N . LYS A 1 235 ? -3.313 17.133 -5.915 1.00 69.62 235 LYS A N 1
ATOM 1751 C CA . LYS A 1 235 ? -4.329 17.121 -4.850 1.00 69.62 235 LYS A CA 1
ATOM 1752 C C . LYS A 1 235 ? -3.754 16.499 -3.576 1.00 69.62 235 LYS A C 1
ATOM 1754 O O . LYS A 1 235 ? -3.096 15.465 -3.650 1.00 69.62 235 LYS A O 1
ATOM 1759 N N . THR A 1 236 ? -3.993 17.142 -2.436 1.00 63.66 236 THR A N 1
ATOM 1760 C CA . THR A 1 236 ? -3.502 16.707 -1.118 1.00 63.66 236 THR A CA 1
ATOM 1761 C C . THR A 1 236 ? -4.481 15.781 -0.398 1.00 63.66 236 THR A C 1
ATOM 1763 O O . THR A 1 236 ? -4.076 14.887 0.343 1.00 63.66 236 THR A O 1
ATOM 1766 N N . GLU A 1 237 ? -5.773 15.952 -0.671 1.00 66.69 237 GLU A N 1
ATOM 1767 C CA . GLU A 1 237 ? -6.853 15.123 -0.149 1.00 66.69 237 GLU A CA 1
ATOM 1768 C C . GLU A 1 237 ? -7.851 14.821 -1.265 1.00 66.69 237 GLU A C 1
ATOM 1770 O O . GLU A 1 237 ? -8.180 15.686 -2.086 1.00 66.69 237 GLU A O 1
ATOM 1775 N N . LEU A 1 238 ? -8.331 13.583 -1.308 1.00 76.88 238 LEU A N 1
ATOM 1776 C CA . LEU A 1 238 ? -9.303 13.145 -2.295 1.00 76.88 238 LEU A CA 1
ATOM 1777 C C . LEU A 1 238 ? -10.206 12.065 -1.706 1.00 76.88 238 LEU A C 1
ATOM 1779 O O . LEU A 1 238 ? -9.747 11.236 -0.927 1.00 76.88 238 LEU A O 1
ATOM 1783 N N . SER A 1 239 ? -11.478 12.022 -2.096 1.00 83.44 239 SER A N 1
ATOM 1784 C CA . SER A 1 239 ? -12.290 10.837 -1.816 1.00 83.44 239 SER A CA 1
ATOM 1785 C C . SER A 1 239 ? -11.847 9.664 -2.692 1.00 83.44 239 SER A C 1
ATOM 1787 O O . SER A 1 239 ? -11.342 9.853 -3.804 1.00 83.44 239 SER A O 1
ATOM 1789 N N . LYS A 1 240 ? -12.082 8.445 -2.203 1.00 84.12 240 LYS A N 1
ATOM 1790 C CA . LYS A 1 240 ? -11.941 7.199 -2.962 1.00 84.12 240 LYS A CA 1
ATOM 1791 C C . LYS A 1 240 ? -12.540 7.312 -4.369 1.00 84.12 240 LYS A C 1
ATOM 1793 O O . LYS A 1 240 ? -11.863 7.011 -5.343 1.00 84.12 240 LYS A O 1
ATOM 1798 N N . GLU A 1 241 ? -13.785 7.762 -4.486 1.00 86.19 241 GLU A N 1
ATOM 1799 C CA . GLU A 1 241 ? -14.534 7.798 -5.748 1.00 86.19 241 GLU A CA 1
ATOM 1800 C C . GLU A 1 241 ? -13.880 8.741 -6.755 1.00 86.19 241 GLU A C 1
ATOM 1802 O O . GLU A 1 241 ? -13.721 8.404 -7.924 1.00 86.19 241 GLU A O 1
ATOM 1807 N N . ASN A 1 242 ? -13.420 9.899 -6.283 1.00 85.94 242 ASN A N 1
ATOM 1808 C CA . ASN A 1 242 ? -12.693 10.849 -7.110 1.00 85.94 242 ASN A CA 1
ATOM 1809 C C . ASN A 1 242 ? -11.332 10.292 -7.562 1.00 85.94 242 ASN A C 1
ATOM 1811 O O . ASN A 1 242 ? -10.876 10.641 -8.650 1.00 85.94 242 ASN A O 1
ATOM 1815 N N . LEU A 1 243 ? -10.682 9.439 -6.754 1.00 86.12 243 LEU A N 1
ATOM 1816 C CA . LEU A 1 243 ? -9.419 8.788 -7.129 1.00 86.12 243 LEU A CA 1
ATOM 1817 C C . LEU A 1 243 ? -9.649 7.751 -8.223 1.00 86.12 243 LEU A C 1
ATOM 1819 O O . LEU A 1 243 ? -8.922 7.730 -9.211 1.00 86.12 243 LEU A O 1
ATOM 1823 N N . LEU A 1 244 ? -10.686 6.928 -8.057 1.00 89.06 244 LEU A N 1
ATOM 1824 C CA . LEU A 1 244 ? -11.072 5.923 -9.042 1.00 89.06 244 LEU A CA 1
ATOM 1825 C C . LEU A 1 244 ? -11.507 6.579 -10.353 1.00 89.06 244 LEU A C 1
ATOM 1827 O O . LEU A 1 244 ? -11.020 6.183 -11.402 1.00 89.06 244 LEU A O 1
ATOM 1831 N N . ALA A 1 245 ? -12.326 7.634 -10.302 1.00 88.88 245 ALA A N 1
ATOM 1832 C CA . ALA A 1 245 ? -12.731 8.388 -11.489 1.00 88.88 245 ALA A CA 1
ATOM 1833 C C . ALA A 1 245 ? -11.543 9.073 -12.187 1.00 88.88 245 ALA A C 1
ATOM 1835 O O . ALA A 1 245 ? -11.539 9.240 -13.405 1.00 88.88 245 ALA A O 1
ATOM 1836 N N . PHE A 1 246 ? -10.528 9.494 -11.426 1.00 87.31 246 PHE A N 1
ATOM 1837 C CA . PHE A 1 246 ? -9.284 9.997 -11.997 1.00 87.31 246 PHE A CA 1
ATOM 1838 C C . PHE A 1 246 ? -8.510 8.891 -12.724 1.00 87.31 246 PHE A C 1
ATOM 1840 O O . PHE A 1 246 ? -8.134 9.092 -13.877 1.00 87.31 246 PHE A O 1
ATOM 1847 N N . TRP A 1 247 ? -8.301 7.733 -12.087 1.00 90.00 247 TRP A N 1
ATOM 1848 C CA . TRP A 1 247 ? -7.640 6.601 -12.739 1.00 90.00 247 TRP A CA 1
ATOM 1849 C C . TRP A 1 247 ? -8.394 6.162 -13.980 1.00 90.00 247 TRP A C 1
ATOM 1851 O O . TRP A 1 247 ? -7.781 6.055 -15.030 1.00 90.00 247 TRP A O 1
ATOM 1861 N N . ASP A 1 248 ? -9.710 6.014 -13.893 1.00 90.12 248 ASP A N 1
ATOM 1862 C CA . ASP A 1 248 ? -10.559 5.624 -15.011 1.00 90.12 248 ASP A CA 1
ATOM 1863 C C . ASP A 1 248 ? -10.336 6.513 -16.247 1.00 90.12 248 ASP A C 1
ATOM 1865 O O . ASP A 1 248 ? -10.074 6.009 -17.337 1.00 90.12 248 ASP A O 1
ATOM 1869 N N . LYS A 1 249 ? -10.293 7.840 -16.064 1.00 88.62 249 LYS A N 1
ATOM 1870 C CA . LYS A 1 249 ? -9.985 8.792 -17.145 1.00 88.62 249 LYS A CA 1
ATOM 1871 C C . LYS A 1 249 ? -8.599 8.587 -17.753 1.00 88.62 249 LYS A C 1
ATOM 1873 O O . LYS A 1 249 ? -8.452 8.701 -18.967 1.00 88.62 249 LYS A O 1
ATOM 1878 N N . VAL A 1 250 ? -7.579 8.348 -16.928 1.00 87.38 250 VAL A N 1
ATOM 1879 C CA . VAL A 1 250 ? -6.205 8.137 -17.413 1.00 87.38 250 VAL A CA 1
ATOM 1880 C C . VAL A 1 250 ? -6.096 6.803 -18.150 1.00 87.38 250 VAL A C 1
ATOM 1882 O O . VAL A 1 250 ? -5.521 6.752 -19.233 1.00 87.38 250 VAL A O 1
ATOM 1885 N N . LEU A 1 251 ? -6.684 5.744 -17.595 1.00 91.12 251 LEU A N 1
ATOM 1886 C CA . LEU A 1 251 ? -6.642 4.396 -18.155 1.00 91.12 251 LEU A CA 1
ATOM 1887 C C . LEU A 1 251 ? -7.356 4.317 -19.510 1.00 91.12 251 LEU A C 1
ATOM 1889 O O . LEU A 1 251 ? -6.809 3.730 -20.440 1.00 91.12 251 LEU A O 1
ATOM 1893 N N . HIS A 1 252 ? -8.519 4.962 -19.647 1.00 89.12 252 HIS A N 1
ATOM 1894 C CA . HIS A 1 252 ? -9.238 5.040 -20.922 1.00 89.12 252 HIS A CA 1
ATOM 1895 C C . HIS A 1 252 ? -8.439 5.776 -22.002 1.00 89.12 252 HIS A C 1
ATOM 1897 O O . HIS A 1 252 ? -8.411 5.343 -23.149 1.00 89.12 252 HIS A O 1
ATOM 1903 N N . ARG A 1 253 ? -7.762 6.878 -21.652 1.00 87.50 253 ARG A N 1
ATOM 1904 C CA . ARG A 1 253 ? -6.935 7.638 -22.607 1.00 87.50 253 ARG A CA 1
ATOM 1905 C C . ARG A 1 253 ? -5.693 6.875 -23.063 1.00 87.50 253 ARG A C 1
ATOM 1907 O O . ARG A 1 253 ? -5.215 7.118 -24.162 1.00 87.50 253 ARG A O 1
ATOM 1914 N N . ALA A 1 254 ? -5.164 5.999 -22.214 1.00 86.88 254 ALA A N 1
ATOM 1915 C CA . ALA A 1 254 ? -3.909 5.299 -22.453 1.00 86.88 254 ALA A CA 1
ATOM 1916 C C . ALA A 1 254 ? -4.077 3.911 -23.106 1.00 86.88 254 ALA A C 1
ATOM 1918 O O . ALA A 1 254 ? -3.093 3.183 -23.191 1.00 86.88 254 ALA A O 1
ATOM 1919 N N . ASP A 1 255 ? -5.296 3.531 -23.520 1.00 87.62 255 ASP A N 1
ATOM 1920 C CA . ASP A 1 255 ? -5.632 2.181 -24.015 1.00 87.62 255 ASP A CA 1
ATOM 1921 C C . ASP A 1 255 ? -5.121 1.071 -23.074 1.00 87.62 255 ASP A C 1
ATOM 1923 O O . ASP A 1 255 ? -4.396 0.145 -23.446 1.00 87.62 255 ASP A O 1
ATOM 1927 N N . PHE A 1 256 ? -5.435 1.216 -21.784 1.00 93.38 256 PHE A N 1
ATOM 1928 C CA . PHE A 1 256 ? -4.914 0.341 -20.741 1.00 93.38 256 PHE A CA 1
ATOM 1929 C C . PHE A 1 256 ? -5.385 -1.113 -20.901 1.00 93.38 256 PHE A C 1
ATOM 1931 O O . PHE A 1 256 ? -6.549 -1.450 -20.677 1.00 93.38 256 PHE A O 1
ATOM 1938 N N . LYS A 1 257 ? -4.440 -2.008 -21.208 1.00 95.81 257 LYS A N 1
ATOM 1939 C CA . LYS A 1 257 ? -4.685 -3.445 -21.391 1.00 95.81 257 LYS A CA 1
ATOM 1940 C C . LYS A 1 257 ? -4.693 -4.198 -20.065 1.00 95.81 257 LYS A C 1
ATOM 1942 O O . LYS A 1 257 ? -3.644 -4.454 -19.469 1.00 95.81 257 LYS A O 1
ATOM 1947 N N . VAL A 1 258 ? -5.882 -4.620 -19.642 1.00 95.81 258 VAL A N 1
ATOM 1948 C CA . VAL A 1 258 ? -6.093 -5.411 -18.425 1.00 95.81 258 VAL A CA 1
ATOM 1949 C C . VAL A 1 258 ? -7.088 -6.541 -18.650 1.00 95.81 258 VAL A C 1
ATOM 1951 O O . VAL A 1 258 ? -8.044 -6.398 -19.408 1.00 95.81 258 VAL A O 1
ATOM 1954 N N . ARG A 1 259 ? -6.883 -7.664 -17.960 1.00 95.44 259 ARG A N 1
ATOM 1955 C CA . ARG A 1 259 ? -7.886 -8.723 -17.804 1.00 95.44 259 ARG A CA 1
ATOM 1956 C C . ARG A 1 259 ? -8.251 -8.863 -16.331 1.00 95.44 259 ARG A C 1
ATOM 1958 O O . ARG A 1 259 ? -7.419 -9.281 -15.529 1.00 95.44 259 ARG A O 1
ATOM 1965 N N . THR A 1 260 ? -9.477 -8.481 -15.991 1.00 94.44 260 THR A N 1
ATOM 1966 C CA . THR A 1 260 ? -10.073 -8.663 -14.660 1.00 94.44 260 THR A CA 1
ATOM 1967 C C . THR A 1 260 ? -10.625 -10.082 -14.498 1.00 94.44 260 THR A C 1
ATOM 1969 O O . THR A 1 260 ? -10.748 -10.821 -15.476 1.00 94.44 260 THR A O 1
ATOM 1972 N N . GLY A 1 261 ? -10.920 -10.499 -13.263 1.00 92.19 261 GLY A N 1
ATOM 1973 C CA . GLY A 1 261 ? -11.338 -11.878 -12.979 1.00 92.19 261 GLY A CA 1
ATOM 1974 C C . GLY A 1 261 ? -10.251 -12.930 -13.244 1.00 92.19 261 GLY A C 1
ATOM 1975 O O . GLY A 1 261 ? -10.547 -14.116 -13.308 1.00 92.19 261 GLY A O 1
ATOM 1976 N N . GLN A 1 262 ? -8.991 -12.521 -13.423 1.00 92.88 262 GLN A N 1
ATOM 1977 C CA . GLN A 1 262 ? -7.862 -13.397 -13.735 1.00 92.88 262 GLN A CA 1
ATOM 1978 C C . GLN A 1 262 ? -6.965 -13.557 -12.509 1.00 92.88 262 GLN A C 1
ATOM 1980 O O . GLN A 1 262 ? -5.979 -12.839 -12.322 1.00 92.88 262 GLN A O 1
ATOM 1985 N N . LYS A 1 263 ? -7.294 -14.526 -11.652 1.00 92.62 263 LYS A N 1
ATOM 1986 C CA . LYS A 1 263 ? -6.417 -14.909 -10.543 1.00 92.62 263 LYS A CA 1
ATOM 1987 C C . LYS A 1 263 ? -5.236 -15.718 -11.082 1.00 92.62 263 LYS A C 1
ATOM 1989 O O . LYS A 1 263 ? -5.432 -16.773 -11.677 1.00 92.62 263 LYS A O 1
ATOM 1994 N N . VAL A 1 264 ? -4.016 -15.235 -10.850 1.00 94.88 264 VAL A N 1
ATOM 1995 C CA . VAL A 1 264 ? -2.790 -15.993 -11.138 1.00 94.88 264 VAL A CA 1
ATOM 1996 C C . VAL A 1 264 ? -2.585 -17.067 -10.071 1.00 94.88 264 VAL A C 1
ATOM 1998 O O . VAL A 1 264 ? -2.673 -16.789 -8.874 1.00 94.88 264 VAL A O 1
ATOM 2001 N N . GLU A 1 265 ? -2.305 -18.290 -10.513 1.00 94.31 265 GLU A N 1
ATOM 2002 C CA . GLU A 1 265 ? -2.180 -19.479 -9.665 1.00 94.31 265 GLU A CA 1
ATOM 2003 C C . GLU A 1 265 ? -0.754 -20.036 -9.620 1.00 94.31 265 GLU A C 1
ATOM 2005 O O . GLU A 1 265 ? -0.353 -20.648 -8.621 1.00 94.31 265 GLU A O 1
ATOM 2010 N N . ASP A 1 266 ? 0.018 -19.838 -10.692 1.00 96.06 266 ASP A N 1
ATOM 2011 C CA . ASP A 1 266 ? 1.383 -20.346 -10.805 1.00 96.06 266 ASP A CA 1
ATOM 2012 C C . ASP A 1 266 ? 2.247 -19.489 -11.736 1.00 96.06 266 ASP A C 1
ATOM 2014 O O . ASP A 1 266 ? 1.757 -18.909 -12.708 1.00 96.06 266 ASP A O 1
ATOM 2018 N N . ILE A 1 267 ? 3.547 -19.431 -11.444 1.00 97.50 267 ILE A N 1
ATOM 2019 C CA . ILE A 1 267 ? 4.555 -18.758 -12.269 1.00 97.50 267 ILE A CA 1
ATOM 2020 C C . ILE A 1 267 ? 5.783 -19.655 -12.314 1.00 97.50 267 ILE A C 1
ATOM 2022 O O . ILE A 1 267 ? 6.372 -19.957 -11.277 1.00 97.50 267 ILE A O 1
ATOM 2026 N N . LYS A 1 268 ? 6.183 -20.062 -13.518 1.00 96.06 268 LYS A N 1
ATOM 2027 C CA . LYS A 1 268 ? 7.354 -20.914 -13.736 1.00 96.06 268 LYS A CA 1
ATOM 2028 C C . LYS A 1 268 ? 8.281 -20.282 -14.752 1.00 96.06 268 LYS A C 1
ATOM 2030 O O . LYS A 1 268 ? 7.836 -19.851 -15.810 1.00 96.06 268 LYS A O 1
ATOM 2035 N N . ARG A 1 269 ? 9.571 -20.243 -14.438 1.00 92.94 269 ARG A N 1
ATOM 2036 C CA . ARG A 1 269 ? 10.608 -19.802 -15.371 1.00 92.94 269 ARG A CA 1
ATOM 2037 C C . ARG A 1 269 ? 11.093 -21.007 -16.173 1.00 92.94 269 ARG A C 1
ATOM 2039 O O . ARG A 1 269 ? 11.550 -21.978 -15.575 1.00 92.94 269 ARG A O 1
ATOM 2046 N N . GLY A 1 270 ? 10.958 -20.950 -17.493 1.00 88.75 270 GLY A N 1
ATOM 2047 C CA . GLY A 1 270 ? 11.472 -21.969 -18.403 1.00 88.75 270 GLY A CA 1
ATOM 2048 C C . GLY A 1 270 ? 12.994 -21.909 -18.549 1.00 88.75 270 GLY A C 1
ATOM 2049 O O . GLY A 1 270 ? 13.643 -20.931 -18.160 1.00 88.75 270 GLY A O 1
ATOM 2050 N N . GLU A 1 271 ? 13.571 -22.958 -19.137 1.00 87.00 271 GLU A N 1
ATOM 2051 C CA . GLU A 1 271 ? 15.002 -23.026 -19.483 1.00 87.00 271 GLU A CA 1
ATOM 2052 C C . GLU A 1 271 ? 15.402 -21.937 -20.492 1.00 87.00 271 GLU A C 1
ATOM 2054 O O . GLU A 1 271 ? 16.506 -21.398 -20.450 1.00 87.00 271 GLU A O 1
ATOM 2059 N N . ASP A 1 272 ? 14.451 -21.532 -21.333 1.00 85.00 272 ASP A N 1
ATOM 2060 C CA . ASP A 1 272 ? 14.536 -20.420 -22.282 1.00 85.00 272 ASP A CA 1
ATOM 2061 C C . ASP A 1 272 ? 14.581 -19.031 -21.620 1.00 85.00 272 ASP A C 1
ATOM 2063 O O . ASP A 1 272 ? 14.634 -18.015 -22.311 1.00 85.00 272 ASP A O 1
ATOM 2067 N N . SER A 1 273 ? 14.580 -18.969 -20.284 1.00 86.69 273 SER A N 1
ATOM 2068 C CA . SER A 1 273 ? 14.538 -17.732 -19.503 1.00 86.69 273 SER A CA 1
ATOM 2069 C C . SER A 1 273 ? 13.256 -16.907 -19.670 1.00 86.69 273 SER A C 1
ATOM 2071 O O . SER A 1 273 ? 13.252 -15.726 -19.317 1.00 86.69 273 SER A O 1
ATOM 2073 N N . ILE A 1 274 ? 12.171 -17.522 -20.150 1.00 92.88 274 ILE A N 1
ATOM 2074 C CA . ILE A 1 274 ? 10.844 -16.913 -20.285 1.00 92.88 274 ILE A CA 1
ATOM 2075 C C . ILE A 1 274 ? 9.929 -17.475 -19.195 1.00 92.88 274 ILE A C 1
ATOM 2077 O O . ILE A 1 274 ? 9.964 -18.659 -18.859 1.00 92.88 274 ILE A O 1
ATOM 2081 N N . PHE A 1 275 ? 9.090 -16.626 -18.618 1.00 96.56 275 PHE A N 1
ATOM 2082 C CA . PHE A 1 275 ? 8.084 -17.054 -17.658 1.00 96.56 275 PHE A CA 1
ATOM 2083 C C . PHE A 1 275 ? 6.855 -17.607 -18.360 1.00 96.56 275 PHE A C 1
ATOM 2085 O O . PHE A 1 275 ? 6.376 -17.016 -19.321 1.00 96.56 275 PHE A O 1
ATOM 2092 N N . THR A 1 276 ? 6.307 -18.689 -17.820 1.00 97.25 276 THR A N 1
ATOM 2093 C CA . THR A 1 276 ? 4.938 -19.141 -18.063 1.00 97.25 276 THR A CA 1
ATOM 2094 C C . THR A 1 276 ? 4.110 -18.810 -16.829 1.00 97.25 276 THR A C 1
ATOM 2096 O O . THR A 1 276 ? 4.376 -19.316 -15.736 1.00 97.25 276 THR A O 1
ATOM 2099 N N . VAL A 1 277 ? 3.125 -17.932 -16.997 1.00 97.38 277 VAL A N 1
ATOM 2100 C CA . VAL A 1 277 ? 2.202 -17.491 -15.949 1.00 97.38 277 VAL A CA 1
ATOM 2101 C C . VAL A 1 277 ? 0.850 -18.136 -16.196 1.00 97.38 277 VAL A C 1
ATOM 2103 O O . VAL A 1 277 ? 0.249 -17.929 -17.247 1.00 97.38 277 VAL A O 1
ATOM 2106 N N . THR A 1 278 ? 0.379 -18.914 -15.226 1.00 97.12 278 THR A N 1
ATOM 2107 C CA . THR A 1 278 ? -0.903 -19.623 -15.297 1.00 97.12 278 THR A CA 1
ATOM 2108 C C . THR A 1 278 ? -1.941 -18.878 -14.468 1.00 97.12 278 THR A C 1
ATOM 2110 O O . THR A 1 278 ? -1.737 -18.655 -13.271 1.00 97.12 278 THR A O 1
ATOM 2113 N N . SER A 1 279 ? -3.042 -18.480 -15.102 1.00 93.88 279 SER A N 1
ATOM 2114 C CA . SER A 1 279 ? -4.274 -18.053 -14.436 1.00 93.88 279 SER A CA 1
ATOM 2115 C C . SER A 1 279 ? -5.326 -19.161 -14.507 1.00 93.88 279 SER A C 1
ATOM 2117 O O . SER A 1 279 ? -5.109 -20.175 -15.166 1.00 93.88 279 SER A O 1
ATOM 2119 N N . GLN A 1 280 ? -6.464 -18.950 -13.842 1.00 84.31 280 GLN A N 1
ATOM 2120 C CA . GLN A 1 280 ? -7.573 -19.908 -13.770 1.00 84.31 280 GLN A CA 1
ATOM 2121 C C . GLN A 1 280 ? -7.963 -20.515 -15.135 1.00 84.31 280 GLN A C 1
ATOM 2123 O O . GLN A 1 280 ? -8.159 -21.723 -15.226 1.00 84.31 280 GLN A O 1
ATOM 2128 N N . ASP A 1 281 ? -7.998 -19.700 -16.198 1.00 86.56 281 ASP A N 1
ATOM 2129 C CA . ASP A 1 281 ? -8.497 -20.120 -17.517 1.00 86.56 281 ASP A CA 1
ATOM 2130 C C . ASP A 1 281 ? -7.497 -19.870 -18.664 1.00 86.56 281 ASP A C 1
ATOM 2132 O O . ASP A 1 281 ? -7.855 -19.945 -19.841 1.00 86.56 281 ASP A O 1
ATOM 2136 N N . SER A 1 282 ? -6.252 -19.470 -18.379 1.00 93.62 282 SER A N 1
ATOM 2137 C CA . SER A 1 282 ? -5.302 -19.052 -19.423 1.00 93.62 282 SER A CA 1
ATOM 2138 C C . SER A 1 282 ? -3.841 -19.198 -19.009 1.00 93.62 282 SER A C 1
ATOM 2140 O O . SER A 1 282 ? -3.492 -19.197 -17.830 1.00 93.62 282 SER A O 1
ATOM 2142 N N . GLN A 1 283 ? -2.961 -19.271 -20.008 1.00 95.19 283 GLN A N 1
ATOM 2143 C CA . GLN A 1 283 ? -1.515 -19.203 -19.822 1.00 95.19 283 GLN A CA 1
ATOM 2144 C C . GLN A 1 283 ? -0.929 -18.060 -20.645 1.00 95.19 283 GLN A C 1
ATOM 2146 O O . GLN A 1 283 ? -1.348 -17.810 -21.774 1.00 95.19 283 GLN A O 1
ATOM 2151 N N . TYR A 1 284 ? 0.055 -17.378 -20.070 1.00 96.38 284 TYR A N 1
ATOM 2152 C CA . TYR A 1 284 ? 0.730 -16.234 -20.672 1.00 96.38 284 TYR A CA 1
ATOM 2153 C C . TYR A 1 284 ? 2.239 -16.438 -20.607 1.00 96.38 284 TYR A C 1
ATOM 2155 O O . TYR A 1 284 ? 2.745 -17.008 -19.638 1.00 96.38 284 TYR A O 1
ATOM 2163 N N . ARG A 1 285 ? 2.966 -15.943 -21.613 1.00 96.38 285 ARG A N 1
ATOM 2164 C CA . ARG A 1 285 ? 4.432 -15.985 -21.638 1.00 96.38 285 ARG A CA 1
ATOM 2165 C C . ARG A 1 285 ? 5.029 -14.590 -21.561 1.00 96.38 285 ARG A C 1
ATOM 2167 O O . ARG A 1 285 ? 4.541 -13.699 -22.249 1.00 96.38 285 ARG A O 1
ATOM 2174 N N . ALA A 1 286 ? 6.070 -14.392 -20.752 1.00 95.88 286 ALA A N 1
ATOM 2175 C CA . ALA A 1 286 ? 6.695 -13.074 -20.604 1.00 95.88 286 ALA A CA 1
ATOM 2176 C C . ALA A 1 286 ? 8.193 -13.110 -20.267 1.00 95.88 286 ALA A C 1
ATOM 2178 O O . ALA A 1 286 ? 8.652 -14.014 -19.571 1.00 95.88 286 ALA A O 1
ATOM 2179 N N . HIS A 1 287 ? 8.950 -12.106 -20.719 1.00 94.06 287 HIS A N 1
ATOM 2180 C CA . HIS A 1 287 ? 10.374 -11.948 -20.390 1.00 94.06 287 HIS A CA 1
ATOM 2181 C C . HIS A 1 287 ? 10.612 -11.475 -18.950 1.00 94.06 287 HIS A C 1
ATOM 2183 O O . HIS A 1 287 ? 11.568 -11.913 -18.304 1.00 94.06 287 HIS A O 1
ATOM 2189 N N . ALA A 1 288 ? 9.739 -10.600 -18.451 1.00 95.75 288 ALA A N 1
ATOM 2190 C CA . ALA A 1 288 ? 9.717 -10.142 -17.070 1.00 95.75 288 ALA A CA 1
ATOM 2191 C C . ALA A 1 288 ? 8.311 -10.265 -16.475 1.00 95.75 288 ALA A C 1
ATOM 2193 O O . ALA A 1 288 ? 7.305 -10.135 -17.176 1.00 95.75 288 ALA A O 1
ATOM 2194 N N . VAL A 1 289 ? 8.241 -10.494 -15.165 1.00 98.00 289 VAL A N 1
ATOM 2195 C CA . VAL A 1 289 ? 6.978 -10.516 -14.419 1.00 98.00 289 VAL A CA 1
ATOM 2196 C C . VAL A 1 289 ? 7.076 -9.570 -13.231 1.00 98.00 289 VAL A C 1
ATOM 2198 O O . VAL A 1 289 ? 8.030 -9.627 -12.459 1.00 98.00 289 VAL A O 1
ATOM 2201 N N . ILE A 1 290 ? 6.076 -8.706 -13.069 1.00 97.75 290 ILE A N 1
ATOM 2202 C CA . ILE A 1 290 ? 5.986 -7.746 -11.967 1.00 97.75 290 ILE A CA 1
ATOM 2203 C C . ILE A 1 290 ? 4.798 -8.114 -11.080 1.00 97.75 290 ILE A C 1
ATOM 2205 O O . ILE A 1 290 ? 3.651 -8.121 -11.521 1.00 97.75 290 ILE A O 1
ATOM 2209 N N . LEU A 1 291 ? 5.063 -8.381 -9.805 1.00 96.44 291 LEU A N 1
ATOM 2210 C CA . LEU A 1 291 ? 4.062 -8.694 -8.791 1.00 96.44 291 LEU A CA 1
ATOM 2211 C C . LEU A 1 291 ? 3.664 -7.421 -8.031 1.00 96.44 291 LEU A C 1
ATOM 2213 O O . LEU A 1 291 ? 4.398 -6.932 -7.174 1.00 96.44 291 LEU A O 1
ATOM 2217 N N . ALA A 1 292 ? 2.465 -6.915 -8.310 1.00 94.12 292 ALA A N 1
ATOM 2218 C CA . ALA A 1 292 ? 1.853 -5.737 -7.692 1.00 94.12 292 ALA A CA 1
ATOM 2219 C C . ALA A 1 292 ? 0.622 -6.113 -6.833 1.00 94.12 292 ALA A C 1
ATOM 2221 O O . ALA A 1 292 ? -0.405 -5.434 -6.845 1.00 94.12 292 ALA A O 1
ATOM 2222 N N . LEU A 1 293 ? 0.720 -7.214 -6.077 1.00 88.44 293 LEU A N 1
ATOM 2223 C CA . LEU A 1 293 ? -0.421 -7.882 -5.4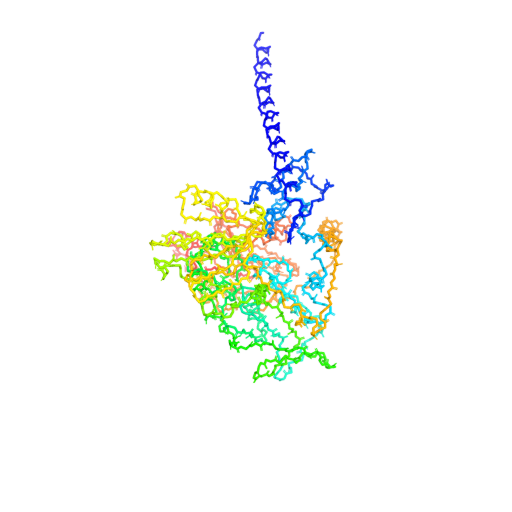23 1.00 88.44 293 LEU A CA 1
ATOM 2224 C C . LEU A 1 293 ? -0.941 -7.176 -4.150 1.00 88.44 293 LEU A C 1
ATOM 2226 O O . LEU A 1 293 ? -2.043 -7.467 -3.685 1.00 88.44 293 LEU A O 1
ATOM 2230 N N . GLY A 1 294 ? -0.145 -6.276 -3.558 1.00 82.19 294 GLY A N 1
ATOM 2231 C CA . GLY A 1 294 ? -0.424 -5.670 -2.247 1.00 82.19 294 GLY A CA 1
ATOM 2232 C C . GLY A 1 294 ? -0.334 -6.659 -1.066 1.00 82.19 294 GLY A C 1
ATOM 2233 O O . GLY A 1 294 ? -0.117 -7.854 -1.257 1.00 82.19 294 GLY A O 1
ATOM 2234 N N . ARG A 1 295 ? -0.503 -6.188 0.182 1.00 72.94 295 ARG A N 1
ATOM 2235 C CA . ARG A 1 295 ? -0.506 -7.062 1.386 1.00 72.94 295 ARG A CA 1
ATOM 2236 C C . ARG A 1 295 ? -1.895 -7.348 1.928 1.00 72.94 295 ARG A C 1
ATOM 2238 O O . ARG A 1 295 ? -2.051 -8.243 2.756 1.00 72.94 295 ARG A O 1
ATOM 2245 N N . THR A 1 296 ? -2.899 -6.595 1.480 1.00 63.47 296 THR A N 1
ATOM 2246 C CA . THR A 1 296 ? -4.282 -6.760 1.954 1.00 63.47 296 THR A CA 1
ATOM 2247 C C . THR A 1 296 ? -4.822 -8.168 1.661 1.00 63.47 296 THR A C 1
ATOM 2249 O O . THR A 1 296 ? -5.672 -8.642 2.409 1.00 63.47 296 THR A O 1
ATOM 2252 N N . GLY A 1 297 ? -4.265 -8.854 0.650 1.00 64.06 297 GLY A N 1
ATOM 2253 C CA . GLY A 1 297 ? -4.339 -10.306 0.478 1.00 64.06 297 GLY A CA 1
ATOM 2254 C C . GLY A 1 297 ? -5.728 -10.904 0.714 1.00 64.06 297 GLY A C 1
ATOM 2255 O O . GLY A 1 297 ? -6.742 -10.402 0.219 1.00 64.06 297 GLY A O 1
ATOM 2256 N N . THR A 1 298 ? -5.757 -12.003 1.463 1.00 71.25 298 THR A N 1
ATOM 2257 C CA . THR A 1 298 ? -6.985 -12.598 2.004 1.00 71.25 298 THR A CA 1
ATOM 2258 C C . THR A 1 298 ? -7.189 -12.068 3.425 1.00 71.25 298 THR A C 1
ATOM 2260 O O . THR A 1 298 ? -6.225 -12.086 4.198 1.00 71.25 298 THR A O 1
ATOM 2263 N N . PRO A 1 299 ? -8.394 -11.596 3.805 1.00 81.31 299 PRO A N 1
ATOM 2264 C CA . PRO A 1 299 ? -8.668 -11.198 5.181 1.00 81.31 299 PRO A CA 1
ATOM 2265 C C . PRO A 1 299 ? -8.303 -12.311 6.163 1.00 81.31 299 PRO A C 1
ATOM 2267 O O . PRO A 1 299 ? -8.576 -13.485 5.913 1.00 81.31 299 PRO A O 1
ATOM 2270 N N . ARG A 1 300 ? -7.681 -11.944 7.284 1.00 85.88 300 ARG A N 1
ATOM 2271 C CA . ARG A 1 300 ? -7.331 -12.900 8.330 1.00 85.88 300 ARG A CA 1
ATOM 2272 C C . ARG A 1 300 ? -8.608 -13.420 8.987 1.00 85.88 300 ARG A C 1
ATOM 2274 O O . ARG A 1 300 ? -9.320 -12.653 9.634 1.00 85.88 300 ARG A O 1
ATOM 2281 N N . LYS A 1 301 ? -8.849 -14.720 8.826 1.00 89.88 301 LYS A N 1
ATOM 2282 C CA . LYS A 1 301 ? -9.876 -15.474 9.548 1.00 89.88 301 LYS A CA 1
ATOM 2283 C C . LYS A 1 301 ? -9.507 -15.593 11.033 1.00 89.88 301 LYS A C 1
ATOM 2285 O O . LYS A 1 301 ? -8.322 -15.641 11.371 1.00 89.88 301 LYS A O 1
ATOM 2290 N N . LEU A 1 302 ? -10.510 -15.601 11.904 1.00 92.31 302 LEU A N 1
ATOM 2291 C CA . LEU A 1 302 ? -10.371 -15.780 13.350 1.00 92.31 302 LEU A CA 1
ATOM 2292 C C . LEU A 1 302 ? -10.333 -17.263 13.743 1.00 92.31 302 LEU A C 1
ATOM 2294 O O . LEU A 1 302 ? -9.765 -17.587 14.780 1.00 92.31 302 LEU A O 1
ATOM 2298 N N . GLY A 1 303 ? -10.895 -18.148 12.914 1.00 93.62 303 GLY A N 1
ATOM 2299 C CA . GLY A 1 303 ? -10.973 -19.587 13.157 1.00 93.62 303 GLY A CA 1
ATOM 2300 C C . GLY A 1 303 ? -12.014 -19.976 14.209 1.00 93.62 303 GLY A C 1
ATOM 2301 O O . GLY A 1 303 ? -11.883 -21.031 14.822 1.00 93.62 303 GLY A O 1
ATOM 2302 N N . VAL A 1 304 ? -13.013 -19.124 14.451 1.00 96.12 304 VAL A N 1
ATOM 2303 C CA . VAL A 1 304 ? -14.062 -19.368 15.454 1.00 96.12 304 VAL A CA 1
ATOM 2304 C C . VAL A 1 304 ? -15.293 -20.023 14.818 1.00 96.12 304 VAL A C 1
ATOM 2306 O O . VAL A 1 304 ? -15.601 -19.737 13.657 1.00 96.12 304 VAL A O 1
ATOM 2309 N N . PRO A 1 305 ? -16.040 -20.872 15.547 1.00 97.81 305 PRO A N 1
ATOM 2310 C CA . PRO A 1 305 ? -17.294 -21.426 15.047 1.00 97.81 305 PRO A CA 1
ATOM 2311 C C . PRO A 1 305 ? -18.277 -20.329 14.610 1.00 97.81 305 PRO A C 1
ATOM 2313 O O . PRO A 1 305 ? -18.392 -19.286 15.257 1.00 97.81 305 PRO A O 1
ATOM 2316 N N . GLY A 1 306 ? -18.964 -20.561 13.487 1.00 95.69 306 GLY A N 1
ATOM 2317 C CA . GLY A 1 306 ? -19.934 -19.626 12.905 1.00 95.69 306 GLY A CA 1
ATOM 2318 C C . GLY A 1 306 ? -19.338 -18.450 12.122 1.00 95.69 306 GLY A C 1
ATOM 2319 O O . GLY A 1 306 ? -20.071 -17.569 11.682 1.00 95.69 306 GLY A O 1
ATOM 2320 N N . GLU A 1 307 ? -18.022 -18.421 11.902 1.00 96.00 307 GLU A N 1
ATOM 2321 C CA . GLU A 1 307 ? -17.357 -17.380 11.104 1.00 96.00 307 GLU A CA 1
ATOM 2322 C C . GLU A 1 307 ? -17.797 -17.326 9.628 1.00 96.00 307 GLU A C 1
ATOM 2324 O O . GLU A 1 307 ? -17.654 -16.285 8.987 1.00 96.00 307 GLU A O 1
ATOM 2329 N N . ASP A 1 308 ? -18.380 -18.402 9.100 1.00 94.25 308 ASP A N 1
ATOM 2330 C CA . ASP A 1 308 ? -18.889 -18.458 7.724 1.00 94.25 308 ASP A CA 1
ATOM 2331 C C . ASP A 1 308 ? -20.371 -18.056 7.598 1.00 94.25 308 ASP A C 1
ATOM 2333 O O . ASP A 1 308 ? -20.937 -18.106 6.504 1.00 94.25 308 ASP A O 1
ATOM 2337 N N . LEU A 1 309 ? -21.011 -17.627 8.695 1.00 95.25 309 LEU A N 1
ATOM 2338 C CA . LEU A 1 309 ? -22.383 -17.120 8.660 1.00 95.25 309 LEU A CA 1
ATOM 2339 C C . LEU A 1 309 ? -22.488 -15.850 7.790 1.00 95.25 309 LEU A C 1
ATOM 2341 O O . LEU A 1 309 ? -21.614 -14.983 7.872 1.00 95.25 309 LEU A O 1
ATOM 2345 N N . PRO A 1 310 ? -23.595 -15.641 7.044 1.00 94.62 310 PRO A N 1
ATOM 2346 C CA . PRO A 1 310 ? -23.761 -14.479 6.159 1.00 94.62 310 PRO A CA 1
ATOM 2347 C C . PRO A 1 310 ? -23.648 -13.112 6.854 1.00 94.62 310 PRO A C 1
ATOM 2349 O O . PRO A 1 310 ? -23.321 -12.110 6.221 1.00 94.62 310 PRO A O 1
ATOM 2352 N N . LYS A 1 311 ? -23.911 -13.060 8.166 1.00 95.56 311 LYS A N 1
ATOM 2353 C CA . LYS A 1 311 ? -23.789 -11.852 8.996 1.00 95.56 311 LYS A CA 1
ATOM 2354 C C . LYS A 1 311 ? -22.343 -11.433 9.289 1.00 95.56 311 LYS A C 1
ATOM 2356 O O . LYS A 1 311 ? -22.134 -10.332 9.804 1.00 95.56 311 LYS A O 1
ATOM 2361 N N . VAL A 1 312 ? -21.368 -12.310 9.035 1.00 96.19 312 VAL A N 1
ATOM 2362 C CA . VAL A 1 312 ? -19.946 -12.093 9.319 1.00 96.19 312 VAL A CA 1
ATOM 2363 C C . VAL A 1 312 ? -19.250 -11.588 8.060 1.00 96.19 312 VAL A C 1
ATOM 2365 O O . VAL A 1 312 ? -19.155 -12.267 7.041 1.00 96.19 312 VAL A O 1
ATOM 2368 N N . MET A 1 313 ? -18.742 -10.363 8.129 1.00 93.88 313 MET A N 1
ATOM 2369 C CA . MET A 1 313 ? -18.160 -9.649 6.999 1.00 93.88 313 MET A CA 1
ATOM 2370 C C . MET A 1 313 ? -16.742 -9.177 7.316 1.00 93.88 313 MET A C 1
ATOM 2372 O O . MET A 1 313 ? -16.408 -8.823 8.440 1.00 93.88 313 MET A O 1
ATOM 2376 N N . TYR A 1 314 ? -15.894 -9.093 6.293 1.00 89.69 314 TYR A N 1
ATOM 2377 C CA . TYR A 1 314 ? -14.502 -8.616 6.423 1.00 89.69 314 TYR A CA 1
ATOM 2378 C C . TYR A 1 314 ? -14.285 -7.244 5.788 1.00 89.69 314 TYR A C 1
ATOM 2380 O O . TYR A 1 314 ? -13.161 -6.750 5.696 1.00 89.69 314 TYR A O 1
ATOM 2388 N N . ARG A 1 315 ? -15.359 -6.651 5.262 1.00 86.19 315 ARG A N 1
ATOM 2389 C CA . ARG A 1 315 ? -15.335 -5.401 4.507 1.00 86.19 315 ARG A CA 1
ATOM 2390 C C . ARG A 1 315 ? -16.603 -4.615 4.798 1.00 86.19 315 ARG A C 1
ATOM 2392 O O . ARG A 1 315 ? -17.698 -5.161 4.713 1.00 86.19 315 ARG A O 1
ATOM 2399 N N . LEU A 1 316 ? -16.441 -3.338 5.125 1.00 87.69 316 LEU A N 1
ATOM 2400 C CA . LEU A 1 316 ? -17.539 -2.387 5.245 1.00 87.69 316 LEU A CA 1
ATOM 2401 C C . LEU A 1 316 ? -17.465 -1.430 4.058 1.00 87.69 316 LEU A C 1
ATOM 2403 O O . LEU A 1 316 ? -16.500 -0.678 3.940 1.00 87.69 316 LEU A O 1
ATOM 2407 N N . ILE A 1 317 ? -18.464 -1.483 3.179 1.00 79.75 317 ILE A N 1
ATOM 2408 C CA . ILE A 1 317 ? -18.542 -0.600 2.008 1.00 79.75 317 ILE A CA 1
ATOM 2409 C C . ILE A 1 317 ? -19.387 0.633 2.352 1.00 79.75 317 ILE A C 1
ATOM 2411 O O . ILE A 1 317 ? -18.948 1.762 2.136 1.00 79.75 317 ILE A O 1
ATOM 2415 N N . GLU A 1 318 ? -20.565 0.414 2.943 1.00 84.25 318 GLU A N 1
ATOM 2416 C CA . GLU A 1 318 ? -21.608 1.428 3.132 1.00 84.25 318 GLU A CA 1
ATOM 2417 C C . GLU A 1 318 ? -22.194 1.287 4.539 1.00 84.25 318 GLU A C 1
ATOM 2419 O O . GLU A 1 318 ? -22.876 0.310 4.838 1.00 84.25 318 GLU A O 1
ATOM 2424 N N . ALA A 1 319 ? -21.856 2.211 5.442 1.00 87.50 319 ALA A N 1
ATOM 2425 C CA . ALA A 1 319 ? -22.329 2.150 6.825 1.00 87.50 319 ALA A CA 1
ATOM 2426 C C . ALA A 1 319 ? -23.817 2.515 6.939 1.00 87.50 319 ALA A C 1
ATOM 2428 O O . ALA A 1 319 ? -24.525 1.933 7.751 1.00 87.50 319 ALA A O 1
ATOM 2429 N N . ASP A 1 320 ? -24.281 3.437 6.099 1.00 87.19 320 ASP A N 1
ATOM 2430 C CA . ASP A 1 320 ? -25.625 4.020 6.054 1.00 87.19 320 ASP A CA 1
ATOM 2431 C C . ASP A 1 320 ? -26.756 3.022 5.780 1.00 87.19 320 ASP A C 1
ATOM 2433 O O . ASP A 1 320 ? -27.893 3.258 6.183 1.00 87.19 320 ASP A O 1
ATOM 2437 N N . HIS A 1 321 ? -26.454 1.864 5.192 1.00 88.06 321 HIS A N 1
ATOM 2438 C CA . HIS A 1 321 ? -27.423 0.773 5.047 1.00 88.06 321 HIS A CA 1
ATOM 2439 C C . HIS A 1 321 ? -27.766 0.055 6.358 1.00 88.06 321 HIS A C 1
ATOM 2441 O O . HIS A 1 321 ? -28.764 -0.665 6.433 1.00 88.06 321 HIS A O 1
ATOM 2447 N N . TYR A 1 322 ? -26.961 0.238 7.401 1.00 92.44 322 TYR A N 1
ATOM 2448 C CA . TYR A 1 322 ? -27.163 -0.415 8.684 1.00 92.44 322 TYR A CA 1
ATOM 2449 C C . TYR A 1 322 ? -27.767 0.585 9.661 1.00 92.44 322 TYR A C 1
ATOM 2451 O O . TYR A 1 322 ? -27.063 1.434 10.201 1.00 92.44 322 TYR A O 1
ATOM 2459 N N . ILE A 1 323 ? -29.074 0.466 9.891 1.00 95.69 323 ILE A N 1
ATOM 2460 C CA . ILE A 1 323 ? -29.828 1.266 10.863 1.00 95.69 323 ILE A CA 1
ATOM 2461 C C . ILE A 1 323 ? -30.568 0.358 11.844 1.00 95.69 323 ILE A C 1
ATOM 2463 O O . ILE A 1 323 ? -31.045 -0.720 11.473 1.00 95.69 323 ILE A O 1
ATOM 2467 N N . ASN A 1 324 ? -30.697 0.806 13.092 1.00 96.94 324 ASN A N 1
ATOM 2468 C CA . ASN A 1 324 ? -31.335 0.058 14.178 1.00 96.94 324 ASN A CA 1
ATOM 2469 C C . ASN A 1 324 ? -30.752 -1.357 14.378 1.00 96.94 324 ASN A C 1
ATOM 2471 O O . ASN A 1 324 ? -31.494 -2.299 14.662 1.00 96.94 324 ASN A O 1
ATOM 2475 N N . LYS A 1 325 ? -29.435 -1.528 14.194 1.00 97.75 325 LYS A N 1
ATOM 2476 C CA . LYS A 1 325 ? -28.742 -2.824 14.306 1.00 97.75 325 LYS A CA 1
ATOM 2477 C C . LYS A 1 325 ? -27.838 -2.912 15.531 1.00 97.75 325 LYS A C 1
ATOM 2479 O O . LYS A 1 325 ? -27.250 -1.925 15.969 1.00 97.75 325 LYS A O 1
ATOM 2484 N N . LYS A 1 326 ? -27.677 -4.127 16.053 1.00 98.19 326 LYS A N 1
ATOM 2485 C CA . LYS A 1 326 ? -26.669 -4.509 17.047 1.00 98.19 326 LYS A CA 1
ATOM 2486 C C . LYS A 1 326 ? -25.458 -5.070 16.316 1.00 98.19 326 LYS A C 1
ATOM 2488 O O . LYS A 1 326 ? -25.547 -6.119 15.681 1.00 98.19 326 LYS A O 1
ATOM 2493 N N . ILE A 1 327 ? -24.334 -4.373 16.383 1.00 98.38 327 ILE A N 1
ATOM 2494 C CA . ILE A 1 327 ? -23.179 -4.651 15.533 1.00 98.38 327 ILE A CA 1
ATOM 2495 C C . ILE A 1 327 ? -21.944 -4.899 16.387 1.00 98.38 327 ILE A C 1
ATOM 2497 O O . ILE A 1 327 ? -21.630 -4.117 17.281 1.00 98.38 327 ILE A O 1
ATOM 2501 N N . LEU A 1 328 ? -21.225 -5.974 16.069 1.00 98.44 328 LEU A N 1
ATOM 2502 C CA . LEU A 1 328 ? -19.916 -6.274 16.629 1.00 98.44 328 LEU A CA 1
ATOM 2503 C C . LEU A 1 328 ? -18.849 -5.888 15.603 1.00 98.44 328 LEU A C 1
ATOM 2505 O O . LEU A 1 328 ? -18.907 -6.310 14.451 1.00 98.44 328 LEU A O 1
ATOM 2509 N N . VAL A 1 329 ? -17.849 -5.124 16.020 1.00 98.19 329 VAL A N 1
ATOM 2510 C CA . VAL A 1 329 ? -16.649 -4.859 15.222 1.00 98.19 329 VAL A CA 1
ATOM 2511 C C . VAL A 1 329 ? -15.455 -5.477 15.940 1.00 98.19 329 VAL A C 1
ATOM 2513 O O . VAL A 1 329 ? -15.289 -5.289 17.140 1.00 98.19 329 VAL A O 1
ATOM 2516 N N . VAL A 1 330 ? -14.617 -6.221 15.225 1.00 97.56 330 VAL A N 1
ATOM 2517 C CA . VAL A 1 330 ? -13.453 -6.923 15.780 1.00 97.56 330 VAL A CA 1
ATOM 2518 C C . VAL A 1 330 ? -12.178 -6.301 15.224 1.00 97.56 330 VAL A C 1
ATOM 2520 O O . VAL A 1 330 ? -11.939 -6.348 14.018 1.00 97.56 330 VAL A O 1
ATOM 2523 N N . GLY A 1 331 ? -11.327 -5.751 16.090 1.00 94.31 331 GLY A N 1
ATOM 2524 C CA . GLY A 1 331 ? -10.013 -5.231 15.701 1.00 94.31 331 GLY A CA 1
ATOM 2525 C C . GLY A 1 331 ? -9.597 -3.971 16.459 1.00 94.31 331 GLY A C 1
ATOM 2526 O O . GLY A 1 331 ? -10.398 -3.325 17.118 1.00 94.31 331 GLY A O 1
ATOM 2527 N N . GLY A 1 332 ? -8.316 -3.607 16.353 1.00 90.50 332 GLY A N 1
ATOM 2528 C CA . GLY A 1 332 ? -7.745 -2.442 17.055 1.00 90.50 332 GLY A CA 1
ATOM 2529 C C . GLY A 1 332 ? -6.875 -1.534 16.186 1.00 90.50 332 GLY A C 1
ATOM 2530 O O . GLY A 1 332 ? -6.052 -0.791 16.715 1.00 90.50 332 GLY A O 1
ATOM 2531 N N . GLY A 1 333 ? -6.993 -1.645 14.860 1.00 87.94 333 GLY A N 1
ATOM 2532 C CA . GLY A 1 333 ? -6.349 -0.743 13.899 1.00 87.94 333 GLY A CA 1
ATOM 2533 C C . GLY A 1 333 ? -7.305 0.338 13.395 1.00 87.94 333 GLY A C 1
ATOM 2534 O O . GLY A 1 333 ? -8.503 0.284 13.676 1.00 87.94 333 GLY A O 1
ATOM 2535 N N . ASP A 1 334 ? -6.788 1.287 12.608 1.00 86.00 334 ASP A N 1
ATOM 2536 C CA . ASP A 1 334 ? -7.579 2.416 12.096 1.00 86.00 334 ASP A CA 1
ATOM 2537 C C . ASP A 1 334 ? -8.837 1.957 11.352 1.00 86.00 334 ASP A C 1
ATOM 2539 O O . ASP A 1 334 ? -9.904 2.504 11.591 1.00 86.00 334 ASP A O 1
ATOM 2543 N N . SER A 1 335 ? -8.758 0.899 10.534 1.00 87.00 335 SER A N 1
ATOM 2544 C CA . SER A 1 335 ? -9.928 0.369 9.815 1.00 87.00 335 SER A CA 1
ATOM 2545 C C . SER A 1 335 ? -11.058 -0.077 10.746 1.00 87.00 335 SER A C 1
ATOM 2547 O O . SER A 1 335 ? -12.221 0.171 10.446 1.00 87.00 335 SER A O 1
ATOM 2549 N N . ALA A 1 336 ? -10.725 -0.713 11.874 1.00 93.25 336 ALA A N 1
ATOM 2550 C CA . ALA A 1 336 ? -11.714 -1.170 12.847 1.00 93.25 336 ALA A CA 1
ATOM 2551 C C . ALA A 1 336 ? -12.372 0.019 13.561 1.00 93.25 336 ALA A C 1
ATOM 2553 O O . ALA A 1 336 ? -13.592 0.076 13.684 1.00 93.25 336 ALA A O 1
ATOM 2554 N N . VAL A 1 337 ? -11.558 0.992 13.981 1.00 94.19 337 VAL A N 1
ATOM 2555 C CA . VAL A 1 337 ? -12.022 2.200 14.672 1.00 94.19 337 VAL A CA 1
ATOM 2556 C C . VAL A 1 337 ? -12.860 3.089 13.749 1.00 94.19 337 VAL A C 1
ATOM 2558 O O . VAL A 1 337 ? -13.942 3.525 14.135 1.00 94.19 337 VAL A O 1
ATOM 2561 N N . GLU A 1 338 ? -12.416 3.315 12.511 1.00 91.75 338 GLU A N 1
ATOM 2562 C CA . GLU A 1 338 ? -13.166 4.067 11.498 1.00 91.75 338 GLU A CA 1
ATOM 2563 C C . GLU A 1 338 ? -14.507 3.401 11.179 1.00 91.75 338 GLU A C 1
ATOM 2565 O O . GLU A 1 338 ? -15.526 4.089 11.137 1.00 91.75 338 GLU A O 1
ATOM 2570 N N . ALA A 1 339 ? -14.529 2.074 11.012 1.00 93.31 339 ALA A N 1
ATOM 2571 C CA . ALA A 1 339 ? -15.757 1.328 10.759 1.00 93.31 339 ALA A CA 1
ATOM 2572 C C . ALA A 1 339 ? -16.724 1.386 11.949 1.00 93.31 339 ALA A C 1
ATOM 2574 O O . ALA A 1 339 ? -17.903 1.679 11.758 1.00 93.31 339 ALA A O 1
ATOM 2575 N N . ALA A 1 340 ? -16.229 1.171 13.173 1.00 96.31 340 ALA A N 1
ATOM 2576 C CA . ALA A 1 340 ? -17.044 1.244 14.383 1.00 96.31 340 ALA A CA 1
ATOM 2577 C C . ALA A 1 340 ? -17.676 2.631 14.552 1.00 96.31 340 ALA A C 1
ATOM 2579 O O . ALA A 1 340 ? -18.882 2.736 14.766 1.00 96.31 340 ALA A O 1
ATOM 2580 N N . MET A 1 341 ? -16.892 3.702 14.375 1.00 95.06 341 MET A N 1
ATOM 2581 C CA . MET A 1 341 ? -17.426 5.064 14.404 1.00 95.06 341 MET A CA 1
ATOM 2582 C C . MET A 1 341 ? -18.424 5.298 13.267 1.00 95.06 341 MET A C 1
ATOM 2584 O O . MET A 1 341 ? -19.493 5.845 13.517 1.00 95.06 341 MET A O 1
ATOM 2588 N N . GLY A 1 342 ? -18.115 4.890 12.033 1.00 92.69 342 GLY A N 1
ATOM 2589 C CA . GLY A 1 342 ? -18.999 5.076 10.879 1.00 92.69 342 GLY A CA 1
ATOM 2590 C C . GLY A 1 342 ? -20.365 4.411 11.058 1.00 92.69 342 GLY A C 1
ATOM 2591 O O . GLY A 1 342 ? -21.388 5.029 10.772 1.00 92.69 342 GLY A O 1
ATOM 2592 N N . LEU A 1 343 ? -20.383 3.191 11.600 1.00 95.50 343 LEU A N 1
ATOM 2593 C CA . LEU A 1 343 ? -21.600 2.446 11.930 1.00 95.50 343 LEU A CA 1
ATOM 2594 C C . LEU A 1 343 ? -22.347 3.050 13.126 1.00 95.50 343 LEU A C 1
ATOM 2596 O O . LEU A 1 343 ? -23.573 3.088 13.120 1.00 95.50 343 LEU A O 1
ATOM 2600 N N . ALA A 1 344 ? -21.633 3.562 14.130 1.00 95.38 344 ALA A N 1
ATOM 2601 C CA . ALA A 1 344 ? -22.240 4.175 15.314 1.00 95.38 344 ALA A CA 1
ATOM 2602 C C . ALA A 1 344 ? -22.869 5.550 15.049 1.00 95.38 344 ALA A C 1
ATOM 2604 O O . ALA A 1 344 ? -23.712 6.001 15.818 1.00 95.38 344 ALA A O 1
ATOM 2605 N N . HIS A 1 345 ? -22.469 6.233 13.973 1.00 93.56 345 HIS A N 1
ATOM 2606 C CA . HIS A 1 345 ? -23.118 7.476 13.547 1.00 93.56 345 HIS A CA 1
ATOM 2607 C C . HIS A 1 345 ? -24.456 7.239 12.837 1.00 93.56 345 HIS A C 1
ATOM 2609 O O . HIS A 1 345 ? -25.195 8.199 12.626 1.00 93.56 345 HIS A O 1
ATOM 2615 N N . GLN A 1 346 ? -24.779 5.991 12.489 1.00 94.62 346 GLN A N 1
ATOM 2616 C CA . GLN A 1 346 ? -26.059 5.661 11.876 1.00 94.62 346 GLN A CA 1
ATOM 2617 C C . GLN A 1 346 ? -27.159 5.533 12.922 1.00 94.62 346 GLN A C 1
ATOM 2619 O O . GLN A 1 346 ? -26.933 5.172 14.080 1.00 94.62 346 GLN A O 1
ATOM 2624 N N . ILE A 1 347 ? -28.378 5.831 12.490 1.00 93.62 347 ILE A N 1
ATOM 2625 C CA . ILE A 1 347 ? -29.535 5.954 13.369 1.00 93.62 347 ILE A CA 1
ATOM 2626 C C . ILE A 1 347 ? -29.828 4.612 14.055 1.00 93.62 347 ILE A C 1
ATOM 2628 O O . ILE A 1 347 ? -29.991 3.581 13.404 1.00 93.62 347 ILE A O 1
ATOM 2632 N N . GLY A 1 348 ? -29.908 4.644 15.388 1.00 93.56 348 GLY A N 1
ATOM 2633 C CA . GLY A 1 348 ? -30.359 3.527 16.223 1.00 93.56 348 GLY A CA 1
ATOM 2634 C C . GLY A 1 348 ? -29.389 2.351 16.357 1.00 93.56 348 GLY A C 1
ATOM 2635 O O . GLY A 1 348 ? -29.746 1.346 16.974 1.00 93.56 348 GLY A O 1
ATOM 2636 N N . ASN A 1 349 ? -28.174 2.445 15.811 1.00 97.44 349 ASN A N 1
ATOM 2637 C CA . ASN A 1 349 ? -27.193 1.374 15.939 1.00 97.44 349 ASN A CA 1
ATOM 2638 C C . ASN A 1 349 ? -26.610 1.284 17.353 1.00 97.44 349 ASN A C 1
ATOM 2640 O O . ASN A 1 349 ? -26.315 2.290 17.996 1.00 97.44 349 ASN A O 1
ATOM 2644 N N . LYS A 1 350 ? -26.382 0.050 17.806 1.00 97.44 350 LYS A N 1
ATOM 2645 C CA . LYS A 1 350 ? -25.602 -0.274 19.004 1.00 97.44 350 LYS A CA 1
ATOM 2646 C C . LYS A 1 350 ? -24.331 -0.981 18.563 1.00 97.44 350 LYS A C 1
ATOM 2648 O O . LYS A 1 350 ? -24.397 -2.127 18.122 1.00 97.44 350 LYS A O 1
ATOM 2653 N N . VAL A 1 351 ? -23.200 -0.287 18.640 1.00 98.25 351 VAL A N 1
ATOM 2654 C CA . VAL A 1 351 ? -21.914 -0.796 18.153 1.00 98.25 351 VAL A CA 1
ATOM 2655 C C . VAL A 1 351 ? -21.008 -1.148 19.324 1.00 98.25 351 VAL A C 1
ATOM 2657 O O . VAL A 1 351 ? -20.655 -0.274 20.117 1.00 98.25 351 VAL A O 1
ATOM 2660 N N . THR A 1 352 ? -20.591 -2.411 19.379 1.00 98.25 352 THR A N 1
ATOM 2661 C CA . THR A 1 352 ? -19.575 -2.907 20.310 1.00 98.25 352 THR A CA 1
ATOM 2662 C C . THR A 1 352 ? -18.302 -3.229 19.525 1.00 98.25 352 THR A C 1
ATOM 2664 O O . THR A 1 352 ? -18.304 -4.072 18.629 1.00 98.25 352 THR A O 1
ATOM 2667 N N . LEU A 1 353 ? -17.203 -2.550 19.843 1.00 98.19 353 LEU A N 1
ATOM 2668 C CA . LEU A 1 353 ? -15.873 -2.792 19.292 1.00 98.19 353 LEU A CA 1
ATOM 2669 C C . LEU A 1 353 ? -15.071 -3.643 20.279 1.00 98.19 353 LEU A C 1
ATOM 2671 O O . LEU A 1 353 ? -14.780 -3.200 21.387 1.00 98.19 353 LEU A O 1
ATOM 2675 N N . VAL A 1 354 ? -14.683 -4.848 19.873 1.00 97.50 354 VAL A N 1
ATOM 2676 C CA . VAL A 1 354 ? -13.848 -5.739 20.687 1.00 97.50 354 VAL A CA 1
ATOM 2677 C C . VAL A 1 354 ? -12.407 -5.721 20.206 1.00 97.50 354 VAL A C 1
ATOM 2679 O O . VAL A 1 354 ? -12.117 -5.788 19.004 1.00 97.50 354 VAL A O 1
ATOM 2682 N N . TYR A 1 355 ? -11.483 -5.658 21.160 1.00 95.75 355 TYR A N 1
ATOM 2683 C CA . TYR A 1 355 ? -10.062 -5.722 20.880 1.00 95.75 355 TYR A CA 1
ATOM 2684 C C . TYR A 1 355 ? -9.324 -6.581 21.904 1.00 95.75 355 TYR A C 1
ATOM 2686 O O . TYR A 1 355 ? -9.463 -6.419 23.113 1.00 95.75 355 TYR A O 1
ATOM 2694 N N . ARG A 1 356 ? -8.475 -7.476 21.395 1.00 92.25 356 ARG A N 1
ATOM 2695 C CA . ARG A 1 356 ? -7.746 -8.467 22.195 1.00 92.25 356 ARG A CA 1
ATOM 2696 C C . ARG A 1 356 ? -6.718 -7.889 23.166 1.00 92.25 356 ARG A C 1
ATOM 2698 O O . ARG A 1 356 ? -6.269 -8.600 24.053 1.00 92.25 356 ARG A O 1
ATOM 2705 N N . SER A 1 357 ? -6.278 -6.648 22.965 1.00 90.88 357 SER A N 1
ATOM 2706 C CA . SER A 1 357 ? -5.254 -6.013 23.803 1.00 90.88 357 SER A CA 1
ATOM 2707 C C . SER A 1 357 ? -5.875 -5.010 24.769 1.00 90.88 357 SER A C 1
ATOM 2709 O O . SER A 1 357 ? -7.001 -4.566 24.565 1.00 90.88 357 SER A O 1
ATOM 2711 N N . ALA A 1 358 ? -5.113 -4.621 25.791 1.00 90.00 358 ALA A N 1
ATOM 2712 C CA . ALA A 1 358 ? -5.578 -3.731 26.854 1.00 90.00 358 ALA A CA 1
ATOM 2713 C C . ALA A 1 358 ? -5.836 -2.281 26.406 1.00 90.00 358 ALA A C 1
ATOM 2715 O O . ALA A 1 358 ? -6.565 -1.557 27.072 1.00 90.00 358 ALA A O 1
ATOM 2716 N N . GLN A 1 359 ? -5.230 -1.845 25.299 1.00 87.31 359 GLN A N 1
ATOM 2717 C CA . GLN A 1 359 ? -5.371 -0.486 24.776 1.00 87.31 359 GLN A CA 1
ATOM 2718 C C . GLN A 1 359 ? -5.075 -0.439 23.280 1.00 87.31 359 GLN A C 1
ATOM 2720 O O . GLN A 1 359 ? -4.280 -1.242 22.779 1.00 87.31 359 GLN A O 1
ATOM 2725 N N . PHE A 1 360 ? -5.649 0.535 22.569 1.00 86.75 360 PHE A N 1
ATOM 2726 C CA . PHE A 1 360 ? -5.278 0.798 21.182 1.00 86.75 360 PHE A CA 1
ATOM 2727 C C . PHE A 1 360 ? -3.816 1.211 21.098 1.00 86.75 360 PHE A C 1
ATOM 2729 O O . PHE A 1 360 ? -3.406 2.227 21.650 1.00 86.75 360 PHE A O 1
ATOM 2736 N N . SER A 1 361 ? -3.032 0.428 20.368 1.00 71.69 361 SER A N 1
ATOM 2737 C CA . SER A 1 361 ? -1.661 0.798 20.056 1.00 71.69 361 SER A CA 1
ATOM 2738 C C . SER A 1 361 ? -1.551 1.372 18.654 1.00 71.69 361 SER A C 1
ATOM 2740 O O . SER A 1 361 ? -0.717 2.228 18.442 1.00 71.69 361 SER A O 1
ATOM 2742 N N . ARG A 1 362 ? -2.327 0.898 17.664 1.00 69.50 362 ARG A N 1
ATOM 2743 C CA . ARG A 1 362 ? -2.055 1.040 16.205 1.00 69.50 362 ARG A CA 1
ATOM 2744 C C . ARG A 1 362 ? -2.734 2.205 15.501 1.00 69.50 362 ARG A C 1
ATOM 2746 O O . ARG A 1 362 ? -2.538 2.343 14.301 1.00 69.50 362 ARG A O 1
ATOM 2753 N N . ILE A 1 363 ? -3.538 2.986 16.205 1.00 80.25 363 ILE A N 1
ATOM 2754 C CA . ILE A 1 363 ? -4.405 3.976 15.567 1.00 80.25 363 ILE A CA 1
ATOM 2755 C C . ILE A 1 363 ? -3.746 5.347 15.497 1.00 80.25 363 ILE A C 1
ATOM 2757 O O . ILE A 1 363 ? -2.982 5.736 16.383 1.00 80.25 363 ILE A O 1
ATOM 2761 N N . LYS A 1 364 ? -4.082 6.098 14.450 1.00 75.94 364 LYS A N 1
ATOM 2762 C CA . LYS A 1 364 ? -3.654 7.489 14.296 1.00 75.94 364 LYS A CA 1
ATOM 2763 C C . LYS A 1 364 ? -4.200 8.352 15.425 1.00 75.94 364 LYS A C 1
ATOM 2765 O O . LYS A 1 364 ? -5.304 8.123 15.917 1.00 75.94 364 LYS A O 1
ATOM 2770 N N . GLU A 1 365 ? -3.470 9.411 15.765 1.00 76.81 365 GLU A N 1
ATOM 2771 C CA . GLU A 1 365 ? -3.839 10.351 16.834 1.00 76.81 365 GLU A CA 1
ATOM 2772 C C . GLU A 1 365 ? -5.269 10.887 16.661 1.00 76.81 365 GLU A C 1
ATOM 2774 O O . GLU A 1 365 ? -6.080 10.837 17.583 1.00 76.81 365 GLU A O 1
ATOM 2779 N N . ARG A 1 366 ? -5.617 11.294 15.433 1.00 82.12 366 ARG A N 1
ATOM 2780 C CA . ARG A 1 366 ? -6.971 11.740 15.079 1.00 82.12 366 ARG A CA 1
ATOM 2781 C C . ARG A 1 366 ? -8.034 10.686 15.399 1.00 82.12 366 ARG A C 1
ATOM 2783 O O . ARG A 1 366 ? -9.100 11.026 15.901 1.00 82.12 366 ARG A O 1
ATOM 2790 N N . ASN A 1 367 ? -7.769 9.419 15.091 1.00 86.44 367 ASN A N 1
ATOM 2791 C CA . ASN A 1 367 ? -8.712 8.332 15.344 1.00 86.44 367 ASN A CA 1
ATOM 2792 C C . ASN A 1 367 ? -8.779 7.989 16.837 1.00 86.44 367 ASN A C 1
ATOM 2794 O O . ASN A 1 367 ? -9.870 7.724 17.328 1.00 86.44 367 ASN A O 1
ATOM 2798 N N . SER A 1 368 ? -7.660 8.089 17.562 1.00 87.81 368 SER A N 1
ATOM 2799 C CA . SER A 1 368 ? -7.598 7.948 19.025 1.00 87.81 368 SER A CA 1
ATOM 2800 C C . SER A 1 368 ? -8.481 8.970 19.747 1.00 87.81 368 SER A C 1
ATOM 2802 O O . SER A 1 368 ? -9.292 8.611 20.599 1.00 87.81 368 SER A O 1
ATOM 2804 N N . GLN A 1 369 ? -8.396 10.241 19.353 1.00 88.62 369 GLN A N 1
ATOM 2805 C CA . GLN A 1 369 ? -9.216 11.307 19.936 1.00 88.62 369 GLN A CA 1
ATOM 2806 C C . GLN A 1 369 ? -10.708 11.088 19.646 1.00 88.62 369 GLN A C 1
ATOM 2808 O O . GLN A 1 369 ? -11.532 11.085 20.560 1.00 88.62 369 GLN A O 1
ATOM 2813 N N . ARG A 1 370 ? -11.054 10.805 18.384 1.00 92.25 370 ARG A N 1
ATOM 2814 C CA . ARG A 1 370 ? -12.450 10.605 17.964 1.00 92.25 370 ARG A CA 1
ATOM 2815 C C . ARG A 1 370 ? -13.100 9.373 18.595 1.00 92.25 370 ARG A C 1
ATOM 2817 O O . ARG A 1 370 ? -14.273 9.434 18.963 1.00 92.25 370 ARG A O 1
ATOM 2824 N N . ILE A 1 371 ? -12.371 8.261 18.737 1.00 94.81 371 ILE A N 1
ATOM 2825 C CA . ILE A 1 371 ? -12.930 7.066 19.386 1.00 94.81 371 ILE A CA 1
ATOM 2826 C C . ILE A 1 371 ? -13.134 7.298 20.883 1.00 94.81 371 ILE A C 1
ATOM 2828 O O . ILE A 1 371 ? -14.163 6.887 21.409 1.00 94.81 371 ILE A O 1
ATOM 2832 N N . ALA A 1 372 ? -12.232 8.027 21.552 1.00 92.75 372 ALA A N 1
ATOM 2833 C CA . ALA A 1 372 ? -12.393 8.385 22.960 1.00 92.75 372 ALA A CA 1
ATOM 2834 C C . ALA A 1 372 ? -13.648 9.247 23.197 1.00 92.75 372 ALA A C 1
ATOM 2836 O O . ALA A 1 372 ? -14.391 9.019 24.152 1.00 92.75 372 ALA A O 1
ATOM 2837 N N . GLU A 1 373 ? -13.943 10.190 22.299 1.00 93.56 373 GLU A N 1
ATOM 2838 C CA . GLU A 1 373 ? -15.191 10.965 22.327 1.00 93.56 373 GLU A CA 1
ATOM 2839 C C . GLU A 1 373 ? -16.432 10.085 22.098 1.00 93.56 373 GLU A C 1
ATOM 2841 O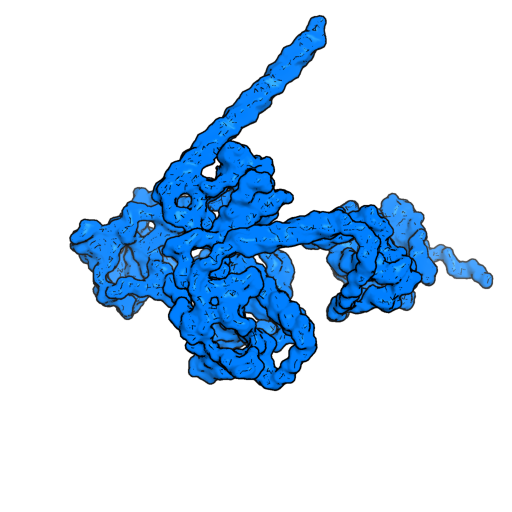 O . GLU A 1 373 ? -17.444 10.232 22.793 1.00 93.56 373 GLU A O 1
ATOM 2846 N N . CYS A 1 374 ? -16.363 9.134 21.161 1.00 93.69 374 CYS A N 1
ATOM 2847 C CA . CYS A 1 374 ? -17.448 8.180 20.905 1.00 93.69 374 CYS A CA 1
ATOM 2848 C C . CYS A 1 374 ? -17.702 7.253 22.104 1.00 93.69 374 CYS A C 1
ATOM 2850 O O . CYS A 1 374 ? -18.858 6.968 22.414 1.00 93.69 374 CYS A O 1
ATOM 2852 N N . MET A 1 375 ? -16.645 6.836 22.806 1.00 94.31 375 MET A N 1
ATOM 2853 C CA . MET A 1 375 ? -16.743 6.074 24.053 1.00 94.31 375 MET A CA 1
ATOM 2854 C C . MET A 1 375 ? -17.396 6.908 25.156 1.00 94.31 375 MET A C 1
ATOM 2856 O O . MET A 1 375 ? -18.349 6.463 25.788 1.00 94.31 375 MET A O 1
ATOM 2860 N N . LYS A 1 376 ? -16.933 8.150 25.356 1.00 93.94 376 LYS A N 1
ATOM 2861 C CA . LYS A 1 376 ? -17.461 9.052 26.392 1.00 93.94 376 LYS A CA 1
ATOM 2862 C C . LYS A 1 376 ? -18.936 9.400 26.175 1.00 93.94 376 LYS A C 1
ATOM 2864 O O . LYS A 1 376 ? -19.679 9.540 27.139 1.00 93.94 376 LYS A O 1
ATOM 2869 N N . SER A 1 377 ? -19.355 9.548 24.920 1.00 93.25 377 SER A N 1
ATOM 2870 C CA . SER A 1 377 ? -20.753 9.810 24.554 1.00 93.25 377 SER A CA 1
ATOM 2871 C C . SER A 1 377 ? -21.636 8.557 24.530 1.00 93.25 377 SER A C 1
ATOM 2873 O O . SER A 1 377 ? -22.836 8.678 24.296 1.00 93.25 377 SER A O 1
ATOM 2875 N N . GLY A 1 378 ? -21.074 7.362 24.749 1.00 92.19 378 GLY A N 1
ATOM 2876 C CA . GLY A 1 378 ? -21.809 6.096 24.711 1.00 92.19 378 GLY A CA 1
ATOM 2877 C C . GLY A 1 378 ? -22.239 5.648 23.309 1.00 92.19 378 GLY A C 1
ATOM 2878 O O . GLY A 1 378 ? -23.025 4.713 23.189 1.00 92.19 378 GLY A O 1
ATOM 2879 N N . LYS A 1 379 ? -21.737 6.291 22.243 1.00 92.50 379 LYS A N 1
ATOM 2880 C CA . LYS A 1 379 ? -22.036 5.911 20.850 1.00 92.50 379 LYS A CA 1
ATOM 2881 C C . LYS A 1 379 ? -21.386 4.585 20.455 1.00 92.50 379 LYS A C 1
ATOM 2883 O O . LYS A 1 379 ? -21.957 3.833 19.673 1.00 92.50 379 LYS A O 1
ATOM 2888 N N . VAL A 1 380 ? -20.183 4.324 20.966 1.00 97.00 380 VAL A N 1
ATOM 2889 C CA . VAL A 1 380 ? -19.443 3.075 20.740 1.00 97.00 380 VAL A CA 1
ATOM 2890 C C . VAL A 1 380 ? -19.048 2.496 22.090 1.00 97.00 380 VAL A C 1
ATOM 2892 O O . VAL A 1 380 ? -18.360 3.154 22.869 1.00 97.00 380 VAL A O 1
ATOM 2895 N N . GLU A 1 381 ? -19.439 1.254 22.346 1.00 97.31 381 GLU A N 1
ATOM 2896 C CA . GLU A 1 381 ? -18.919 0.473 23.466 1.00 97.31 381 GLU A CA 1
ATOM 2897 C C . GLU A 1 381 ? -17.611 -0.190 23.027 1.00 97.31 381 GLU A C 1
ATOM 2899 O O . GLU A 1 381 ? -17.580 -0.882 22.013 1.00 97.31 381 GLU A O 1
ATOM 2904 N N . VAL A 1 382 ? -16.518 0.016 23.762 1.00 97.19 382 VAL A N 1
ATOM 2905 C CA . VAL A 1 382 ? -15.227 -0.617 23.457 1.00 97.19 382 VAL A CA 1
ATOM 2906 C C . VAL A 1 382 ? -14.867 -1.586 24.573 1.00 97.19 382 VAL A C 1
ATOM 2908 O O . VAL A 1 382 ? -14.755 -1.180 25.728 1.00 97.19 382 VAL A O 1
ATOM 2911 N N . LEU A 1 383 ? -14.649 -2.852 24.218 1.00 96.50 383 LEU A N 1
ATOM 2912 C CA . LEU A 1 383 ? -14.234 -3.905 25.140 1.00 96.50 383 LEU A CA 1
ATOM 2913 C C . LEU A 1 383 ? -12.796 -4.329 24.826 1.00 96.50 383 LEU A C 1
ATOM 2915 O O . LEU A 1 383 ? -12.507 -4.930 23.787 1.00 96.50 383 LEU A O 1
ATOM 2919 N N . PHE A 1 384 ? -11.884 -3.994 25.735 1.00 96.00 384 PHE A N 1
ATOM 2920 C CA . PHE A 1 384 ? -10.485 -4.412 25.679 1.00 96.00 384 PHE A CA 1
ATOM 2921 C C . PHE A 1 384 ? -10.289 -5.798 26.293 1.00 96.00 384 PHE A C 1
ATOM 2923 O O . PHE A 1 384 ? -11.153 -6.294 27.017 1.00 96.00 384 PHE A O 1
ATOM 2930 N N . ASN A 1 385 ? -9.140 -6.420 26.017 1.00 95.75 385 ASN A N 1
ATOM 2931 C CA . ASN A 1 385 ? -8.831 -7.792 26.446 1.00 95.75 385 ASN A CA 1
ATOM 2932 C C . ASN A 1 385 ? -9.967 -8.773 26.110 1.00 95.75 385 ASN A C 1
ATOM 2934 O O . ASN A 1 385 ? -10.326 -9.626 26.921 1.00 95.75 385 ASN A O 1
ATOM 2938 N N . THR A 1 386 ? -10.571 -8.582 24.934 1.00 97.00 386 THR A N 1
ATOM 2939 C CA . THR A 1 386 ? -11.773 -9.302 24.513 1.00 97.00 386 THR A CA 1
ATOM 2940 C C . THR A 1 386 ? -11.550 -9.999 23.177 1.00 97.00 386 THR A C 1
ATOM 2942 O O . THR A 1 386 ? -11.064 -9.376 22.227 1.00 97.00 386 THR A O 1
ATOM 2945 N N . ASN A 1 387 ? -11.928 -11.276 23.091 1.00 96.19 387 ASN A N 1
ATOM 2946 C CA . ASN A 1 387 ? -11.861 -12.077 21.867 1.00 96.19 387 ASN A CA 1
ATOM 2947 C C . ASN A 1 387 ? -13.228 -12.702 21.551 1.00 96.19 387 ASN A C 1
ATOM 2949 O O . ASN A 1 387 ? -13.897 -13.181 22.463 1.00 96.19 387 ASN A O 1
ATOM 2953 N N . PRO A 1 388 ? -13.655 -12.745 20.278 1.00 97.12 388 PRO A N 1
ATOM 2954 C CA . PRO A 1 388 ? -14.761 -13.605 19.873 1.00 97.12 388 PRO A CA 1
ATOM 2955 C C . PRO A 1 388 ? -14.433 -15.081 20.116 1.00 97.12 388 PRO A C 1
ATOM 2957 O O . PRO A 1 388 ? -13.306 -15.504 19.866 1.00 97.12 388 PRO A O 1
ATOM 2960 N N . VAL A 1 389 ? -15.424 -15.844 20.573 1.00 97.50 389 VAL A N 1
ATOM 2961 C CA . VAL A 1 389 ? -15.332 -17.295 20.807 1.00 97.50 389 VAL A CA 1
ATOM 2962 C C . VAL A 1 389 ? -16.187 -18.057 19.803 1.00 97.50 389 VAL A C 1
ATOM 2964 O O . VAL A 1 389 ? -15.738 -19.062 19.272 1.00 97.50 389 VAL A O 1
ATOM 2967 N N . GLU A 1 390 ? -17.398 -17.572 19.526 1.00 98.12 390 GLU A N 1
ATOM 2968 C CA . GLU A 1 390 ? -18.353 -18.190 18.603 1.00 98.12 390 GLU A CA 1
ATOM 2969 C C . GLU A 1 390 ? -19.312 -17.124 18.053 1.00 98.12 390 GLU A C 1
ATOM 2971 O O . GLU A 1 390 ? -19.726 -16.204 18.767 1.00 98.12 390 GLU A O 1
ATOM 2976 N N . PHE A 1 391 ? -19.701 -17.258 16.788 1.00 98.19 391 PHE A N 1
ATOM 2977 C CA . PHE A 1 391 ? -20.772 -16.476 16.183 1.00 98.19 391 PHE A CA 1
ATOM 2978 C C . PHE A 1 391 ? -22.004 -17.355 15.964 1.00 98.19 391 PHE A C 1
ATOM 2980 O O . PHE A 1 391 ? -21.925 -18.423 15.369 1.00 98.19 391 PHE A O 1
ATOM 2987 N N . LYS A 1 392 ? -23.164 -16.888 16.425 1.00 97.88 392 LYS A N 1
ATOM 2988 C CA . LYS A 1 392 ? -24.459 -17.548 16.236 1.00 97.88 392 LYS A CA 1
ATOM 2989 C C . LYS A 1 392 ? -25.345 -16.683 15.339 1.00 97.88 392 LYS A C 1
ATOM 2991 O O . LYS A 1 392 ? -25.074 -15.497 15.121 1.00 97.88 392 LYS A O 1
ATOM 2996 N N . GLU A 1 393 ? -26.453 -17.243 14.864 1.00 96.00 393 GLU A N 1
ATOM 2997 C CA . GLU A 1 393 ? -27.382 -16.550 13.956 1.00 96.00 393 GLU A CA 1
ATOM 2998 C C . GLU A 1 393 ? -27.860 -15.197 14.507 1.00 96.00 393 GLU A C 1
ATOM 3000 O O . GLU A 1 393 ? -27.819 -14.181 13.816 1.00 96.00 393 GLU A O 1
ATOM 3005 N N . GLN A 1 394 ? -28.213 -15.132 15.795 1.00 96.62 394 GLN A N 1
ATOM 3006 C CA . GLN A 1 394 ? -28.793 -13.931 16.424 1.00 96.62 394 GLN A CA 1
ATOM 3007 C C . GLN A 1 394 ? -27.964 -13.368 17.588 1.00 96.62 394 GLN A C 1
ATOM 3009 O O . GLN A 1 394 ? -28.362 -12.406 18.251 1.00 96.62 394 GLN A O 1
ATOM 3014 N N . SER A 1 395 ? -26.797 -13.951 17.849 1.00 98.00 395 SER A N 1
ATOM 3015 C CA . SER A 1 395 ? -25.933 -13.567 18.963 1.00 98.00 395 SER A CA 1
ATOM 3016 C C . SER A 1 395 ? -24.463 -13.848 18.667 1.00 98.00 395 SER A C 1
ATOM 3018 O O . SER A 1 395 ? -24.108 -14.472 17.670 1.00 98.00 395 SER A O 1
ATOM 3020 N N . VAL A 1 396 ? -23.591 -13.327 19.519 1.00 98.06 396 VAL A N 1
ATOM 3021 C CA . VAL A 1 396 ? -22.150 -13.580 19.501 1.00 98.06 396 VAL A CA 1
ATOM 3022 C C . VAL A 1 396 ? -21.690 -13.906 20.907 1.00 98.06 396 VAL A C 1
ATOM 3024 O O . VAL A 1 396 ? -22.134 -13.284 21.874 1.00 98.06 396 VAL A O 1
ATOM 3027 N N . VAL A 1 397 ? -20.793 -14.872 21.014 1.00 98.12 397 VAL A N 1
ATOM 3028 C CA . VAL A 1 397 ? -20.149 -15.261 22.261 1.00 98.12 397 VAL A CA 1
ATOM 3029 C C . VAL A 1 397 ? -18.759 -14.642 22.268 1.00 98.12 397 VAL A C 1
ATOM 3031 O O . VAL A 1 397 ? -17.964 -14.859 21.351 1.00 98.12 397 VAL A O 1
ATOM 3034 N N . ILE A 1 398 ? -18.475 -13.843 23.289 1.00 97.88 398 ILE A N 1
ATOM 3035 C CA . ILE A 1 398 ? -17.186 -13.183 23.484 1.00 97.88 398 ILE A CA 1
ATOM 3036 C C . ILE A 1 398 ? -16.583 -13.611 24.818 1.00 97.88 398 ILE A C 1
ATOM 3038 O O . ILE A 1 398 ? -17.297 -13.807 25.797 1.00 97.88 398 ILE A O 1
ATOM 3042 N N . ASP A 1 399 ? -15.267 -13.729 24.858 1.00 97.00 399 ASP A N 1
ATOM 3043 C CA . ASP A 1 399 ? -14.488 -13.870 26.079 1.00 97.00 399 ASP A CA 1
ATOM 3044 C C . ASP A 1 399 ? -13.944 -12.495 26.463 1.00 97.00 399 ASP A C 1
ATOM 3046 O O . ASP A 1 399 ? -13.170 -11.905 25.706 1.00 97.00 399 ASP A O 1
ATOM 3050 N N . VAL A 1 400 ? -14.361 -11.994 27.624 1.00 94.44 400 VAL A N 1
ATOM 3051 C CA . VAL A 1 400 ? -13.851 -10.776 28.248 1.00 94.44 400 VAL A CA 1
ATOM 3052 C C . VAL A 1 400 ? -13.012 -11.190 29.456 1.00 94.44 400 VAL A C 1
ATOM 3054 O O . VAL A 1 400 ? -13.553 -11.534 30.504 1.00 94.44 400 VAL A O 1
ATOM 3057 N N . GLN A 1 401 ? -11.683 -11.134 29.330 1.00 90.94 401 GLN A N 1
ATOM 3058 C CA . GLN A 1 401 ? -10.746 -11.430 30.429 1.00 90.94 401 GLN A CA 1
ATOM 3059 C C . GLN A 1 401 ? -10.944 -12.809 31.099 1.00 90.94 401 GLN A C 1
ATOM 3061 O O . GLN A 1 401 ? -10.814 -12.943 32.315 1.00 90.94 401 GLN A O 1
ATOM 3066 N N . GLY A 1 402 ? -11.250 -13.841 30.316 1.00 89.44 402 GLY A N 1
ATOM 3067 C CA . GLY A 1 402 ? -11.500 -15.208 30.774 1.00 89.44 402 GLY A CA 1
ATOM 3068 C C . GLY A 1 402 ? -12.962 -15.490 31.129 1.00 89.44 402 GLY A C 1
ATOM 3069 O O . GLY A 1 402 ? -13.292 -16.625 31.473 1.00 89.44 402 GLY A O 1
ATOM 3070 N N . GLN A 1 403 ? -13.849 -14.491 31.065 1.00 93.88 403 GLN A N 1
ATOM 3071 C CA . GLN A 1 403 ? -15.280 -14.664 31.301 1.00 93.88 403 GLN A CA 1
ATOM 3072 C C . GLN A 1 403 ? -16.057 -14.598 29.993 1.00 93.88 403 GLN A C 1
ATOM 3074 O O . GLN A 1 403 ? -16.081 -13.582 29.296 1.00 93.88 403 GLN A O 1
ATOM 3079 N N . THR A 1 404 ? -16.746 -15.690 29.678 1.00 95.44 404 THR A N 1
ATOM 3080 C CA . THR A 1 404 ? -17.582 -15.774 28.485 1.00 95.44 404 THR A CA 1
ATOM 3081 C C . THR A 1 404 ? -18.912 -15.050 28.691 1.00 95.44 404 THR A C 1
ATOM 3083 O O . THR A 1 404 ? -19.603 -15.262 29.687 1.00 95.44 404 THR A O 1
ATOM 3086 N N . ARG A 1 405 ? -19.297 -14.218 27.723 1.00 95.69 405 ARG A N 1
ATOM 3087 C CA . ARG A 1 405 ? -20.575 -13.504 27.680 1.00 95.69 405 ARG A CA 1
ATOM 3088 C C . ARG A 1 405 ? -21.199 -13.629 26.296 1.00 95.69 405 ARG A C 1
ATOM 3090 O O . ARG A 1 405 ? -20.521 -13.466 25.286 1.00 95.69 405 ARG A O 1
ATOM 3097 N N . GLU A 1 406 ? -22.507 -13.851 26.256 1.00 97.44 406 GLU A N 1
ATOM 3098 C CA . GLU A 1 406 ? -23.287 -13.830 25.019 1.00 97.44 406 GLU A CA 1
ATOM 3099 C C . GLU A 1 406 ? -23.982 -12.472 24.840 1.00 97.44 406 GLU A C 1
ATOM 3101 O O . GLU A 1 406 ? -24.574 -11.926 25.776 1.00 97.44 406 GLU A O 1
ATOM 3106 N N . LEU A 1 407 ? -23.888 -11.909 23.636 1.00 96.38 407 LEU A N 1
ATOM 3107 C CA . LEU A 1 407 ? -24.479 -10.627 23.260 1.00 96.38 407 LEU A CA 1
ATOM 3108 C C . LEU A 1 407 ? -25.420 -10.815 22.064 1.00 96.38 407 LEU A C 1
ATOM 3110 O O . LEU A 1 407 ? -25.008 -11.413 21.070 1.00 96.38 407 LEU A O 1
ATOM 3114 N N . PRO A 1 408 ? -26.649 -10.267 22.086 1.00 97.69 408 PRO A N 1
ATOM 3115 C CA . PRO A 1 408 ? -27.494 -10.221 20.897 1.00 97.69 408 PRO A CA 1
ATOM 3116 C C . PRO A 1 408 ? -26.815 -9.411 19.789 1.00 97.69 408 PRO A C 1
ATOM 3118 O O . PRO A 1 408 ? -26.321 -8.309 20.040 1.00 97.69 408 PRO A O 1
ATOM 3121 N N . ASN A 1 409 ? -26.813 -9.929 18.567 1.00 98.31 409 ASN A N 1
ATOM 3122 C CA . ASN A 1 409 ? -26.034 -9.362 17.476 1.00 98.31 409 ASN A CA 1
ATOM 3123 C C . ASN A 1 409 ? -26.686 -9.647 16.124 1.00 98.31 409 ASN A C 1
ATOM 3125 O O . ASN A 1 409 ? -27.048 -10.788 15.851 1.00 98.31 409 ASN A O 1
ATOM 3129 N N . ASP A 1 410 ? -26.747 -8.631 15.270 1.00 97.81 410 ASP A N 1
ATOM 3130 C CA . ASP A 1 410 ? -27.262 -8.734 13.906 1.00 97.81 410 ASP A CA 1
ATOM 3131 C C . ASP A 1 410 ? -26.132 -8.899 12.883 1.00 97.81 410 ASP A C 1
ATOM 3133 O O . ASP A 1 410 ? -26.279 -9.673 11.945 1.00 97.81 410 ASP A O 1
ATOM 3137 N N . TYR A 1 411 ? -25.000 -8.206 13.070 1.00 97.94 411 TYR A N 1
ATOM 3138 C CA . TYR A 1 411 ? -23.873 -8.213 12.127 1.00 97.94 411 TYR A CA 1
ATOM 3139 C C . TYR A 1 411 ? -22.513 -8.175 12.822 1.00 97.94 411 TYR A C 1
ATOM 3141 O O . TYR A 1 411 ? -22.349 -7.540 13.870 1.00 97.94 411 TYR A O 1
ATOM 3149 N N . VAL A 1 412 ? -21.516 -8.799 12.195 1.00 98.00 412 VAL A N 1
ATOM 3150 C CA . VAL A 1 412 ? -20.124 -8.808 12.654 1.00 98.00 412 VAL A CA 1
ATOM 3151 C C . VAL A 1 412 ? -19.210 -8.298 11.545 1.00 98.00 412 VAL A C 1
ATOM 3153 O O . VAL A 1 412 ? -19.231 -8.830 10.440 1.00 98.00 412 VAL A O 1
ATOM 3156 N N . TRP A 1 413 ? -18.355 -7.319 11.849 1.00 97.12 413 TRP A N 1
ATOM 3157 C CA . TRP A 1 413 ? -17.239 -6.941 10.981 1.00 97.12 413 TRP A CA 1
ATOM 3158 C C . TRP A 1 413 ? -15.894 -7.310 11.583 1.00 97.12 413 TRP A C 1
ATOM 3160 O O . TRP A 1 413 ? -15.553 -6.869 12.679 1.00 97.12 413 TRP A O 1
ATOM 3170 N N . ILE A 1 414 ? -15.090 -8.052 10.828 1.00 95.50 414 ILE A N 1
ATOM 3171 C CA . ILE A 1 414 ? -13.761 -8.492 11.240 1.00 95.50 414 ILE A CA 1
ATOM 3172 C C . ILE A 1 414 ? -12.691 -7.681 10.507 1.00 95.50 414 ILE A C 1
ATOM 3174 O O . ILE A 1 414 ? -12.499 -7.802 9.298 1.00 95.50 414 ILE A O 1
ATOM 3178 N N . PHE A 1 415 ? -11.931 -6.898 11.272 1.00 91.94 415 PHE A N 1
ATOM 3179 C CA . PHE A 1 415 ? -10.781 -6.114 10.823 1.00 91.94 415 PHE A CA 1
ATOM 3180 C C . PHE A 1 415 ? -9.496 -6.584 11.527 1.00 91.94 415 PHE A C 1
ATOM 3182 O O . PHE A 1 415 ? -8.787 -5.814 12.179 1.00 91.94 415 PHE A O 1
ATOM 3189 N N . ALA A 1 416 ? -9.178 -7.874 11.377 1.00 86.88 416 ALA A N 1
ATOM 3190 C CA . ALA A 1 416 ? -8.011 -8.528 11.986 1.00 86.88 416 ALA A CA 1
ATOM 3191 C C . ALA A 1 416 ? -6.706 -8.421 11.157 1.00 86.88 416 ALA A C 1
ATOM 3193 O O . ALA A 1 416 ? -5.675 -8.994 11.528 1.00 86.88 416 ALA A O 1
ATOM 3194 N N . GLY A 1 417 ? -6.737 -7.670 10.049 1.00 80.00 417 GLY A N 1
ATOM 3195 C CA . GLY A 1 417 ? -5.655 -7.569 9.064 1.00 80.00 417 GLY A CA 1
ATOM 3196 C C . GLY A 1 417 ? -5.797 -8.576 7.918 1.00 80.00 417 GLY A C 1
ATOM 3197 O O . GLY A 1 417 ? -6.784 -9.302 7.843 1.00 80.00 417 GLY A O 1
ATOM 3198 N N . GLY A 1 418 ? -4.819 -8.596 7.013 1.00 78.06 418 GLY A N 1
ATOM 3199 C CA . GLY A 1 418 ? -4.736 -9.555 5.907 1.00 78.06 418 GLY A CA 1
ATOM 3200 C C . GLY A 1 418 ? -3.570 -10.526 6.080 1.00 78.06 418 GLY A C 1
ATOM 3201 O O . GLY A 1 418 ? -2.601 -10.228 6.787 1.00 78.06 418 GLY A O 1
ATOM 3202 N N . THR A 1 419 ? -3.666 -11.684 5.434 1.00 74.75 419 THR A N 1
ATOM 3203 C CA . THR A 1 419 ? -2.554 -12.627 5.287 1.00 74.75 419 THR A CA 1
ATOM 3204 C C . THR A 1 419 ? -1.812 -12.305 3.986 1.00 74.75 419 THR A C 1
ATOM 3206 O O . THR A 1 419 ? -2.435 -12.340 2.918 1.00 74.75 419 THR A O 1
ATOM 3209 N N . PRO A 1 420 ? -0.508 -11.968 4.044 1.00 75.50 420 PRO A N 1
ATOM 3210 C CA . PRO A 1 420 ? 0.308 -11.783 2.848 1.00 75.50 420 PRO A CA 1
ATOM 3211 C C . PRO A 1 420 ? 0.335 -13.055 1.981 1.00 75.50 420 PRO A C 1
ATOM 3213 O O . PRO A 1 420 ? 0.218 -14.154 2.523 1.00 75.50 420 PRO A O 1
ATOM 3216 N N . PRO A 1 421 ? 0.536 -12.949 0.656 1.00 84.06 421 PRO A N 1
ATOM 3217 C CA . PRO A 1 421 ? 0.569 -14.088 -0.262 1.00 84.06 421 PRO A CA 1
ATOM 3218 C C . PRO A 1 421 ? 1.889 -14.883 -0.173 1.00 84.06 421 PRO A C 1
ATOM 3220 O O . PRO A 1 421 ? 2.464 -15.259 -1.191 1.00 84.06 421 PRO A O 1
ATOM 3223 N N . ASN A 1 422 ? 2.396 -15.136 1.036 1.00 85.06 422 ASN A N 1
ATOM 3224 C CA . ASN A 1 422 ? 3.711 -15.740 1.256 1.00 85.06 422 ASN A CA 1
ATOM 3225 C C . ASN A 1 422 ? 3.800 -17.157 0.689 1.00 85.06 422 ASN A C 1
ATOM 3227 O O . ASN A 1 422 ? 4.806 -17.492 0.076 1.00 85.06 422 ASN A O 1
ATOM 3231 N N . ASP A 1 423 ? 2.746 -17.961 0.832 1.00 87.31 423 ASP A N 1
ATOM 3232 C CA . ASP A 1 423 ? 2.722 -19.328 0.299 1.00 87.31 423 ASP A CA 1
ATOM 3233 C C . ASP A 1 423 ? 2.809 -19.335 -1.231 1.00 87.31 423 ASP A C 1
ATOM 3235 O O . ASP A 1 423 ? 3.546 -20.130 -1.810 1.00 87.31 423 ASP A O 1
ATOM 3239 N N . PHE A 1 424 ? 2.128 -18.390 -1.888 1.00 89.94 424 PHE A N 1
ATOM 3240 C CA . PHE A 1 424 ? 2.227 -18.197 -3.333 1.00 89.94 424 PHE A CA 1
ATOM 3241 C C . PHE A 1 424 ? 3.640 -17.768 -3.748 1.00 89.94 424 PHE A C 1
ATOM 3243 O O . PHE A 1 424 ? 4.210 -18.355 -4.661 1.00 89.94 424 PHE A O 1
ATOM 3250 N N . LEU A 1 425 ? 4.233 -16.792 -3.052 1.00 91.31 425 LEU A N 1
ATOM 3251 C CA . LEU A 1 425 ? 5.592 -16.320 -3.337 1.00 91.31 425 LEU A CA 1
ATOM 3252 C C . LEU A 1 425 ? 6.641 -17.433 -3.148 1.00 91.31 425 LEU A C 1
ATOM 3254 O O . LEU A 1 425 ? 7.506 -17.617 -4.003 1.00 91.31 425 LEU A O 1
ATOM 3258 N N . LYS A 1 426 ? 6.538 -18.220 -2.070 1.00 91.50 426 LYS A N 1
ATOM 3259 C CA . LYS A 1 426 ? 7.414 -19.377 -1.824 1.00 91.50 426 LYS A CA 1
ATOM 3260 C C . LYS A 1 426 ? 7.251 -20.441 -2.909 1.00 91.50 426 LYS A C 1
ATOM 3262 O O . LYS A 1 426 ? 8.250 -20.960 -3.396 1.00 91.50 426 LYS A O 1
ATOM 3267 N N . LYS A 1 427 ? 6.010 -20.728 -3.325 1.00 93.69 427 LYS A N 1
ATOM 3268 C CA . LYS A 1 427 ? 5.703 -21.690 -4.398 1.00 93.69 427 LYS A CA 1
ATOM 3269 C C . LYS A 1 427 ? 6.412 -21.338 -5.711 1.00 93.69 427 LYS A C 1
ATOM 3271 O O . LYS A 1 427 ? 6.921 -22.236 -6.371 1.00 93.69 427 LYS A O 1
ATOM 3276 N N . ILE A 1 428 ? 6.482 -20.055 -6.066 1.00 94.75 428 ILE A N 1
ATOM 3277 C CA . ILE A 1 428 ? 7.136 -19.587 -7.303 1.00 94.75 428 ILE A CA 1
ATOM 3278 C C . ILE A 1 428 ? 8.655 -19.363 -7.145 1.00 94.75 428 ILE A C 1
ATOM 3280 O O . ILE A 1 428 ? 9.292 -18.800 -8.033 1.00 94.75 428 ILE A O 1
ATOM 3284 N N . GLY A 1 429 ? 9.247 -19.792 -6.023 1.00 92.06 429 GLY A N 1
ATOM 3285 C CA . GLY A 1 429 ? 10.696 -19.773 -5.794 1.00 92.06 429 GLY A CA 1
ATOM 3286 C C . GLY A 1 429 ? 11.260 -18.470 -5.221 1.00 92.06 429 GLY A C 1
ATOM 3287 O O . GLY A 1 429 ? 12.481 -18.305 -5.184 1.00 92.06 429 GLY A O 1
ATOM 3288 N N . VAL A 1 430 ? 10.415 -17.538 -4.764 1.00 93.00 430 VAL A N 1
ATOM 3289 C CA . VAL A 1 430 ? 10.891 -16.312 -4.107 1.00 93.00 430 VAL A CA 1
ATOM 3290 C C . VAL A 1 430 ? 11.465 -16.657 -2.736 1.00 93.00 430 VAL A C 1
ATOM 3292 O O . VAL A 1 430 ? 10.797 -17.254 -1.893 1.00 93.00 430 VAL A O 1
ATOM 3295 N N . GLY A 1 431 ? 12.713 -16.257 -2.518 1.00 88.38 431 GLY A N 1
ATOM 3296 C CA . GLY A 1 431 ? 13.425 -16.383 -1.260 1.00 88.38 431 GLY A CA 1
ATOM 3297 C C . GLY A 1 431 ? 12.933 -15.372 -0.233 1.00 88.38 431 GLY A C 1
ATOM 3298 O O . GLY A 1 431 ? 12.539 -14.250 -0.558 1.00 88.38 431 GLY A O 1
ATOM 3299 N N . PHE A 1 432 ? 12.966 -15.795 1.023 1.00 85.00 432 PHE A N 1
ATOM 3300 C CA . PHE A 1 432 ? 12.543 -15.015 2.177 1.00 85.00 432 PHE A CA 1
ATOM 3301 C C . PHE A 1 432 ? 13.712 -14.867 3.141 1.00 85.00 432 PHE A C 1
ATOM 3303 O O . PHE A 1 432 ? 14.529 -15.779 3.281 1.00 85.00 432 PHE A O 1
ATOM 3310 N N . GLY A 1 433 ? 13.773 -13.735 3.834 1.00 66.81 433 GLY A N 1
ATOM 3311 C CA . GLY A 1 433 ? 14.793 -13.502 4.844 1.00 66.81 433 GLY A CA 1
ATOM 3312 C C . GLY A 1 433 ? 15.130 -12.032 5.032 1.00 66.81 433 GLY A C 1
ATOM 3313 O O . GLY A 1 433 ? 14.941 -11.195 4.147 1.00 66.81 433 GLY A O 1
ATOM 3314 N N . ALA A 1 434 ? 15.671 -11.737 6.210 1.00 50.94 434 ALA A N 1
ATOM 3315 C CA . ALA A 1 434 ? 16.176 -10.424 6.557 1.00 50.94 434 ALA A CA 1
ATOM 3316 C C . ALA A 1 434 ? 17.460 -10.129 5.772 1.00 50.94 434 ALA A C 1
ATOM 3318 O O . ALA A 1 434 ? 18.537 -10.600 6.134 1.00 50.94 434 ALA A O 1
ATOM 3319 N N . ARG A 1 435 ? 17.365 -9.316 4.717 1.00 51.06 435 ARG A N 1
ATOM 3320 C CA . ARG A 1 435 ? 18.524 -8.544 4.264 1.00 51.06 435 ARG A CA 1
ATOM 3321 C C . ARG A 1 435 ? 18.553 -7.234 5.026 1.00 51.06 435 ARG A C 1
ATOM 3323 O O . ARG A 1 435 ? 17.556 -6.516 5.083 1.00 51.06 435 ARG A O 1
ATOM 3330 N N . ASP A 1 436 ? 19.709 -6.931 5.596 1.00 47.22 436 ASP A N 1
ATOM 3331 C CA . ASP A 1 436 ? 19.985 -5.622 6.155 1.00 47.22 436 ASP A CA 1
ATOM 3332 C C . ASP A 1 436 ? 20.118 -4.604 5.014 1.00 47.22 436 ASP A C 1
ATOM 3334 O O . ASP A 1 436 ? 21.205 -4.336 4.499 1.00 47.22 436 ASP A O 1
ATOM 3338 N N . MET A 1 437 ? 18.978 -4.057 4.592 1.00 45.66 437 MET A N 1
ATOM 3339 C CA . MET A 1 437 ? 18.913 -3.000 3.583 1.00 45.66 437 MET A CA 1
ATOM 3340 C C . MET A 1 437 ? 19.666 -1.737 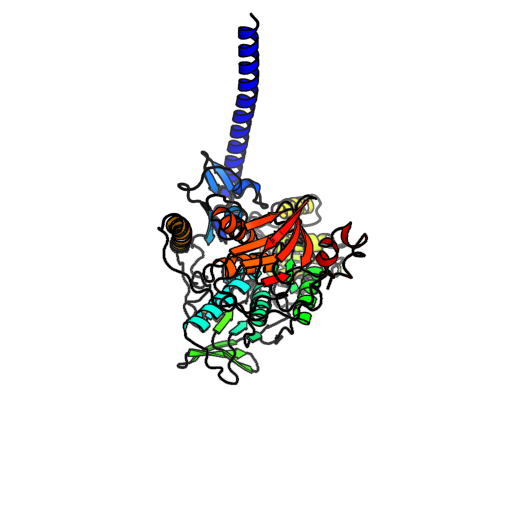4.032 1.00 45.66 437 MET A C 1
ATOM 3342 O O . MET A 1 437 ? 19.947 -0.890 3.190 1.00 45.66 437 MET A O 1
ATOM 3346 N N . THR A 1 438 ? 20.024 -1.594 5.321 1.00 44.59 438 THR A N 1
ATOM 3347 C CA . THR A 1 438 ? 20.778 -0.428 5.800 1.00 44.59 438 THR A CA 1
ATOM 3348 C C . THR A 1 438 ? 22.191 -0.386 5.228 1.00 44.59 438 THR A C 1
ATOM 3350 O O . THR A 1 438 ? 22.660 0.703 4.914 1.00 44.59 438 THR A O 1
ATOM 3353 N N . LYS A 1 439 ? 22.855 -1.532 5.006 1.00 37.47 439 LYS A N 1
ATOM 3354 C CA . LYS A 1 439 ? 24.196 -1.549 4.401 1.00 37.47 439 LYS A CA 1
ATOM 3355 C C . LYS A 1 439 ? 24.155 -1.206 2.920 1.00 37.47 439 LYS A C 1
ATOM 3357 O O . LYS A 1 439 ? 24.866 -0.299 2.517 1.00 37.47 439 LYS A O 1
ATOM 3362 N N . HIS A 1 440 ? 23.274 -1.838 2.146 1.00 41.28 440 HIS A N 1
ATOM 3363 C CA . HIS A 1 440 ? 23.175 -1.570 0.709 1.00 41.28 440 HIS A CA 1
ATOM 3364 C C . HIS A 1 440 ? 22.620 -0.180 0.398 1.00 41.28 440 HIS A C 1
ATOM 3366 O O . HIS A 1 440 ? 23.206 0.507 -0.421 1.00 41.28 440 HIS A O 1
ATOM 3372 N N . ALA A 1 441 ? 21.580 0.295 1.093 1.00 41.12 441 ALA A N 1
ATOM 3373 C CA . ALA A 1 441 ? 21.078 1.656 0.889 1.00 41.12 441 ALA A CA 1
ATOM 3374 C C . ALA A 1 441 ? 22.071 2.718 1.391 1.00 41.12 441 ALA A C 1
ATOM 3376 O O . ALA A 1 441 ? 22.165 3.793 0.807 1.00 41.12 441 ALA A O 1
ATOM 3377 N N . SER A 1 442 ? 22.836 2.433 2.456 1.00 40.12 442 SER A N 1
ATOM 3378 C CA . SER A 1 442 ? 23.935 3.303 2.887 1.00 40.12 442 SER A CA 1
ATOM 3379 C C . SER A 1 442 ? 25.067 3.294 1.868 1.00 40.12 442 SER A C 1
ATOM 3381 O O . SER A 1 442 ? 25.565 4.362 1.551 1.00 40.12 442 SER A O 1
ATOM 3383 N N . GLU A 1 443 ? 25.454 2.142 1.323 1.00 41.19 443 GLU A N 1
ATOM 3384 C CA . GLU A 1 443 ? 26.466 2.027 0.271 1.00 41.19 443 GLU A CA 1
ATOM 3385 C C . GLU A 1 443 ? 26.001 2.664 -1.038 1.00 41.19 443 GLU A C 1
ATOM 3387 O O . GLU A 1 443 ? 26.782 3.385 -1.634 1.00 41.19 443 GLU A O 1
ATOM 3392 N N . GLU A 1 444 ? 24.745 2.519 -1.454 1.00 44.62 444 GLU A N 1
ATOM 3393 C CA . GLU A 1 444 ? 24.160 3.154 -2.642 1.00 44.62 444 GLU A CA 1
ATOM 3394 C C . GLU A 1 444 ? 23.996 4.664 -2.456 1.00 44.62 444 GLU A C 1
ATOM 3396 O O . GLU A 1 444 ? 24.363 5.424 -3.345 1.00 44.62 444 GLU A O 1
ATOM 3401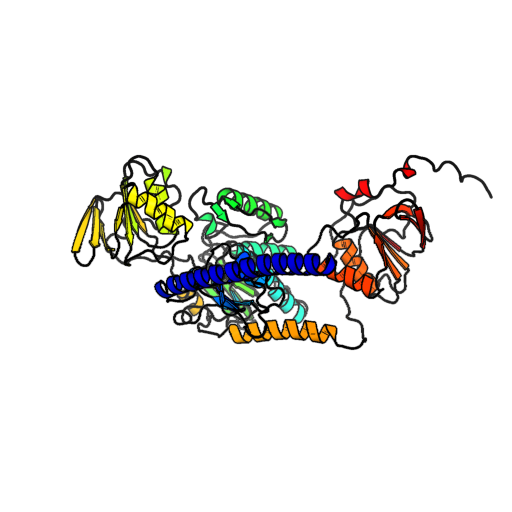 N N . ALA A 1 445 ? 23.527 5.136 -1.294 1.00 40.41 445 ALA A N 1
ATOM 3402 C CA . ALA A 1 445 ? 23.459 6.565 -0.983 1.00 40.41 445 ALA A CA 1
ATOM 3403 C C . ALA A 1 445 ? 24.859 7.180 -0.852 1.00 40.41 445 ALA A C 1
ATOM 3405 O O . ALA A 1 445 ? 25.084 8.291 -1.328 1.00 40.41 445 ALA A O 1
ATOM 3406 N N . LYS A 1 446 ? 25.821 6.447 -0.274 1.00 44.19 446 LYS A N 1
ATOM 3407 C CA . LYS A 1 446 ? 27.242 6.823 -0.237 1.00 44.19 446 LYS A CA 1
ATOM 3408 C C . LYS A 1 446 ? 27.861 6.783 -1.619 1.00 44.19 446 LYS A C 1
ATOM 3410 O O . LYS A 1 446 ? 28.645 7.662 -1.916 1.00 44.19 446 LYS A O 1
ATOM 3415 N N . THR A 1 447 ? 27.501 5.833 -2.474 1.00 43.88 447 THR A N 1
ATOM 3416 C CA . THR A 1 447 ? 27.996 5.754 -3.850 1.00 43.88 447 THR A CA 1
ATOM 3417 C C . THR A 1 447 ? 27.371 6.865 -4.675 1.00 43.88 447 THR A C 1
ATOM 3419 O O . THR A 1 447 ? 28.084 7.511 -5.418 1.00 43.88 447 THR A O 1
ATOM 3422 N N . ALA A 1 448 ? 26.096 7.204 -4.494 1.00 40.84 448 ALA A N 1
ATOM 3423 C CA . ALA A 1 448 ? 25.449 8.339 -5.145 1.00 40.84 448 ALA A CA 1
ATOM 3424 C C . ALA A 1 448 ? 25.997 9.691 -4.651 1.00 40.84 448 ALA A C 1
ATOM 3426 O O . ALA A 1 448 ? 26.160 10.614 -5.448 1.00 40.84 448 ALA A O 1
ATOM 3427 N N . ALA A 1 449 ? 26.323 9.814 -3.361 1.00 43.12 449 ALA A N 1
ATOM 3428 C CA . ALA A 1 449 ? 26.965 10.995 -2.782 1.00 43.12 449 ALA A CA 1
ATOM 3429 C C . ALA A 1 449 ? 28.446 11.106 -3.180 1.00 43.12 449 ALA A C 1
ATOM 3431 O O . ALA A 1 449 ? 28.871 12.171 -3.605 1.00 43.12 449 ALA A O 1
ATOM 3432 N N . ALA A 1 450 ? 29.200 10.006 -3.155 1.00 40.66 450 ALA A N 1
ATOM 3433 C CA . ALA A 1 450 ? 30.586 9.926 -3.613 1.00 40.66 450 ALA A CA 1
ATOM 3434 C C . ALA A 1 450 ? 30.687 10.063 -5.133 1.00 40.66 450 ALA A C 1
ATOM 3436 O O . ALA A 1 450 ? 31.661 10.609 -5.621 1.00 40.66 450 ALA A O 1
ATOM 3437 N N . THR A 1 451 ? 29.677 9.640 -5.896 1.00 39.88 451 THR A N 1
ATOM 3438 C CA . THR A 1 451 ? 29.577 9.907 -7.338 1.00 39.88 451 THR A CA 1
ATOM 3439 C C . THR A 1 451 ? 29.261 11.382 -7.564 1.00 39.88 451 THR A C 1
ATOM 3441 O O . THR A 1 451 ? 29.875 11.987 -8.429 1.00 39.88 451 THR A O 1
ATOM 3444 N N . LYS A 1 452 ? 28.407 12.015 -6.744 1.00 40.69 452 LYS A N 1
ATOM 3445 C CA . LYS A 1 452 ? 28.214 13.479 -6.758 1.00 40.69 452 LYS A CA 1
ATOM 3446 C C . LYS A 1 452 ? 29.488 14.250 -6.385 1.00 40.69 452 LYS A C 1
ATOM 3448 O O . LYS A 1 452 ? 29.785 15.249 -7.030 1.00 40.69 452 LYS A O 1
ATOM 3453 N N . GLU A 1 453 ? 30.258 13.789 -5.399 1.00 39.41 453 GLU A N 1
ATOM 3454 C CA . GLU A 1 453 ? 31.533 14.399 -4.987 1.00 39.41 453 GLU A CA 1
ATOM 3455 C C . GLU A 1 453 ? 32.669 14.125 -5.987 1.00 39.41 453 GLU A C 1
ATOM 3457 O O . GLU A 1 453 ? 33.436 15.030 -6.302 1.00 39.41 453 GLU A O 1
ATOM 3462 N N . ALA A 1 454 ? 32.750 12.924 -6.567 1.00 37.16 454 ALA A N 1
ATOM 3463 C CA . ALA A 1 454 ? 33.737 12.562 -7.586 1.00 37.16 454 ALA A CA 1
ATOM 3464 C C . ALA A 1 454 ? 33.437 13.208 -8.949 1.00 37.16 454 ALA A C 1
ATOM 3466 O O . ALA A 1 454 ? 34.366 13.591 -9.659 1.00 37.16 454 ALA A O 1
ATOM 3467 N N . MET A 1 455 ? 32.158 13.392 -9.304 1.00 36.69 455 MET A N 1
ATOM 3468 C CA . MET A 1 455 ? 31.745 14.211 -10.454 1.00 36.69 455 MET A CA 1
ATOM 3469 C C . MET A 1 455 ? 32.067 15.694 -10.237 1.00 36.69 455 MET A C 1
ATOM 3471 O O . MET A 1 455 ? 32.352 16.390 -11.204 1.00 36.69 455 MET A O 1
ATOM 3475 N N . ALA A 1 456 ? 32.091 16.168 -8.987 1.00 40.72 456 ALA A N 1
ATOM 3476 C CA . ALA A 1 456 ? 32.506 17.528 -8.648 1.00 40.72 456 ALA A CA 1
ATOM 3477 C C . ALA A 1 456 ? 34.040 17.725 -8.616 1.00 40.72 456 ALA A C 1
ATOM 3479 O O . ALA A 1 456 ? 34.492 18.866 -8.538 1.00 40.72 456 ALA A O 1
ATOM 3480 N N . GLN A 1 457 ? 34.844 16.650 -8.675 1.00 38.72 457 GLN A N 1
ATOM 3481 C CA . GLN A 1 457 ? 36.304 16.703 -8.474 1.00 38.72 457 GLN A CA 1
ATOM 3482 C C . GLN A 1 457 ? 37.166 16.140 -9.624 1.00 38.72 457 GLN A C 1
ATOM 3484 O O . GLN A 1 457 ? 38.393 16.195 -9.531 1.00 38.72 457 GLN A O 1
ATOM 3489 N N . LYS A 1 458 ? 36.601 15.623 -10.726 1.00 31.02 458 LYS A N 1
ATOM 3490 C CA . LYS A 1 458 ? 37.411 15.138 -11.866 1.00 31.02 458 LYS A CA 1
ATOM 3491 C C . LYS A 1 458 ? 37.832 16.267 -12.832 1.00 31.02 458 LYS A C 1
ATOM 3493 O O . LYS A 1 458 ? 37.014 17.134 -13.138 1.00 31.02 458 LYS A O 1
ATOM 3498 N N . PRO A 1 459 ? 39.071 16.253 -13.372 1.00 32.81 459 PRO A N 1
ATOM 3499 C CA . PRO A 1 459 ? 39.493 17.193 -14.407 1.00 32.81 459 PRO A CA 1
ATOM 3500 C C . PRO A 1 459 ? 38.818 16.890 -15.754 1.00 32.81 459 PRO A C 1
ATOM 3502 O O . PRO A 1 459 ? 38.535 15.737 -16.076 1.00 32.81 459 PRO A O 1
ATOM 3505 N N . LYS A 1 460 ? 38.595 17.947 -16.548 1.00 43.62 460 LYS A N 1
ATOM 3506 C CA . LYS A 1 460 ? 37.997 17.914 -17.894 1.00 43.62 460 LYS A CA 1
ATOM 3507 C C . LYS A 1 460 ? 38.700 16.905 -18.819 1.00 43.62 460 LYS A C 1
ATOM 3509 O O . LYS A 1 460 ? 39.899 17.047 -19.036 1.00 43.62 460 LYS A O 1
ATOM 3514 N N . THR A 1 461 ? 37.943 15.944 -19.367 1.00 28.70 461 THR A N 1
ATOM 3515 C CA . THR A 1 461 ? 38.079 15.181 -20.651 1.00 28.70 461 THR A CA 1
ATOM 3516 C C . THR A 1 461 ? 37.250 13.884 -20.512 1.00 28.70 461 THR A C 1
ATOM 3518 O O . THR A 1 461 ? 37.251 13.305 -19.433 1.00 28.70 461 THR A O 1
ATOM 3521 N N . GLN A 1 462 ? 36.464 13.337 -21.448 1.00 27.78 462 GLN A N 1
ATOM 3522 C CA . GLN A 1 462 ? 36.148 13.488 -22.882 1.00 27.78 462 GLN A CA 1
ATOM 3523 C C . GLN A 1 462 ? 34.632 13.133 -23.062 1.00 27.78 462 GLN A C 1
ATOM 3525 O O . GLN A 1 462 ? 34.017 12.692 -22.088 1.00 27.78 462 GLN A O 1
ATOM 3530 N N . PRO A 1 463 ? 33.995 13.347 -24.232 1.00 31.34 463 PRO A N 1
ATOM 3531 C CA . PRO A 1 463 ? 32.544 13.535 -24.342 1.00 31.34 463 PRO A CA 1
ATOM 3532 C C . PRO A 1 463 ? 31.723 12.266 -24.068 1.00 31.34 463 PRO A C 1
ATOM 3534 O O . PRO A 1 463 ? 32.015 11.186 -24.578 1.00 31.34 463 PRO A O 1
ATOM 3537 N N . VAL A 1 464 ? 30.649 12.431 -23.291 1.00 28.62 464 VAL A N 1
ATOM 3538 C CA . VAL A 1 464 ? 29.559 11.456 -23.181 1.00 28.62 464 VAL A CA 1
ATOM 3539 C C . VAL A 1 464 ? 28.725 11.562 -24.455 1.00 28.62 464 VAL A C 1
ATOM 3541 O O . VAL A 1 464 ? 28.154 12.613 -24.733 1.00 28.62 464 VAL A O 1
ATOM 3544 N N . VAL A 1 465 ? 28.657 10.478 -25.225 1.00 29.05 465 VAL A N 1
ATOM 3545 C CA . VAL A 1 465 ? 27.720 10.342 -26.345 1.00 29.05 465 VAL A CA 1
ATOM 3546 C C . VAL A 1 465 ? 26.308 10.289 -25.763 1.00 29.05 465 VAL A C 1
ATOM 3548 O O . VAL A 1 465 ? 25.913 9.295 -25.156 1.00 29.05 465 VAL A O 1
ATOM 3551 N N . VAL A 1 466 ? 25.558 11.380 -25.915 1.00 27.39 466 VAL A N 1
ATOM 3552 C CA . VAL A 1 466 ? 24.122 11.424 -25.630 1.00 27.39 466 VAL A CA 1
ATOM 3553 C C . VAL A 1 466 ? 23.413 10.862 -26.859 1.00 27.39 466 VAL A C 1
ATOM 3555 O O . VAL A 1 466 ? 23.413 11.489 -27.914 1.00 27.39 466 VAL A O 1
ATOM 3558 N N . GLN A 1 467 ? 22.845 9.659 -26.750 1.00 26.59 467 GLN A N 1
ATOM 3559 C CA . GLN A 1 467 ? 21.935 9.142 -27.772 1.00 26.59 467 GLN A CA 1
ATOM 3560 C C . GLN A 1 467 ? 20.670 10.007 -27.806 1.00 26.59 467 GLN A C 1
ATOM 3562 O O . GLN A 1 467 ? 20.056 10.261 -26.768 1.00 26.59 467 GLN A O 1
ATOM 3567 N N . ALA A 1 468 ? 20.317 10.457 -29.010 1.00 27.30 468 ALA A N 1
ATOM 3568 C CA . ALA A 1 468 ? 19.117 11.223 -29.304 1.00 27.30 468 ALA A CA 1
ATOM 3569 C C . ALA A 1 468 ? 17.854 10.529 -28.762 1.00 27.30 468 ALA A C 1
ATOM 3571 O O . ALA A 1 468 ? 17.670 9.318 -28.913 1.00 27.30 468 ALA A O 1
ATOM 3572 N N . ALA A 1 469 ? 16.999 11.312 -28.105 1.00 27.83 469 ALA A N 1
ATOM 3573 C CA . ALA A 1 469 ? 15.692 10.879 -27.636 1.00 27.83 469 ALA A CA 1
ATOM 3574 C C . ALA A 1 469 ? 14.765 10.547 -28.822 1.00 27.83 469 ALA A C 1
ATOM 3576 O O . ALA A 1 469 ? 14.897 11.105 -29.907 1.00 27.83 469 ALA A O 1
ATOM 3577 N N . ALA A 1 470 ? 13.819 9.631 -28.603 1.00 29.19 470 ALA A N 1
ATOM 3578 C CA . ALA A 1 470 ? 12.792 9.263 -29.577 1.00 29.19 470 ALA A CA 1
ATOM 3579 C C . ALA A 1 470 ? 11.958 10.485 -30.039 1.00 29.19 470 ALA A C 1
ATOM 3581 O O . ALA A 1 470 ? 11.743 11.395 -29.236 1.00 29.19 470 ALA A O 1
ATOM 3582 N N . PRO A 1 471 ? 11.442 10.496 -31.287 1.00 30.50 471 PRO A N 1
ATOM 3583 C CA . PRO A 1 471 ? 10.727 11.645 -31.837 1.00 30.50 471 PRO A CA 1
ATOM 3584 C C . PRO A 1 471 ? 9.414 11.887 -31.081 1.00 30.50 471 PRO A C 1
ATOM 3586 O O . PRO A 1 471 ? 8.629 10.958 -30.861 1.00 30.50 471 PRO A O 1
ATOM 3589 N N . ALA A 1 472 ? 9.209 13.141 -30.676 1.00 34.72 472 ALA A N 1
ATOM 3590 C CA . ALA A 1 472 ? 8.001 13.639 -30.033 1.00 34.72 472 ALA A CA 1
ATOM 3591 C C . ALA A 1 472 ? 6.910 13.965 -31.071 1.00 34.72 472 ALA A C 1
ATOM 3593 O O . ALA A 1 472 ? 7.178 14.087 -32.264 1.00 34.72 472 ALA A O 1
ATOM 3594 N N . GLU A 1 473 ? 5.676 14.025 -30.577 1.00 35.19 473 GLU A N 1
ATOM 3595 C CA . GLU A 1 473 ? 4.417 14.238 -31.297 1.00 35.19 473 GLU A CA 1
ATOM 3596 C C . GLU A 1 473 ? 4.382 15.562 -32.088 1.00 35.19 473 GLU A C 1
ATOM 3598 O O . GLU A 1 473 ? 5.033 16.533 -31.719 1.00 35.19 473 GLU A O 1
ATOM 3603 N N . ASP A 1 474 ? 3.589 15.594 -33.164 1.00 35.09 474 ASP A N 1
ATOM 3604 C CA . ASP A 1 474 ? 3.365 16.737 -34.062 1.00 35.09 474 ASP A CA 1
ATOM 3605 C C . ASP A 1 474 ? 2.935 18.015 -33.299 1.00 35.09 474 ASP A C 1
ATOM 3607 O O . ASP A 1 474 ? 1.790 18.153 -32.863 1.00 35.09 474 ASP A O 1
ATOM 3611 N N . LEU A 1 475 ? 3.874 18.953 -33.115 1.00 45.38 475 LEU A N 1
ATOM 3612 C CA . LEU A 1 475 ? 3.708 20.250 -32.438 1.00 45.38 475 LEU A CA 1
ATOM 3613 C C . LEU A 1 475 ? 3.186 21.338 -33.396 1.00 45.38 475 LEU A C 1
ATOM 3615 O O . LEU A 1 475 ? 3.693 22.461 -33.439 1.00 45.38 475 LEU A O 1
ATOM 3619 N N . SER A 1 476 ? 2.133 21.044 -34.161 1.00 38.84 476 SER A N 1
ATOM 3620 C CA . SER A 1 476 ? 1.564 21.971 -35.152 1.00 38.84 476 SER A CA 1
ATOM 3621 C C . SER A 1 476 ? 0.973 23.276 -34.563 1.00 38.84 476 SER A C 1
ATOM 3623 O O . SER A 1 476 ? 0.447 24.097 -35.314 1.00 38.84 476 SER A O 1
ATOM 3625 N N . GLY A 1 477 ? 1.036 23.481 -33.238 1.00 48.81 477 GLY A N 1
ATOM 3626 C CA . GLY A 1 477 ? 0.502 24.638 -32.503 1.00 48.81 477 GLY A CA 1
ATOM 3627 C C . GLY A 1 477 ? 1.534 25.628 -31.934 1.00 48.81 477 GLY A C 1
ATOM 3628 O O . GLY A 1 477 ? 1.128 26.523 -31.201 1.00 48.81 477 GLY A O 1
ATOM 3629 N N . SER A 1 478 ? 2.832 25.490 -32.236 1.00 58.62 478 SER A N 1
ATOM 3630 C CA . SER A 1 478 ? 3.926 26.274 -31.613 1.00 58.62 478 SER A CA 1
ATOM 3631 C C . SER A 1 478 ? 4.440 27.471 -32.440 1.00 58.62 478 SER A C 1
ATOM 3633 O O . SER A 1 478 ? 5.567 27.916 -32.227 1.00 58.62 478 SER A O 1
ATOM 3635 N N . ARG A 1 479 ? 3.663 27.982 -33.408 1.00 72.31 479 ARG A N 1
ATOM 3636 C CA . ARG A 1 479 ? 4.101 29.073 -34.306 1.00 72.31 479 ARG A CA 1
ATOM 3637 C C . ARG A 1 479 ? 3.946 30.452 -33.673 1.00 72.31 479 ARG A C 1
ATOM 3639 O O . ARG A 1 479 ? 2.830 30.834 -33.345 1.00 72.31 479 ARG A O 1
ATOM 3646 N N . LEU A 1 480 ? 5.029 31.217 -33.592 1.00 71.00 480 LEU A N 1
ATOM 3647 C CA . LEU A 1 480 ? 5.073 32.565 -33.020 1.00 71.00 480 LEU A CA 1
ATOM 3648 C C . LEU A 1 480 ? 4.300 33.613 -33.834 1.00 71.00 480 LEU A C 1
ATOM 3650 O O . LEU A 1 480 ? 3.839 34.588 -33.255 1.00 71.00 480 LEU A O 1
ATOM 3654 N N . GLY A 1 481 ? 4.132 33.429 -35.144 1.00 73.12 481 GLY A N 1
ATOM 3655 C CA . GLY A 1 481 ? 3.488 34.390 -36.041 1.00 73.12 481 GLY A CA 1
ATOM 3656 C C . GLY A 1 481 ? 4.353 35.611 -36.373 1.00 73.12 481 GLY A C 1
ATOM 3657 O O . GLY A 1 481 ? 3.806 36.676 -36.653 1.00 73.12 481 GLY A O 1
ATOM 3658 N N . ILE A 1 482 ? 5.682 35.481 -36.325 1.00 76.06 482 ILE A N 1
ATOM 3659 C CA . ILE A 1 482 ? 6.633 36.589 -36.533 1.00 76.06 482 ILE A CA 1
ATOM 3660 C C . ILE A 1 482 ? 7.246 36.582 -37.945 1.00 76.06 482 ILE A C 1
ATOM 3662 O O . ILE A 1 482 ? 7.365 35.517 -38.553 1.00 76.06 482 ILE A O 1
ATOM 3666 N N . PRO A 1 483 ? 7.691 37.739 -38.475 1.00 75.38 483 PRO A N 1
ATOM 3667 C CA . PRO A 1 483 ? 8.382 37.793 -39.763 1.00 75.38 483 PRO A CA 1
ATOM 3668 C C . PRO A 1 483 ? 9.630 36.895 -39.800 1.00 75.38 483 PRO A C 1
ATOM 3670 O O . PRO A 1 483 ? 10.467 36.966 -38.894 1.00 75.38 483 PRO A O 1
ATOM 3673 N N . GLY A 1 484 ? 9.762 36.081 -40.854 1.00 74.88 484 GLY A N 1
ATOM 3674 C CA . GLY A 1 484 ? 10.903 35.188 -41.089 1.00 74.88 484 GLY A CA 1
ATOM 3675 C C . GLY A 1 484 ? 10.826 33.836 -40.378 1.00 74.88 484 GLY A C 1
ATOM 3676 O O . GLY A 1 484 ? 11.776 33.053 -40.425 1.00 74.88 484 GLY A O 1
ATOM 3677 N N . GLU A 1 485 ? 9.706 33.531 -39.725 1.00 81.25 485 GLU A N 1
ATOM 3678 C CA . GLU A 1 485 ? 9.460 32.223 -39.118 1.00 81.25 485 GLU A CA 1
ATOM 3679 C C . GLU A 1 485 ? 9.317 31.094 -40.161 1.00 81.25 485 GLU A C 1
ATOM 3681 O O . GLU A 1 485 ? 9.556 29.926 -39.866 1.00 81.25 485 GLU A O 1
ATOM 3686 N N . GLU A 1 486 ? 9.002 31.436 -41.410 1.00 77.06 486 GLU A N 1
ATOM 3687 C CA . GLU A 1 486 ? 8.931 30.522 -42.552 1.00 77.06 486 GLU A CA 1
ATOM 3688 C C . GLU A 1 486 ? 10.299 30.077 -43.104 1.00 77.06 486 GLU A C 1
ATOM 3690 O O . GLU A 1 486 ? 10.357 29.234 -44.004 1.00 77.06 486 GLU A O 1
ATOM 3695 N N . LEU A 1 487 ? 11.404 30.637 -42.599 1.00 76.75 487 LEU A N 1
ATOM 3696 C CA . LEU A 1 487 ? 12.750 30.318 -43.069 1.00 76.75 487 LEU A CA 1
ATOM 3697 C C . LEU A 1 487 ? 13.153 28.880 -42.713 1.00 76.75 487 LEU A C 1
ATOM 3699 O O . LEU A 1 487 ? 12.932 28.397 -41.605 1.00 76.75 487 LEU A O 1
ATOM 3703 N N . SER A 1 488 ? 13.869 28.212 -43.622 1.00 80.06 488 SER A N 1
ATOM 3704 C CA . SER A 1 488 ? 14.278 26.802 -43.477 1.00 80.06 488 SER A CA 1
ATOM 3705 C C . SER A 1 488 ? 15.229 26.516 -42.306 1.00 80.06 488 SER A C 1
ATOM 3707 O O . SER A 1 488 ? 15.478 25.356 -41.985 1.00 80.06 488 SER A O 1
ATOM 3709 N N . LYS A 1 489 ? 15.793 27.558 -41.684 1.00 85.50 489 LYS A N 1
ATOM 3710 C CA . LYS A 1 489 ? 16.633 27.469 -40.478 1.00 85.50 489 LYS A CA 1
ATOM 3711 C C . LYS A 1 489 ? 15.827 27.316 -39.183 1.00 85.50 489 LYS A C 1
ATOM 3713 O O . LYS A 1 489 ? 16.421 27.005 -38.148 1.00 85.50 489 LYS A O 1
ATOM 3718 N N . VAL A 1 490 ? 14.511 27.544 -39.231 1.00 86.75 490 VAL A N 1
ATOM 3719 C CA . VAL A 1 490 ? 13.602 27.472 -38.083 1.00 86.75 490 VAL A CA 1
ATOM 3720 C C . VAL A 1 490 ? 13.114 26.037 -37.890 1.00 86.75 490 VAL A C 1
ATOM 3722 O O . VAL A 1 490 ? 12.607 25.401 -38.810 1.00 86.75 490 VAL A O 1
ATOM 3725 N N . CYS A 1 491 ? 13.281 25.521 -36.677 1.00 86.75 491 CYS A N 1
ATOM 3726 C CA . CYS A 1 491 ? 12.926 24.165 -36.274 1.00 86.75 491 CYS A CA 1
ATOM 3727 C C . CYS A 1 491 ? 11.990 24.215 -35.058 1.00 86.75 491 CYS A C 1
ATOM 3729 O O . CYS A 1 491 ? 12.214 24.987 -34.130 1.00 86.75 491 CYS A O 1
ATOM 3731 N N . TYR A 1 492 ? 10.975 23.354 -35.016 1.00 83.94 492 TYR A N 1
ATOM 3732 C CA . TYR A 1 492 ? 10.038 23.260 -33.878 1.00 83.94 492 TYR A CA 1
ATOM 3733 C C . TYR A 1 492 ? 10.279 22.035 -32.995 1.00 83.94 492 TYR A C 1
ATOM 3735 O O . TYR A 1 492 ? 9.591 21.818 -32.002 1.00 83.94 492 TYR A O 1
ATOM 3743 N N . GLN A 1 493 ? 11.270 21.224 -33.357 1.00 81.19 493 GLN A N 1
ATOM 3744 C CA . GLN A 1 493 ? 11.625 20.002 -32.660 1.00 81.19 493 GLN A CA 1
ATOM 3745 C C . GLN A 1 493 ? 13.108 19.713 -32.870 1.00 81.19 493 GLN A C 1
ATOM 3747 O O . GLN A 1 493 ? 13.661 19.995 -33.933 1.00 81.19 493 GLN A O 1
ATOM 3752 N N . LEU A 1 494 ? 13.747 19.155 -31.843 1.00 81.62 494 LEU A N 1
ATOM 3753 C CA . LEU A 1 494 ? 15.103 18.631 -31.930 1.00 81.62 494 LEU A CA 1
ATOM 3754 C C . LEU A 1 494 ? 15.036 17.102 -31.948 1.00 81.62 494 LEU A C 1
ATOM 3756 O O . LEU A 1 494 ? 14.908 16.482 -30.896 1.00 81.62 494 LEU A O 1
ATOM 3760 N N . ASP A 1 495 ? 15.123 16.512 -33.138 1.00 72.12 495 ASP A N 1
ATOM 3761 C CA . ASP A 1 495 ? 15.104 15.050 -33.296 1.00 72.12 495 ASP A CA 1
ATOM 3762 C C . ASP A 1 495 ? 16.470 14.416 -33.031 1.00 72.12 495 ASP A C 1
ATOM 3764 O O . ASP A 1 495 ? 16.564 13.346 -32.442 1.00 72.12 495 ASP A O 1
ATOM 3768 N N . ASP A 1 496 ? 17.539 15.065 -33.493 1.00 79.69 496 ASP A N 1
ATOM 3769 C CA . ASP A 1 496 ? 18.903 14.565 -33.363 1.00 79.69 496 ASP A CA 1
ATOM 3770 C C . ASP A 1 496 ? 19.883 15.735 -33.276 1.00 79.69 496 ASP A C 1
ATOM 3772 O O . ASP A 1 496 ? 20.062 16.487 -34.237 1.00 79.69 496 ASP A O 1
ATOM 3776 N N . ALA A 1 497 ? 20.515 15.885 -32.111 1.00 82.19 497 ALA A N 1
ATOM 3777 C CA . ALA A 1 497 ? 21.480 16.945 -31.858 1.00 82.19 497 ALA A CA 1
ATOM 3778 C C . ALA A 1 497 ? 22.724 16.816 -32.745 1.00 82.19 497 ALA A C 1
ATOM 3780 O O . ALA A 1 497 ? 23.253 17.839 -33.173 1.00 82.19 497 ALA A O 1
ATOM 3781 N N . ALA A 1 498 ? 23.133 15.591 -33.104 1.00 80.94 498 ALA A N 1
ATOM 3782 C CA . ALA A 1 498 ? 24.349 15.334 -33.878 1.00 80.94 498 ALA A CA 1
ATOM 3783 C C . ALA A 1 498 ? 24.319 15.942 -35.291 1.00 80.94 498 ALA A C 1
ATOM 3785 O O . ALA A 1 498 ? 25.367 16.137 -35.900 1.00 80.94 498 ALA A O 1
ATOM 3786 N N . LYS A 1 499 ? 23.133 16.286 -35.812 1.00 82.06 499 LYS A N 1
ATOM 3787 C CA . LYS A 1 499 ? 22.976 16.970 -37.108 1.00 82.06 499 LYS A CA 1
ATOM 3788 C C . LYS A 1 499 ? 23.430 18.430 -37.087 1.00 82.06 499 LYS A C 1
ATOM 3790 O O . LYS A 1 499 ? 23.615 19.023 -38.147 1.00 82.06 499 LYS A O 1
ATOM 3795 N N . TYR A 1 500 ? 23.587 19.008 -35.902 1.00 85.00 500 TYR A N 1
ATOM 3796 C CA . TYR A 1 500 ? 23.863 20.422 -35.701 1.00 85.00 500 TYR A CA 1
ATOM 3797 C C . TYR A 1 500 ? 25.228 20.587 -35.038 1.00 85.00 500 TYR A C 1
ATOM 3799 O O . TYR A 1 500 ? 25.303 21.068 -33.918 1.00 85.00 500 TYR A O 1
ATOM 3807 N N . GLU A 1 501 ? 26.301 20.134 -35.686 1.00 87.00 501 GLU A N 1
ATOM 3808 C CA . GLU A 1 501 ? 27.668 20.267 -35.169 1.00 87.00 501 GLU A CA 1
ATOM 3809 C C . GLU A 1 501 ? 28.334 21.562 -35.667 1.00 87.00 501 GLU A C 1
ATOM 3811 O O . GLU A 1 501 ? 28.191 21.932 -36.835 1.00 87.00 501 GLU A O 1
ATOM 3816 N N . ASP A 1 502 ? 29.072 22.235 -34.780 1.00 88.94 502 ASP A N 1
ATOM 3817 C CA . ASP A 1 502 ? 29.820 23.472 -35.048 1.00 88.94 502 ASP A CA 1
ATOM 3818 C C . ASP A 1 502 ? 28.952 24.631 -35.587 1.00 88.94 502 ASP A C 1
ATOM 3820 O O . ASP A 1 502 ? 29.344 25.345 -36.513 1.00 88.94 502 ASP A O 1
ATOM 3824 N N . LYS A 1 503 ? 27.766 24.822 -34.993 1.00 90.56 503 LYS A N 1
ATOM 3825 C CA . LYS A 1 503 ? 26.771 25.846 -35.357 1.00 90.56 503 LYS A CA 1
ATOM 3826 C C . LYS A 1 503 ? 26.528 26.891 -34.268 1.00 90.56 503 LYS A C 1
ATOM 3828 O O . LYS A 1 503 ? 26.589 26.600 -33.070 1.00 90.56 503 LYS A O 1
ATOM 3833 N N . ASP A 1 504 ? 26.142 28.090 -34.687 1.00 91.75 504 ASP A N 1
ATOM 3834 C CA . ASP A 1 504 ? 25.547 29.106 -33.820 1.00 91.75 504 ASP A CA 1
ATOM 3835 C C . ASP A 1 504 ? 24.032 28.859 -33.740 1.00 91.75 504 ASP A C 1
ATOM 3837 O O . ASP A 1 504 ? 23.322 28.923 -34.742 1.00 91.75 504 ASP A O 1
ATOM 3841 N N . ILE A 1 505 ? 23.514 28.534 -32.555 1.00 94.94 505 ILE A N 1
ATOM 3842 C CA . ILE A 1 505 ? 22.123 28.091 -32.390 1.00 94.94 505 ILE A CA 1
ATOM 3843 C C . ILE A 1 505 ? 21.400 28.979 -31.387 1.00 94.94 505 ILE A C 1
ATOM 3845 O O . ILE A 1 505 ? 21.850 29.148 -30.251 1.00 94.94 505 ILE A O 1
ATOM 3849 N N . LEU A 1 506 ? 20.238 29.496 -31.786 1.00 94.69 506 LEU A N 1
ATOM 3850 C CA . LEU A 1 506 ? 19.317 30.187 -30.893 1.00 94.69 506 LEU A CA 1
ATOM 3851 C C . LEU A 1 506 ? 18.126 29.286 -30.558 1.00 94.69 506 LEU A C 1
ATOM 3853 O O . LEU A 1 506 ? 17.515 28.690 -31.436 1.00 94.69 506 LEU A O 1
ATOM 3857 N N . ILE A 1 507 ? 17.767 29.209 -29.283 1.00 93.50 507 ILE A N 1
ATOM 3858 C CA . ILE A 1 507 ? 16.611 28.457 -28.801 1.00 93.50 507 ILE A CA 1
ATOM 3859 C C . ILE A 1 507 ? 15.668 29.431 -28.111 1.00 93.50 507 ILE A C 1
ATOM 3861 O O . ILE A 1 507 ? 16.076 30.150 -27.202 1.00 93.50 507 ILE A O 1
ATOM 3865 N N . VAL A 1 508 ? 14.409 29.433 -28.531 1.00 90.06 508 VAL A N 1
ATOM 3866 C CA . VAL A 1 508 ? 13.334 30.258 -27.987 1.00 90.06 508 VAL A CA 1
ATOM 3867 C C . VAL A 1 508 ? 12.435 29.365 -27.139 1.00 90.06 508 VAL A C 1
ATOM 3869 O O . VAL A 1 508 ? 11.768 28.470 -27.659 1.00 90.06 508 VAL A O 1
ATOM 3872 N N . GLY A 1 509 ? 12.428 29.592 -25.825 1.00 85.81 509 GLY A N 1
ATOM 3873 C CA . GLY A 1 509 ? 11.568 28.868 -24.891 1.00 85.81 509 GLY A CA 1
ATOM 3874 C C . GLY A 1 509 ? 12.183 28.691 -23.503 1.00 85.81 509 GLY A C 1
ATOM 3875 O O . GLY A 1 509 ? 13.395 28.633 -23.331 1.00 85.81 509 GLY A O 1
ATOM 3876 N N . GLY A 1 510 ? 11.329 28.602 -22.481 1.00 78.25 510 GLY A N 1
ATOM 3877 C CA . GLY A 1 510 ? 11.743 28.423 -21.079 1.00 78.25 510 GLY A CA 1
ATOM 3878 C C . GLY A 1 510 ? 11.285 27.110 -20.437 1.00 78.25 510 GLY A C 1
ATOM 3879 O O . GLY A 1 510 ? 11.427 26.954 -19.225 1.00 78.25 510 GLY A O 1
ATOM 3880 N N . GLY A 1 511 ? 10.675 26.211 -21.215 1.00 75.75 511 GLY A N 1
ATOM 3881 C CA . GLY A 1 511 ? 10.167 24.920 -20.745 1.00 75.75 511 GLY A CA 1
ATOM 3882 C C . GLY A 1 511 ? 11.215 23.805 -20.777 1.00 75.75 511 GLY A C 1
ATOM 3883 O O . GLY A 1 511 ? 12.332 23.991 -21.260 1.00 75.75 511 GLY A O 1
ATOM 3884 N N . ASP A 1 512 ? 10.831 22.618 -20.302 1.00 77.12 512 ASP A N 1
ATOM 3885 C CA . ASP A 1 512 ? 11.729 21.457 -20.217 1.00 77.12 512 ASP A CA 1
ATOM 3886 C C . ASP A 1 512 ? 12.311 21.057 -21.587 1.00 77.12 512 ASP A C 1
ATOM 3888 O O . ASP A 1 512 ? 13.498 20.754 -21.670 1.00 77.12 512 ASP A O 1
ATOM 3892 N N . ALA A 1 513 ? 11.525 21.148 -22.668 1.00 79.50 513 ALA A N 1
ATOM 3893 C CA . ALA A 1 513 ? 11.987 20.865 -24.031 1.00 79.50 513 ALA A CA 1
ATOM 3894 C C . ALA A 1 513 ? 13.102 21.824 -24.488 1.00 79.50 513 ALA A C 1
ATOM 3896 O O . ALA A 1 513 ? 14.127 21.382 -25.004 1.00 79.50 513 ALA A O 1
ATOM 3897 N N . ALA A 1 514 ? 12.941 23.127 -24.237 1.00 85.38 514 ALA A N 1
ATOM 3898 C CA . ALA A 1 514 ? 13.940 24.140 -24.574 1.00 85.38 514 ALA A CA 1
ATOM 3899 C C . ALA A 1 514 ? 15.227 23.969 -23.753 1.00 85.38 514 ALA A C 1
ATOM 3901 O O . ALA A 1 514 ? 16.331 24.067 -24.289 1.00 85.38 514 ALA A O 1
ATOM 3902 N N . ILE A 1 515 ? 15.090 23.644 -22.463 1.00 85.12 515 ILE A N 1
ATOM 3903 C CA . ILE A 1 515 ? 16.222 23.367 -21.572 1.00 85.12 515 ILE A CA 1
ATOM 3904 C C . ILE A 1 515 ? 16.984 22.115 -22.024 1.00 85.12 515 ILE A C 1
ATOM 3906 O O . ILE A 1 515 ? 18.212 22.134 -22.093 1.00 85.12 515 ILE A O 1
ATOM 3910 N N . HIS A 1 516 ? 16.277 21.029 -22.344 1.00 82.31 516 HIS A N 1
ATOM 3911 C CA . HIS A 1 516 ? 16.899 19.787 -22.811 1.00 82.31 516 HIS A CA 1
ATOM 3912 C C . HIS A 1 516 ? 17.601 19.976 -24.151 1.00 82.31 516 HIS A C 1
ATOM 3914 O O . HIS A 1 516 ? 18.746 19.550 -24.284 1.00 82.31 516 HIS A O 1
ATOM 3920 N N . ALA A 1 517 ? 16.973 20.672 -25.100 1.00 85.62 517 ALA A N 1
ATOM 3921 C CA . ALA A 1 517 ? 17.592 20.993 -26.380 1.00 85.62 517 ALA A CA 1
ATOM 3922 C C . ALA A 1 517 ? 18.850 21.853 -26.208 1.00 85.62 517 ALA A C 1
ATOM 3924 O O . ALA A 1 517 ? 19.881 21.545 -26.801 1.00 85.62 517 ALA A O 1
ATOM 3925 N N . ALA A 1 518 ? 18.805 22.877 -25.348 1.00 89.00 518 ALA A N 1
ATOM 3926 C CA . ALA A 1 518 ? 19.950 23.748 -25.095 1.00 89.00 518 ALA A CA 1
ATOM 3927 C C . ALA A 1 518 ? 21.150 22.986 -24.538 1.00 89.00 518 ALA A C 1
ATOM 3929 O O . ALA A 1 518 ? 22.271 23.165 -25.010 1.00 89.00 518 ALA A O 1
ATOM 3930 N N . VAL A 1 519 ? 20.906 22.103 -23.569 1.00 87.12 519 VAL A N 1
ATOM 3931 C CA . VAL A 1 519 ? 21.959 21.275 -22.979 1.00 87.12 519 VAL A CA 1
ATOM 3932 C C . VAL A 1 519 ? 22.456 20.229 -23.979 1.00 87.12 519 VAL A C 1
ATOM 3934 O O . VAL A 1 519 ? 23.659 20.031 -24.090 1.00 87.12 519 VAL A O 1
ATOM 3937 N N . ALA A 1 520 ? 21.582 19.566 -24.738 1.00 86.19 520 ALA A N 1
ATOM 3938 C CA . ALA A 1 520 ? 22.007 18.568 -25.723 1.00 86.19 520 ALA A CA 1
ATOM 3939 C C . ALA A 1 520 ? 22.875 19.192 -26.830 1.00 86.19 520 ALA A C 1
ATOM 3941 O O . ALA A 1 520 ? 23.969 18.707 -27.128 1.00 86.19 520 ALA A O 1
ATOM 3942 N N . LEU A 1 521 ? 22.429 20.318 -27.385 1.00 89.00 521 LEU A N 1
ATOM 3943 C CA . LEU A 1 521 ? 23.150 21.034 -28.431 1.00 89.00 521 LEU A CA 1
ATOM 3944 C C . LEU A 1 521 ? 24.449 21.653 -27.917 1.00 89.00 521 LEU A C 1
ATOM 3946 O O . LEU A 1 521 ? 25.422 21.674 -28.663 1.00 89.00 521 LEU A O 1
ATOM 3950 N N . SER A 1 522 ? 24.528 22.080 -26.650 1.00 89.50 522 SER A N 1
ATOM 3951 C CA . SER A 1 522 ? 25.782 22.615 -26.097 1.00 89.50 522 SER A CA 1
ATOM 3952 C C . SER A 1 522 ? 26.873 21.555 -25.951 1.00 89.50 522 SER A C 1
ATOM 3954 O O . SER A 1 522 ? 28.046 21.894 -25.850 1.00 89.50 522 SER A O 1
ATOM 3956 N N . HIS A 1 523 ? 26.501 20.274 -25.899 1.00 84.88 523 HIS A N 1
ATOM 3957 C CA . HIS A 1 523 ? 27.443 19.154 -25.832 1.00 84.88 523 HIS A CA 1
ATOM 3958 C C . HIS A 1 523 ? 27.772 18.562 -27.210 1.00 84.88 523 HIS A C 1
ATOM 3960 O O . HIS A 1 523 ? 28.556 17.617 -27.287 1.00 84.88 523 HIS A O 1
ATOM 3966 N N . THR A 1 524 ? 27.197 19.107 -28.285 1.00 83.50 524 THR A N 1
ATOM 3967 C CA . THR A 1 524 ? 27.445 18.657 -29.657 1.00 83.50 524 THR A CA 1
ATOM 3968 C C . THR A 1 524 ? 28.446 19.593 -30.334 1.00 83.50 524 THR A C 1
ATOM 3970 O O . THR A 1 524 ? 28.188 20.787 -30.471 1.00 83.50 524 THR A O 1
ATOM 3973 N N . GLY A 1 525 ? 29.602 19.065 -30.745 1.00 81.38 525 GLY A N 1
ATOM 3974 C CA . GLY A 1 525 ? 30.657 19.849 -31.399 1.00 81.38 525 GLY A CA 1
ATOM 3975 C C . GLY A 1 525 ? 31.098 21.083 -30.609 1.00 81.38 525 GLY A C 1
ATOM 3976 O O . GLY A 1 525 ? 31.184 21.070 -29.380 1.00 81.38 525 GLY A O 1
ATOM 3977 N N . ARG A 1 526 ? 31.385 22.171 -31.331 1.00 84.62 526 ARG A N 1
ATOM 3978 C CA . ARG A 1 526 ? 31.714 23.502 -30.794 1.00 84.62 526 ARG A CA 1
ATOM 3979 C C . ARG A 1 526 ? 30.560 24.490 -30.947 1.00 84.62 526 ARG A C 1
ATOM 3981 O O . ARG A 1 526 ? 30.792 25.669 -31.221 1.00 84.62 526 ARG A O 1
ATOM 3988 N N . ASN A 1 527 ? 29.331 24.017 -30.769 1.00 88.44 527 ASN A N 1
ATOM 3989 C CA . ASN A 1 527 ? 28.151 24.861 -30.893 1.00 88.44 527 ASN A CA 1
ATOM 3990 C C . ASN A 1 527 ? 28.187 26.062 -29.946 1.00 88.44 527 ASN A C 1
ATOM 3992 O O . ASN A 1 527 ? 28.549 25.938 -28.772 1.00 88.44 527 ASN A O 1
ATOM 3996 N N . ARG A 1 528 ? 27.720 27.218 -30.426 1.00 90.56 528 ARG A N 1
ATOM 3997 C CA . ARG A 1 528 ? 27.404 28.363 -29.564 1.00 90.56 528 ARG A CA 1
ATOM 3998 C C . ARG A 1 528 ? 25.905 28.426 -29.364 1.00 90.56 528 ARG A C 1
ATOM 4000 O O . ARG A 1 528 ? 25.167 28.897 -30.223 1.00 90.56 528 ARG A O 1
ATOM 4007 N N . VAL A 1 529 ? 25.456 27.953 -28.207 1.00 94.56 529 VAL A N 1
ATOM 4008 C CA . VAL A 1 529 ? 24.028 27.886 -27.895 1.00 94.56 529 VAL A CA 1
ATOM 4009 C C . VAL A 1 529 ? 23.602 29.113 -27.100 1.00 94.56 529 VAL A C 1
ATOM 4011 O O . VAL A 1 529 ? 24.130 29.386 -26.019 1.00 94.56 529 VAL A O 1
ATOM 4014 N N . THR A 1 530 ? 22.613 29.834 -27.619 1.00 94.56 530 THR A N 1
ATOM 4015 C CA . THR A 1 530 ? 21.907 30.901 -26.907 1.00 94.56 530 THR A CA 1
ATOM 4016 C C . THR A 1 530 ? 20.479 30.448 -26.621 1.00 94.56 530 THR A C 1
ATOM 4018 O O . THR A 1 530 ? 19.777 30.020 -27.527 1.00 94.56 530 THR A O 1
ATOM 4021 N N . LEU A 1 531 ? 20.036 30.542 -25.369 1.00 92.25 531 LEU A N 1
ATOM 4022 C CA . LEU A 1 531 ? 18.668 30.245 -24.943 1.00 92.25 531 LEU A CA 1
ATOM 4023 C C . LEU A 1 531 ? 17.982 31.547 -24.525 1.00 92.25 531 LEU A C 1
ATOM 4025 O O . LEU A 1 531 ? 18.425 32.191 -23.574 1.00 92.25 531 LEU A O 1
ATOM 4029 N N . SER A 1 532 ? 16.906 31.933 -25.204 1.00 89.81 532 SER A N 1
ATOM 4030 C CA . SER A 1 532 ? 16.094 33.100 -24.860 1.00 89.81 532 SER A CA 1
ATOM 4031 C C . SER A 1 532 ? 14.769 32.686 -24.217 1.00 89.81 532 SER A C 1
ATOM 4033 O O . SER A 1 532 ? 14.089 31.759 -24.663 1.00 89.81 532 SER A O 1
ATOM 4035 N N . TYR A 1 533 ? 14.388 33.376 -23.138 1.00 87.00 533 TYR A N 1
ATOM 4036 C CA . TYR A 1 533 ? 13.087 33.176 -22.498 1.00 87.00 533 TYR A CA 1
ATOM 4037 C C . TYR A 1 533 ? 12.562 34.455 -21.823 1.00 87.00 533 TYR A C 1
ATOM 4039 O O . TYR A 1 533 ? 13.326 35.319 -21.395 1.00 87.00 533 TYR A O 1
ATOM 4047 N N . ARG A 1 534 ? 11.233 34.570 -21.700 1.00 77.31 534 ARG A N 1
ATOM 4048 C CA . ARG A 1 534 ? 10.532 35.775 -21.210 1.00 77.31 534 ARG A CA 1
ATOM 4049 C C . ARG A 1 534 ? 10.610 36.003 -19.689 1.00 77.31 534 ARG A C 1
ATOM 4051 O O . ARG A 1 534 ? 10.472 37.127 -19.223 1.00 77.31 534 ARG A O 1
ATOM 4058 N N . GLY A 1 535 ? 10.801 34.960 -18.885 1.00 70.75 535 GLY A N 1
ATOM 4059 C CA . GLY A 1 535 ? 10.768 35.068 -17.419 1.00 70.75 535 GLY A CA 1
ATOM 4060 C C . GLY A 1 535 ? 12.054 35.627 -16.792 1.00 70.75 535 GLY A C 1
ATOM 4061 O O . GLY A 1 535 ? 13.135 35.545 -17.365 1.00 70.75 535 GLY A O 1
ATOM 4062 N N . GLU A 1 536 ? 11.976 36.105 -15.547 1.00 66.62 536 GLU A N 1
ATOM 4063 C CA . GLU A 1 536 ? 13.177 36.397 -14.736 1.00 66.62 536 GLU A CA 1
ATOM 4064 C C . GLU A 1 536 ? 13.843 35.121 -14.203 1.00 66.62 536 GLU A C 1
ATOM 4066 O O . GLU A 1 536 ? 15.050 35.060 -13.981 1.00 66.62 536 GLU A O 1
ATOM 4071 N N . ARG A 1 537 ? 13.057 34.060 -14.007 1.00 66.44 537 ARG A N 1
ATOM 4072 C CA . ARG A 1 537 ? 13.505 32.742 -13.536 1.00 66.44 537 ARG A CA 1
ATOM 4073 C C . ARG A 1 537 ? 12.767 31.659 -14.313 1.00 66.44 537 ARG A C 1
ATOM 4075 O O . ARG A 1 537 ? 11.642 31.890 -14.744 1.00 66.44 537 ARG A O 1
ATOM 4082 N N . PHE A 1 538 ? 13.360 30.479 -14.458 1.00 68.06 538 PHE A N 1
ATOM 4083 C CA . PHE A 1 538 ? 12.664 29.314 -15.007 1.00 68.06 538 PHE A CA 1
ATOM 4084 C C . PHE A 1 538 ? 11.543 28.896 -14.035 1.00 68.06 538 PHE A C 1
ATOM 4086 O O . PHE A 1 538 ? 11.818 28.425 -12.931 1.00 68.06 538 PHE A O 1
ATOM 4093 N N . GLN A 1 539 ? 10.280 29.163 -14.397 1.00 51.50 539 GLN A N 1
ATOM 4094 C CA . GLN A 1 539 ? 9.111 29.009 -13.510 1.00 51.50 539 GLN A CA 1
ATOM 4095 C C . GLN A 1 539 ? 8.441 27.619 -13.585 1.00 51.50 539 GLN A C 1
ATOM 4097 O O . GLN A 1 539 ? 7.595 27.309 -12.744 1.00 51.50 539 GLN A O 1
ATOM 4102 N N . ARG A 1 540 ? 8.805 26.764 -14.554 1.00 48.75 540 ARG A N 1
ATOM 4103 C CA . ARG A 1 540 ? 8.241 25.414 -14.755 1.00 48.75 540 ARG A CA 1
ATOM 4104 C C . ARG A 1 540 ? 9.369 24.385 -14.952 1.00 48.75 540 ARG A C 1
ATOM 4106 O O . ARG A 1 540 ? 10.286 24.646 -15.717 1.00 48.75 540 ARG A O 1
ATOM 4113 N N . GLY A 1 541 ? 9.286 23.252 -14.246 1.00 46.09 541 GLY A N 1
ATOM 4114 C CA . GLY A 1 541 ? 10.194 22.096 -14.367 1.00 46.09 541 GLY A CA 1
ATOM 4115 C C . GLY A 1 541 ? 10.595 21.480 -13.008 1.00 46.09 541 GLY A C 1
ATOM 4116 O O . GLY A 1 541 ? 10.525 22.167 -11.985 1.00 46.09 541 GLY A O 1
ATOM 4117 N N . PRO A 1 542 ? 10.969 20.186 -12.937 1.00 42.78 542 PRO A N 1
ATOM 4118 C CA . PRO A 1 542 ? 11.582 19.587 -11.747 1.00 42.78 542 PRO A CA 1
ATOM 4119 C C . PRO A 1 542 ? 12.930 20.260 -11.431 1.00 42.78 542 PRO A C 1
ATOM 4121 O O . PRO A 1 542 ? 13.655 20.643 -12.349 1.00 42.78 542 PRO A O 1
ATOM 4124 N N . ASP A 1 543 ? 13.305 20.349 -10.146 1.00 56.09 543 ASP A N 1
ATOM 4125 C CA . ASP A 1 543 ? 14.519 21.056 -9.674 1.00 56.09 543 ASP A CA 1
ATOM 4126 C C . ASP A 1 543 ? 15.805 20.663 -10.435 1.00 56.09 543 ASP A C 1
ATOM 4128 O O . ASP A 1 543 ? 16.729 21.464 -10.565 1.00 56.09 543 ASP A O 1
ATOM 4132 N N . ARG A 1 544 ? 15.844 19.452 -11.007 1.00 57.59 544 ARG A N 1
ATOM 4133 C CA . ARG A 1 544 ? 16.960 18.916 -11.796 1.00 57.59 544 ARG A CA 1
ATOM 4134 C C . ARG A 1 544 ? 17.196 19.641 -13.131 1.00 57.59 544 ARG A C 1
ATOM 4136 O O . ARG A 1 544 ? 18.345 19.933 -13.438 1.00 57.59 544 ARG A O 1
ATOM 4143 N N . ASN A 1 545 ? 16.162 19.957 -13.916 1.00 59.47 545 ASN A N 1
ATOM 4144 C CA . ASN A 1 545 ? 16.340 20.610 -15.230 1.00 59.47 545 ASN A CA 1
ATOM 4145 C C . ASN A 1 545 ? 16.802 22.060 -15.073 1.00 59.47 545 ASN A C 1
ATOM 4147 O O . ASN A 1 545 ? 17.675 22.538 -15.795 1.00 59.47 545 ASN A O 1
ATOM 4151 N N . ARG A 1 546 ? 16.278 22.728 -14.045 1.00 69.56 546 ARG A N 1
ATOM 4152 C CA . ARG A 1 546 ? 16.724 24.058 -13.651 1.00 69.56 546 ARG A CA 1
ATOM 4153 C C . ARG A 1 546 ? 18.190 24.059 -13.211 1.00 69.56 546 ARG A C 1
ATOM 4155 O O . ARG A 1 546 ? 18.956 24.902 -13.660 1.00 69.56 546 ARG A O 1
ATOM 4162 N N . GLN A 1 547 ? 18.601 23.086 -12.399 1.00 74.19 547 GLN A N 1
ATOM 4163 C CA . GLN A 1 547 ? 20.009 22.936 -12.017 1.00 74.19 547 GLN A CA 1
ATOM 4164 C C . GLN A 1 547 ? 20.919 22.647 -13.218 1.00 74.19 547 GLN A C 1
ATOM 4166 O O . GLN A 1 547 ? 22.049 23.137 -13.243 1.00 74.19 547 GLN A O 1
ATOM 4171 N N . LEU A 1 548 ? 20.444 21.879 -14.207 1.00 75.19 548 LEU A N 1
ATOM 4172 C CA . LEU A 1 548 ? 21.192 21.582 -15.433 1.00 75.19 548 LEU A CA 1
ATOM 4173 C C . LEU A 1 548 ? 21.448 22.849 -16.254 1.00 75.19 548 LEU A C 1
ATOM 4175 O O . LEU A 1 548 ? 22.596 23.118 -16.598 1.00 75.19 548 LEU A O 1
ATOM 4179 N N . ILE A 1 549 ? 20.415 23.656 -16.514 1.00 82.06 549 ILE A N 1
ATOM 4180 C CA . ILE A 1 549 ? 20.570 24.866 -17.333 1.00 82.06 549 ILE A CA 1
ATOM 4181 C C . ILE A 1 549 ? 21.337 25.976 -16.599 1.00 82.06 549 ILE A C 1
ATOM 4183 O O . ILE A 1 549 ? 22.187 26.628 -17.198 1.00 82.06 549 ILE A O 1
ATOM 4187 N N . GLU A 1 550 ? 21.128 26.135 -15.286 1.00 81.06 550 GLU A N 1
ATOM 4188 C CA . GLU A 1 550 ? 21.904 27.069 -14.453 1.00 81.06 550 GLU A CA 1
ATOM 4189 C C . GLU A 1 550 ? 23.387 26.652 -14.368 1.00 81.06 550 GLU A C 1
ATOM 4191 O O . GLU A 1 550 ? 24.280 27.498 -14.302 1.00 81.06 550 GLU A O 1
ATOM 4196 N N . THR A 1 551 ? 23.674 25.345 -14.407 1.00 80.56 551 THR A N 1
ATOM 4197 C CA . THR A 1 551 ? 25.049 24.826 -14.483 1.00 80.56 551 THR A CA 1
ATOM 4198 C C . THR A 1 551 ? 25.660 25.071 -15.859 1.00 80.56 551 THR A C 1
ATOM 4200 O O . THR A 1 551 ? 26.768 25.598 -15.924 1.00 80.56 551 THR A O 1
ATOM 4203 N N . ALA A 1 552 ? 24.936 24.784 -16.945 1.00 83.06 552 ALA A N 1
ATOM 4204 C CA . ALA A 1 552 ? 25.399 25.045 -18.308 1.00 83.06 552 ALA A CA 1
ATOM 4205 C C . ALA A 1 552 ? 25.684 26.540 -18.551 1.00 83.06 552 ALA A C 1
ATOM 4207 O O . ALA A 1 552 ? 26.666 26.884 -19.209 1.00 83.06 552 ALA A O 1
ATOM 4208 N N . GLU A 1 553 ? 24.885 27.436 -17.967 1.00 87.75 553 GLU A N 1
ATOM 4209 C CA . GLU A 1 553 ? 25.142 28.879 -17.989 1.00 87.75 553 GLU A CA 1
ATOM 4210 C C . GLU A 1 553 ? 26.396 29.261 -17.198 1.00 87.75 553 GLU A C 1
ATOM 4212 O O . GLU A 1 553 ? 27.263 29.973 -17.709 1.00 87.75 553 GLU A O 1
ATOM 4217 N N . ARG A 1 554 ? 26.534 28.757 -15.964 1.00 87.00 554 ARG A N 1
ATOM 4218 C CA . ARG A 1 554 ? 27.717 29.003 -15.123 1.00 87.00 554 ARG A CA 1
ATOM 4219 C C . ARG A 1 554 ? 29.004 28.518 -15.794 1.00 87.00 554 ARG A C 1
ATOM 4221 O O . ARG A 1 554 ? 30.047 29.154 -15.659 1.00 87.00 554 ARG A O 1
ATOM 4228 N N . GLU A 1 555 ? 28.926 27.412 -16.524 1.00 84.69 555 GLU A N 1
ATOM 4229 C CA . GLU A 1 555 ? 30.038 26.828 -17.277 1.00 84.69 555 GLU A CA 1
ATOM 4230 C C . GLU A 1 555 ? 30.256 27.475 -18.653 1.00 84.69 555 GLU A C 1
ATOM 4232 O O . GLU A 1 555 ? 31.200 27.109 -19.352 1.00 84.69 555 GLU A O 1
ATOM 4237 N N . LYS A 1 556 ? 29.445 28.482 -19.014 1.00 86.12 556 LYS A N 1
ATOM 4238 C CA . LYS A 1 556 ? 29.473 29.198 -20.301 1.00 86.12 556 LYS A CA 1
ATOM 4239 C C . LYS A 1 556 ? 29.231 28.300 -21.521 1.00 86.12 556 LYS A C 1
ATOM 4241 O O . LYS A 1 556 ? 29.634 28.651 -22.626 1.00 86.12 556 LYS A O 1
ATOM 4246 N N . MET A 1 557 ? 28.568 27.165 -21.317 1.00 85.12 557 MET A N 1
ATOM 4247 C CA . MET A 1 557 ? 28.159 26.233 -22.371 1.00 85.12 557 MET A CA 1
ATOM 4248 C C . MET A 1 557 ? 26.893 26.720 -23.086 1.00 85.12 557 MET A C 1
ATOM 4250 O O . MET A 1 557 ? 26.739 26.516 -24.285 1.00 85.12 557 MET A O 1
ATOM 4254 N N . VAL A 1 558 ? 26.001 27.396 -22.355 1.00 90.69 558 VAL A N 1
ATOM 4255 C CA . VAL A 1 558 ? 24.784 28.015 -22.896 1.00 90.69 558 VAL A CA 1
ATOM 4256 C C . VAL A 1 558 ? 24.722 29.468 -22.444 1.00 90.69 558 VAL A C 1
ATOM 4258 O O . VAL A 1 558 ? 24.818 29.761 -21.253 1.00 90.69 558 VAL A O 1
ATOM 4261 N N . ARG A 1 559 ? 24.529 30.398 -23.380 1.00 93.31 559 ARG A N 1
ATOM 4262 C CA . ARG A 1 559 ? 24.251 31.804 -23.066 1.00 93.31 559 ARG A CA 1
ATOM 4263 C C . ARG A 1 559 ? 22.754 31.977 -22.842 1.00 93.31 559 ARG A C 1
ATOM 4265 O O . ARG A 1 559 ? 21.981 31.762 -23.766 1.00 93.31 559 ARG A O 1
ATOM 4272 N N . ILE A 1 560 ? 22.334 32.403 -21.654 1.00 91.00 560 ILE A N 1
ATOM 4273 C CA . ILE A 1 560 ? 20.908 32.596 -21.361 1.00 91.00 560 ILE A CA 1
ATOM 4274 C C . ILE A 1 560 ? 20.546 34.079 -21.419 1.00 91.00 560 ILE A C 1
ATOM 4276 O O . ILE A 1 560 ? 21.139 34.906 -20.726 1.00 91.00 560 ILE A O 1
ATOM 4280 N N . LEU A 1 561 ? 19.543 34.407 -22.228 1.00 88.50 561 LEU A N 1
ATOM 4281 C CA . LEU A 1 561 ? 18.947 35.733 -22.322 1.00 88.50 561 LEU A CA 1
ATOM 4282 C C . LEU A 1 561 ? 17.563 35.696 -21.658 1.00 88.50 561 LEU A C 1
ATOM 4284 O O . LEU A 1 561 ? 16.670 34.957 -22.075 1.00 88.50 561 LEU A O 1
ATOM 4288 N N . ARG A 1 562 ? 17.419 36.454 -20.568 1.00 87.88 562 ARG A N 1
ATOM 4289 C CA . ARG A 1 562 ? 16.197 36.534 -19.750 1.00 87.88 562 ARG A CA 1
ATOM 4290 C C . ARG A 1 562 ? 15.382 37.743 -20.160 1.00 87.88 562 ARG A C 1
ATOM 4292 O O . ARG A 1 562 ? 15.961 38.712 -20.642 1.00 87.88 562 ARG A O 1
ATOM 4299 N N . GLN A 1 563 ? 14.075 37.708 -19.907 1.00 83.06 563 GLN A N 1
ATOM 4300 C CA . GLN A 1 563 ? 13.178 38.827 -20.221 1.00 83.06 563 GLN A CA 1
ATOM 4301 C C . GLN A 1 563 ? 13.277 39.241 -21.696 1.00 83.06 563 GLN A C 1
ATOM 4303 O O . GLN A 1 563 ? 13.394 40.418 -22.032 1.00 83.06 563 GLN A O 1
ATOM 4308 N N . CYS A 1 564 ? 13.285 38.232 -22.570 1.00 80.81 564 CYS A N 1
ATOM 4309 C CA . CYS A 1 564 ? 13.424 38.409 -24.009 1.00 80.81 564 CYS A CA 1
ATOM 4310 C C . CYS A 1 564 ? 12.135 38.058 -24.750 1.00 80.81 564 CYS A C 1
ATOM 4312 O O . CYS A 1 564 ? 11.489 37.059 -24.419 1.00 80.81 564 CYS A O 1
ATOM 4314 N N . SER A 1 565 ? 11.823 38.830 -25.788 1.00 82.44 565 SER A N 1
ATOM 4315 C CA . SER A 1 565 ? 10.820 38.496 -26.808 1.00 82.44 565 SER A CA 1
ATOM 4316 C C . SER A 1 565 ? 11.464 38.483 -28.197 1.00 82.44 565 SER A C 1
ATOM 4318 O O . SER A 1 565 ? 12.549 39.039 -28.380 1.00 82.44 565 SER A O 1
ATOM 4320 N N . VAL A 1 566 ? 10.848 37.793 -29.159 1.00 84.06 566 VAL A N 1
ATOM 4321 C CA . VAL A 1 566 ? 11.388 37.674 -30.522 1.00 84.06 566 VAL A CA 1
ATOM 4322 C C . VAL A 1 566 ? 10.622 38.628 -31.429 1.00 84.06 566 VAL A C 1
ATOM 4324 O O . VAL A 1 566 ? 9.402 38.546 -31.506 1.00 84.06 566 VAL A O 1
ATOM 4327 N N . ALA A 1 567 ? 11.331 39.530 -32.108 1.00 78.50 567 ALA A N 1
ATOM 4328 C CA . ALA A 1 567 ? 10.719 40.516 -32.996 1.00 78.50 567 ALA A CA 1
ATOM 4329 C C . ALA A 1 567 ? 10.685 40.040 -34.457 1.00 78.50 567 ALA A C 1
ATOM 4331 O O . ALA A 1 567 ? 9.661 40.169 -35.121 1.00 78.50 567 ALA A O 1
ATOM 4332 N N . ALA A 1 568 ? 11.794 39.487 -34.959 1.00 80.00 568 ALA A N 1
ATOM 4333 C CA . ALA A 1 568 ? 11.890 38.950 -36.316 1.00 80.00 568 ALA A CA 1
ATOM 4334 C C . ALA A 1 568 ? 13.047 37.949 -36.442 1.00 80.00 568 ALA A C 1
ATOM 4336 O O . ALA A 1 568 ? 14.046 38.039 -35.721 1.00 80.00 568 ALA A O 1
ATOM 4337 N N . ILE A 1 569 ? 12.931 37.027 -37.393 1.00 85.62 569 ILE A N 1
ATOM 4338 C CA . ILE A 1 569 ? 13.985 36.087 -37.783 1.00 85.62 569 ILE A CA 1
ATOM 4339 C C . ILE A 1 569 ? 14.497 36.502 -39.167 1.00 85.62 569 ILE A C 1
ATOM 4341 O O . ILE A 1 569 ? 13.716 36.768 -40.073 1.00 85.62 569 ILE A O 1
ATOM 4345 N N . THR A 1 570 ? 15.812 36.578 -39.344 1.00 84.06 570 THR A N 1
ATOM 4346 C CA . THR A 1 570 ? 16.444 36.853 -40.642 1.00 84.06 570 THR A CA 1
ATOM 4347 C C . THR A 1 570 ? 17.286 35.652 -41.079 1.00 84.06 570 THR A C 1
ATOM 4349 O O . THR A 1 570 ? 17.460 34.680 -40.333 1.00 84.06 570 THR A O 1
ATOM 4352 N N . LEU A 1 571 ? 17.827 35.704 -42.300 1.00 75.00 571 LEU A N 1
ATOM 4353 C CA . LEU A 1 571 ? 18.689 34.643 -42.827 1.00 75.00 571 LEU A CA 1
ATOM 4354 C C . LEU A 1 571 ? 19.918 34.402 -41.938 1.00 75.00 571 LEU A C 1
ATOM 4356 O O . LEU A 1 571 ? 20.224 33.249 -41.640 1.00 75.00 571 LEU A O 1
ATOM 4360 N N . ASP A 1 572 ? 20.527 35.465 -41.411 1.00 79.81 572 ASP A N 1
ATOM 4361 C CA . ASP A 1 572 ? 21.814 35.388 -40.707 1.00 79.81 572 ASP A CA 1
ATOM 4362 C C . ASP A 1 572 ? 21.696 35.620 -39.187 1.00 79.81 572 ASP A C 1
ATOM 4364 O O . ASP A 1 572 ? 22.623 35.337 -38.423 1.00 79.81 572 ASP A O 1
ATOM 4368 N N . SER A 1 573 ? 20.548 36.111 -38.707 1.00 87.94 573 SER A N 1
ATOM 4369 C CA . SER A 1 573 ? 20.369 36.507 -37.308 1.00 87.94 573 SER A CA 1
ATOM 4370 C C . SER A 1 573 ? 18.918 36.404 -36.826 1.00 87.94 573 SER A C 1
ATOM 4372 O O . SER A 1 573 ? 17.997 36.084 -37.574 1.00 87.94 573 SER A O 1
ATOM 4374 N N . VAL A 1 574 ? 18.705 36.638 -35.532 1.00 87.38 574 VAL A N 1
ATOM 4375 C CA . VAL A 1 574 ? 17.382 36.853 -34.935 1.00 87.38 574 VAL A CA 1
ATOM 4376 C C . VAL A 1 574 ? 17.403 38.150 -34.146 1.00 87.38 574 VAL A C 1
ATOM 4378 O O . VAL A 1 574 ? 18.313 38.386 -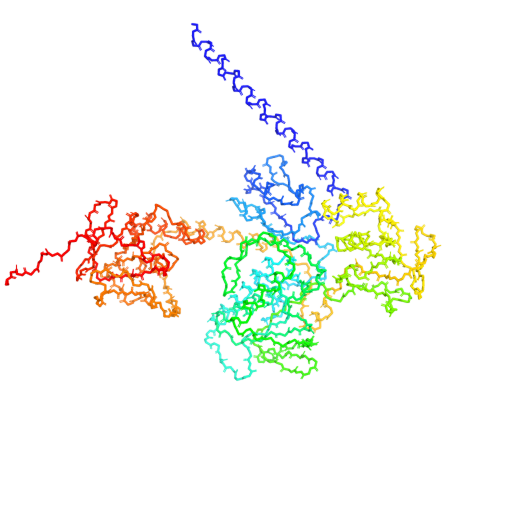33.349 1.00 87.38 574 VAL A O 1
ATOM 4381 N N . ILE A 1 575 ? 16.380 38.971 -34.354 1.00 86.12 575 ILE A N 1
ATOM 4382 C CA . ILE A 1 575 ? 16.178 40.229 -33.646 1.00 86.12 575 ILE A CA 1
ATOM 4383 C C . ILE A 1 575 ? 15.355 39.930 -32.394 1.00 86.12 575 ILE A C 1
ATOM 4385 O O . ILE A 1 575 ? 14.177 39.571 -32.475 1.00 86.12 575 ILE A O 1
ATOM 4389 N N . LEU A 1 576 ? 15.988 40.064 -31.232 1.00 85.75 576 LEU A N 1
ATOM 4390 C CA . LEU A 1 576 ? 15.356 39.942 -29.923 1.00 85.75 576 LEU A CA 1
ATOM 4391 C C . LEU A 1 576 ? 15.142 41.326 -29.317 1.00 85.75 576 LEU A C 1
ATOM 4393 O O . LEU A 1 576 ? 15.995 42.197 -29.444 1.00 85.75 576 LEU A O 1
ATOM 4397 N N . ASP A 1 577 ? 14.049 41.506 -28.589 1.00 79.81 577 ASP A N 1
ATOM 4398 C CA . ASP A 1 577 ? 13.929 42.597 -27.626 1.00 79.81 577 ASP A CA 1
ATOM 4399 C C . ASP A 1 577 ? 14.339 42.064 -26.249 1.00 79.81 577 ASP A C 1
ATOM 4401 O O . ASP A 1 577 ? 13.688 41.168 -25.705 1.00 79.81 577 ASP A O 1
ATOM 4405 N N . VAL A 1 578 ? 15.443 42.588 -25.712 1.00 81.44 578 VAL A N 1
ATOM 4406 C CA . VAL A 1 578 ? 15.989 42.240 -24.398 1.00 81.44 578 VAL A CA 1
ATOM 4407 C C . VAL A 1 578 ? 15.799 43.434 -23.467 1.00 81.44 578 VAL A C 1
ATOM 4409 O O . VAL A 1 578 ? 16.537 44.418 -23.548 1.00 81.44 578 VAL A O 1
ATOM 4412 N N . ASN A 1 579 ? 14.837 43.346 -22.545 1.00 74.81 579 ASN A N 1
ATOM 4413 C CA . ASN A 1 579 ? 14.522 44.426 -21.598 1.00 74.81 579 ASN A CA 1
ATOM 4414 C C . ASN A 1 579 ? 14.210 45.788 -22.260 1.00 74.81 579 ASN A C 1
ATOM 4416 O O . ASN A 1 579 ? 14.647 46.828 -21.764 1.00 74.81 579 ASN A O 1
ATOM 4420 N N . GLY A 1 580 ? 13.482 45.796 -23.378 1.00 68.81 580 GLY A N 1
ATOM 4421 C CA . GLY A 1 580 ? 13.103 47.009 -24.111 1.00 68.81 580 GLY A CA 1
ATOM 4422 C C . GLY A 1 580 ? 14.185 47.537 -25.058 1.00 68.81 580 GLY A C 1
ATOM 4423 O O . GLY A 1 580 ? 14.058 48.657 -25.551 1.00 68.81 580 GLY A O 1
ATOM 4424 N N . ASN A 1 581 ? 15.265 46.780 -25.288 1.00 72.69 581 ASN A N 1
ATOM 4425 C CA . ASN A 1 581 ? 16.339 47.147 -26.208 1.00 72.69 581 ASN A CA 1
ATOM 4426 C C . ASN A 1 581 ? 16.478 46.094 -27.318 1.00 72.69 581 ASN A C 1
ATOM 4428 O O . ASN A 1 581 ? 16.658 44.911 -27.007 1.00 72.69 581 ASN A O 1
ATOM 4432 N N . PRO A 1 582 ? 16.472 46.499 -28.600 1.00 78.12 582 PRO A N 1
ATOM 4433 C CA . PRO A 1 582 ? 16.688 45.574 -29.702 1.00 78.12 582 PRO A CA 1
ATOM 4434 C C . PRO A 1 582 ? 18.130 45.050 -29.693 1.00 78.12 582 PRO A C 1
ATOM 4436 O O . PRO A 1 582 ? 19.092 45.815 -29.609 1.00 78.12 582 PRO A O 1
ATOM 4439 N N . ALA A 1 583 ? 18.274 43.733 -29.800 1.00 82.19 583 ALA A N 1
ATOM 4440 C CA . ALA A 1 583 ? 19.539 43.023 -29.884 1.00 82.19 583 ALA A CA 1
ATOM 4441 C C . ALA A 1 583 ? 19.493 42.007 -31.028 1.00 82.19 583 ALA A C 1
ATOM 4443 O O . ALA A 1 583 ? 18.612 41.152 -31.089 1.00 82.19 583 ALA A O 1
ATOM 4444 N N . GLU A 1 584 ? 20.475 42.077 -31.918 1.00 87.38 584 GLU A N 1
ATOM 4445 C CA . GLU A 1 584 ? 20.627 41.130 -33.016 1.00 87.38 584 GLU A CA 1
ATOM 4446 C C . GLU A 1 584 ? 21.553 39.983 -32.596 1.00 87.38 584 GLU A C 1
ATOM 4448 O O . GLU A 1 584 ? 22.695 40.204 -32.183 1.00 87.38 584 GLU A O 1
ATOM 4453 N N . ILE A 1 585 ? 21.050 38.750 -32.666 1.00 88.62 585 ILE A N 1
ATOM 4454 C CA . ILE A 1 585 ? 21.782 37.541 -32.286 1.00 88.62 585 ILE A CA 1
ATOM 4455 C C . ILE A 1 585 ? 22.073 36.718 -33.546 1.00 88.62 585 ILE A C 1
ATOM 4457 O O . ILE A 1 585 ? 21.143 36.117 -34.088 1.00 88.62 585 ILE A O 1
ATOM 4461 N N . PRO A 1 586 ? 23.333 36.650 -34.013 1.00 85.31 586 PRO A N 1
ATOM 4462 C CA . PRO A 1 586 ? 23.724 35.782 -35.122 1.00 85.31 586 PRO A CA 1
ATOM 4463 C C . PRO A 1 586 ? 23.427 34.313 -34.813 1.00 85.31 586 PRO A C 1
ATOM 4465 O O . PRO A 1 586 ? 23.623 33.870 -33.678 1.00 85.31 586 PRO A O 1
ATOM 4468 N N . ASN A 1 587 ? 22.922 33.575 -35.801 1.00 91.31 587 ASN A N 1
ATOM 4469 C CA . ASN A 1 587 ? 22.656 32.143 -35.674 1.00 91.31 587 ASN A CA 1
ATOM 4470 C C . ASN A 1 587 ? 22.499 31.468 -37.042 1.00 91.31 587 ASN A C 1
ATOM 4472 O O . ASN A 1 587 ? 21.900 32.029 -37.958 1.00 91.31 587 ASN A O 1
ATOM 4476 N N . ASP A 1 588 ? 22.955 30.222 -37.119 1.00 88.62 588 ASP A N 1
ATOM 4477 C CA . ASP A 1 588 ? 22.720 29.302 -38.229 1.00 88.62 588 ASP A CA 1
ATOM 4478 C C . ASP A 1 588 ? 21.333 28.650 -38.134 1.00 88.62 588 ASP A C 1
ATOM 4480 O O . ASP A 1 588 ? 20.684 28.425 -39.153 1.00 88.62 588 ASP A O 1
ATOM 4484 N N . HIS A 1 589 ? 20.869 28.349 -36.913 1.00 91.56 589 HIS A N 1
ATOM 4485 C CA . HIS A 1 589 ? 19.596 27.667 -36.659 1.00 91.56 589 HIS A CA 1
ATOM 4486 C C . HIS A 1 589 ? 18.824 28.270 -35.487 1.00 91.56 589 HIS A C 1
ATOM 4488 O O . HIS A 1 589 ? 19.409 28.712 -34.494 1.00 91.56 589 HIS A O 1
ATOM 4494 N N . VAL A 1 590 ? 17.493 28.216 -35.588 1.00 92.19 590 VAL A N 1
ATOM 4495 C CA . VAL A 1 590 ? 16.573 28.671 -34.541 1.00 92.19 590 VAL A CA 1
ATOM 4496 C C . VAL A 1 590 ? 15.645 27.533 -34.148 1.00 92.19 590 VAL A C 1
ATOM 4498 O O . VAL A 1 590 ? 14.949 26.995 -35.002 1.00 92.19 590 VAL A O 1
ATOM 4501 N N . PHE A 1 591 ? 15.592 27.190 -32.863 1.00 92.12 591 PHE A N 1
ATOM 4502 C CA . PHE A 1 591 ? 14.612 26.245 -32.330 1.00 92.12 591 PHE A CA 1
ATOM 4503 C C . PHE A 1 591 ? 13.526 26.982 -31.553 1.00 92.12 591 PHE A C 1
ATOM 4505 O O . PHE A 1 591 ? 13.821 27.623 -30.548 1.00 92.12 591 PHE A O 1
ATOM 4512 N N . ILE A 1 592 ? 12.272 26.862 -31.979 1.00 89.31 592 ILE A N 1
ATOM 4513 C CA . ILE A 1 592 ? 11.109 27.417 -31.280 1.00 89.31 592 ILE A CA 1
ATOM 4514 C C . ILE A 1 592 ? 10.456 26.280 -30.486 1.00 89.31 592 ILE A C 1
ATOM 4516 O O . ILE A 1 592 ? 9.750 25.445 -31.043 1.00 89.31 592 ILE A O 1
ATOM 4520 N N . LEU A 1 593 ? 10.736 26.221 -29.180 1.00 87.12 593 LEU A N 1
ATOM 4521 C CA . LEU A 1 593 ? 10.342 25.127 -28.279 1.00 87.12 593 LEU A CA 1
ATOM 4522 C C . LEU A 1 593 ? 9.445 25.658 -27.152 1.00 87.12 593 LEU A C 1
ATOM 4524 O O . LEU A 1 593 ? 9.832 25.720 -25.980 1.00 87.12 593 LEU A O 1
ATOM 4528 N N . ILE A 1 594 ? 8.236 26.064 -27.535 1.00 77.56 594 ILE A N 1
ATOM 4529 C CA . ILE A 1 594 ? 7.213 26.665 -26.668 1.00 77.56 594 ILE A CA 1
ATOM 4530 C C . ILE A 1 594 ? 5.901 25.866 -26.715 1.00 77.56 594 ILE A C 1
ATOM 4532 O O . ILE A 1 594 ? 5.590 25.228 -27.723 1.00 77.56 594 ILE A O 1
ATOM 4536 N N . ASP A 1 595 ? 5.136 25.898 -25.617 1.00 65.75 595 ASP A N 1
ATOM 4537 C CA . ASP A 1 595 ? 3.781 25.331 -25.572 1.00 65.75 595 ASP A CA 1
ATOM 4538 C C . ASP A 1 595 ? 2.745 26.290 -26.199 1.00 65.75 595 ASP A C 1
ATOM 4540 O O . ASP A 1 595 ? 2.984 27.496 -26.319 1.00 65.75 595 ASP A O 1
ATOM 4544 N N . SER A 1 596 ? 1.593 25.756 -26.622 1.00 55.41 596 SER A N 1
ATOM 4545 C CA . SER A 1 596 ? 0.550 26.524 -27.324 1.00 55.41 596 SER A CA 1
ATOM 4546 C C . SER A 1 596 ? 0.020 27.710 -26.508 1.00 55.41 596 SER A C 1
ATOM 4548 O O . SER A 1 596 ? -0.301 28.750 -27.077 1.00 55.41 596 SER A O 1
ATOM 4550 N N . ASP A 1 597 ? -0.014 27.590 -25.178 1.00 51.84 597 ASP A N 1
ATOM 4551 C CA . ASP A 1 597 ? -0.482 28.648 -24.274 1.00 51.84 597 ASP A CA 1
ATOM 4552 C C . ASP A 1 597 ? 0.519 29.817 -24.168 1.00 51.84 597 ASP A C 1
ATOM 4554 O O . ASP A 1 597 ? 0.119 30.946 -23.893 1.00 51.84 597 ASP A O 1
ATOM 4558 N N . SER A 1 598 ? 1.813 29.577 -24.419 1.00 56.81 598 SER A N 1
ATOM 4559 C CA . SER A 1 598 ? 2.884 30.583 -24.309 1.00 56.81 598 SER A CA 1
ATOM 4560 C C . SER A 1 598 ? 3.135 31.369 -25.602 1.00 56.81 598 SER A C 1
ATOM 4562 O O . SER A 1 598 ? 3.951 32.288 -25.616 1.00 56.81 598 SER A O 1
ATOM 4564 N N . THR A 1 599 ? 2.463 31.016 -26.699 1.00 58.84 599 THR A N 1
ATOM 4565 C CA . THR A 1 599 ? 2.775 31.516 -28.050 1.00 58.84 599 THR A CA 1
ATOM 4566 C C . THR A 1 599 ? 2.437 33.002 -28.228 1.00 58.84 599 THR A C 1
ATOM 4568 O O . THR A 1 599 ? 3.265 33.774 -28.705 1.00 58.84 599 THR A O 1
ATOM 4571 N N . ALA A 1 600 ? 1.268 33.441 -27.748 1.00 53.12 600 ALA A N 1
ATOM 4572 C CA . ALA A 1 600 ? 0.838 34.844 -27.810 1.00 53.12 600 ALA A CA 1
ATOM 4573 C C . ALA A 1 600 ? 1.674 35.785 -26.916 1.00 53.12 600 ALA A C 1
ATOM 4575 O O . ALA A 1 600 ? 1.660 36.999 -27.101 1.00 53.12 600 ALA A O 1
ATOM 4576 N N . GLU A 1 601 ? 2.416 35.239 -25.948 1.00 54.59 601 GLU A N 1
ATOM 4577 C CA . GLU A 1 601 ? 3.221 36.012 -25.000 1.00 54.59 601 GLU A CA 1
ATOM 4578 C C . GLU A 1 601 ? 4.654 36.285 -25.497 1.00 54.59 601 GLU A C 1
ATOM 4580 O O . GLU A 1 601 ? 5.384 37.043 -24.863 1.00 54.59 601 GLU A O 1
ATOM 4585 N N . PHE A 1 602 ? 5.100 35.694 -26.607 1.00 55.00 602 PHE A N 1
ATOM 4586 C CA . PHE A 1 602 ? 6.441 35.948 -27.159 1.00 55.00 602 PHE A CA 1
ATOM 4587 C C . PHE A 1 602 ? 6.480 37.051 -28.227 1.00 55.00 602 PHE A C 1
ATOM 4589 O O . PHE A 1 602 ? 7.572 37.422 -28.662 1.00 55.00 602 PHE A O 1
ATOM 4596 N N . LEU A 1 603 ? 5.317 37.593 -28.596 1.00 54.94 603 LEU A N 1
ATOM 4597 C CA . LEU A 1 603 ? 5.166 38.725 -29.506 1.00 54.94 603 LEU A CA 1
ATOM 4598 C C . LEU A 1 603 ? 5.468 40.045 -28.784 1.00 54.94 603 LEU A C 1
ATOM 4600 O O . LEU A 1 603 ? 4.980 40.281 -27.676 1.00 54.94 603 LEU A O 1
ATOM 4604 N N . SER A 1 604 ? 6.271 40.910 -29.405 1.00 50.81 604 SER A N 1
ATOM 4605 C CA . SER A 1 604 ? 6.465 42.281 -28.926 1.00 50.81 604 SER A CA 1
ATOM 4606 C C . SER A 1 604 ? 5.278 43.161 -29.345 1.00 50.81 604 SER A C 1
ATOM 4608 O O . SER A 1 604 ? 4.758 43.020 -30.452 1.00 50.81 604 SER A O 1
ATOM 4610 N N . GLU A 1 605 ? 4.869 44.122 -28.504 1.00 45.06 605 GLU A N 1
ATOM 4611 C CA . GLU A 1 605 ? 3.848 45.131 -28.871 1.00 45.06 605 GLU A CA 1
ATOM 4612 C C . GLU A 1 605 ? 4.270 45.983 -30.089 1.00 45.06 605 GLU A C 1
ATOM 4614 O O . GLU A 1 605 ? 3.434 46.623 -30.721 1.00 45.06 605 GLU A O 1
ATOM 4619 N N . ALA A 1 606 ? 5.554 45.961 -30.469 1.00 44.00 606 ALA A N 1
ATOM 4620 C CA . ALA A 1 606 ? 6.078 46.664 -31.637 1.00 44.00 606 ALA A CA 1
ATOM 4621 C C . ALA A 1 606 ? 5.722 45.996 -32.981 1.00 44.00 606 ALA A C 1
ATOM 4623 O O . ALA A 1 606 ? 5.792 46.662 -34.016 1.00 44.00 606 ALA A O 1
ATOM 4624 N N . ALA A 1 607 ? 5.324 44.716 -32.995 1.00 41.50 607 ALA A N 1
ATOM 4625 C CA . ALA A 1 607 ? 4.970 44.009 -34.230 1.00 41.50 607 ALA A CA 1
ATOM 4626 C C . ALA A 1 607 ? 3.693 44.565 -34.895 1.00 41.50 607 ALA A C 1
ATOM 4628 O O . ALA A 1 607 ? 3.573 44.520 -36.119 1.00 41.50 607 ALA A O 1
ATOM 4629 N N . ASP A 1 608 ? 2.791 45.173 -34.115 1.00 39.28 608 ASP A N 1
ATOM 4630 C CA . ASP A 1 608 ? 1.572 45.820 -34.626 1.00 39.28 608 ASP A CA 1
ATOM 4631 C C . ASP A 1 608 ? 1.791 47.277 -35.080 1.00 39.28 608 ASP A C 1
ATOM 4633 O O . ASP A 1 608 ? 0.900 47.902 -35.661 1.00 39.28 608 ASP A O 1
ATOM 4637 N N . SER A 1 609 ? 2.993 47.835 -34.892 1.00 39.91 609 SER A N 1
ATOM 4638 C CA . SER A 1 609 ? 3.315 49.204 -35.298 1.00 39.91 609 SER A CA 1
ATOM 4639 C C . SER A 1 609 ? 4.653 49.302 -36.038 1.00 39.91 609 SER A C 1
ATOM 4641 O O . SER A 1 609 ? 5.611 49.887 -35.541 1.00 39.91 609 SER A O 1
ATOM 4643 N N . GLY A 1 610 ? 4.688 48.811 -37.280 1.00 38.69 610 GLY A N 1
ATOM 4644 C CA . GLY A 1 610 ? 5.557 49.387 -38.313 1.00 38.69 610 GLY A CA 1
ATOM 4645 C C . GLY A 1 610 ? 6.613 48.472 -38.931 1.00 38.69 610 GLY A C 1
ATOM 4646 O O . GLY A 1 610 ? 7.794 48.588 -38.629 1.00 38.69 610 GLY A O 1
ATOM 4647 N N . LEU A 1 611 ? 6.215 47.722 -39.963 1.00 34.38 611 LEU A N 1
ATOM 4648 C CA . LEU A 1 611 ? 7.070 47.463 -41.127 1.00 34.38 611 LEU A CA 1
ATOM 4649 C C . LEU A 1 611 ? 6.321 47.858 -42.411 1.00 34.38 611 LEU A C 1
ATOM 4651 O O . LEU A 1 611 ? 5.833 47.045 -43.188 1.00 34.38 611 LEU A O 1
ATOM 4655 N N . ARG A 1 612 ? 6.221 49.173 -42.623 1.00 33.88 612 ARG A N 1
ATOM 4656 C CA . ARG A 1 612 ? 6.093 49.794 -43.948 1.00 33.88 612 ARG A CA 1
ATOM 4657 C C . ARG A 1 612 ? 7.303 50.701 -44.137 1.00 33.88 612 ARG A C 1
ATOM 4659 O O . ARG A 1 612 ? 7.19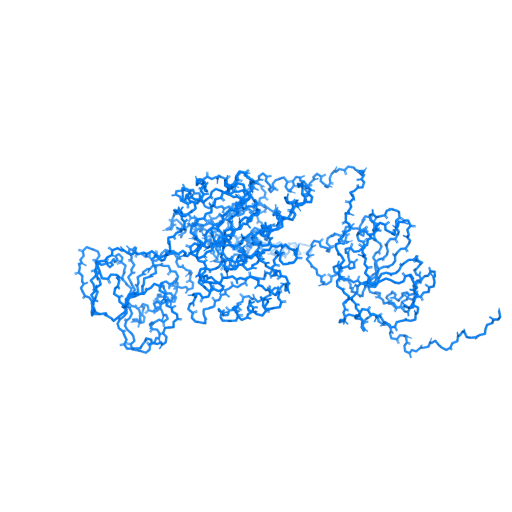5 51.887 -43.859 1.00 33.88 612 ARG A O 1
ATOM 4666 N N . ALA A 1 613 ? 8.442 50.140 -44.538 1.00 34.50 613 ALA A N 1
ATOM 4667 C CA . ALA A 1 613 ? 9.530 50.849 -45.226 1.00 34.50 613 ALA A CA 1
ATOM 4668 C C . ALA A 1 613 ? 10.732 49.910 -45.423 1.00 34.50 613 ALA A C 1
ATOM 4670 O O . ALA A 1 613 ? 11.659 49.932 -44.624 1.00 34.50 613 ALA A O 1
ATOM 4671 N N . ALA A 1 614 ? 10.703 49.093 -46.477 1.00 29.58 614 ALA A N 1
ATOM 4672 C CA . ALA A 1 614 ? 11.897 48.644 -47.207 1.00 29.58 614 ALA A CA 1
ATOM 4673 C C . ALA A 1 614 ? 11.485 47.900 -48.496 1.00 29.58 614 ALA A C 1
ATOM 4675 O O . ALA A 1 614 ? 11.956 46.808 -48.786 1.00 29.58 614 ALA A O 1
ATOM 4676 N N . GLU A 1 615 ? 10.584 48.494 -49.280 1.00 35.97 615 GLU A N 1
ATOM 4677 C CA . GLU A 1 615 ? 10.642 48.339 -50.736 1.00 35.97 615 GLU A CA 1
ATOM 4678 C C . GLU A 1 615 ? 11.493 49.501 -51.266 1.00 35.97 615 GLU A C 1
ATOM 4680 O O . GLU A 1 615 ? 11.421 50.605 -50.729 1.00 35.97 615 GLU A O 1
ATOM 4685 N N . THR A 1 616 ? 12.272 49.247 -52.322 1.00 33.97 616 THR A N 1
ATOM 4686 C CA . THR A 1 616 ? 13.237 50.127 -53.023 1.00 33.97 616 THR A CA 1
ATOM 4687 C C . THR A 1 616 ? 14.574 50.412 -52.327 1.00 33.97 616 THR A C 1
ATOM 4689 O O . THR A 1 616 ? 14.666 51.322 -51.520 1.00 33.97 616 THR A O 1
ATOM 4692 N N . VAL A 1 617 ? 15.643 49.714 -52.741 1.00 31.73 617 VAL A N 1
ATOM 4693 C CA . VAL A 1 617 ? 16.662 50.193 -53.709 1.00 31.73 617 VAL A CA 1
ATOM 4694 C C . VAL A 1 617 ? 17.267 48.960 -54.416 1.00 31.73 617 VAL A C 1
ATOM 4696 O O . VAL A 1 617 ? 17.334 47.890 -53.825 1.00 31.73 617 VAL A O 1
ATOM 4699 N N . ARG A 1 618 ? 17.591 49.135 -55.705 1.00 33.38 618 ARG A N 1
ATOM 4700 C CA . ARG A 1 618 ? 18.134 48.169 -56.680 1.00 33.38 618 ARG A CA 1
ATOM 4701 C C . ARG A 1 618 ? 19.311 47.321 -56.216 1.00 33.38 618 ARG A C 1
ATOM 4703 O O . ARG A 1 618 ? 20.171 47.881 -55.503 1.00 33.38 618 ARG A O 1
#

Foldseek 3Di:
DVVVVVVVVVVVVVVVVVVVVVVVVVVQQVLLVVLLVVLVVLVPAAQFKDKDFQQVQFQLPCQLQVQDPLHSQWGADPSGIDGSRRNSDLNPCSSQVRRPRNRIDIFTDDPVPFQLAFDADPLQDFVQPQEGEAEVSSRHPALQRLLVSLLSNLVVLVVVCVVVPPDDPDPQAFQEEEEAQASNSLNNQLNCLVVVGRYAYEAQADHRAVLLQAAFQDKHADPFHQGRQPGTDHDGIDGSVVVVVVSVVSCVVSVRHYDYNWDWDAWEQDPVCWIWIDTPPDIGIYNHYYYHNHFQAAADDPPAAPCPPPQHAAGDHYLQVDELFEEEFEDQAQVSLVSQVSNLPHYNYAYEYEYLAPDRDHYRPVSVVVSVVCCVVNSYHYAYNKDWHYDDCQWTWMQRPNDIDIGGGHHYHYHHGGHGPSVRCVNRPGDTGDDRVVVVSVVVVVCVVVVVVVVVDDDDDDADDDDFDADDDDQVQLDLPAAPCPPPQEAAADRDLQVQAPWEEEEEDLELRSLVSLLSNLRHHPYAAEYEYQAPASPDDDPVSSVSSVVCVVVNSYHYQYNKAWHYDDCFWTWIQRPNDTDTGGTSHYHRHYHNVCSPVRYDPCNVPDDPDDDDDD

Secondary structure (DSSP, 8-state):
-HHHHHHHHHHHHHHHHHHHHHHHHHHHHHHHHHHHHHHHHT-S--SSEEEEE-TTT-----HHHHS-TTSSSEEEETTEEEES-GGG-----HHHHT-TT--EEEEEPPSSS-TTSB---TT-B-SSTTEEE-GGGGT--SHHHHHHHHHHHHHHHHHHHHHTSS----TTEEEEEEE--SHHHHHHHHHHHHTT--EEEE-SS-TTTTTTTSPTT-EEE---EEETTTEEE--SEEEHHHHHHHHHHHHHHTT--EESS--EEEEEE-TTS-EEEEETTEEEEEEEEEE---S--EE-----TTTTSTTEES--S-STT--S-EEEEE-SSHHHHHHHHHHHTSTT-EEEEEESSSS--SS-HHHHHHHHHHHHTTSEEEEESEEEEEE-SSEEEEEETTEEEEEE-SEEEE---EE-SHHHHHHTT--B----HHHHHHHHHHHHHHHHHHHTTPPP------PPPPPPP--TT-----TTTTSTTEES--S-GGGS-S-EEEEE--SHHHHHHHHHHHTSTT-EEEEEESSSS--SS-HHHHHHHHHHHHTTSEEEEESEEEEEE-SSEEEEEETTEEEEEE-SEEEE---GGGGGGSS-GGGGS---------

Sequence (618 aa):
MDTLIAFIVAAALTLFFLRNYFKGIKERDAKARAAAEKGKLFSEGPKAQHPHIDNTYCIGCATCTTVCPEGDVLAMLGGKAVIVNGYKCIGHSLCADACPVGAITMVMASPSMGADMPTLTGEFETTVPNLFIIGELGGLALIKNAINQGRECIDNVLDRFTAKGTARTIPDVYDVLIIGAGPAGIAASLRAIQHKMKYLTLERDEIGGTVAKYPRQKLVMTSPVEFPMYGKFKKTELSKENLLAFWDKVLHRADFKVRTGQKVEDIKRGEDSIFTVTSQDSQYRAHAVILALGRTGTPRKLGVPGEDLPKVMYRLIEADHYINKKILVVGGGDSAVEAAMGLAHQIGNKVTLVYRSAQFSRIKERNSQRIAECMKSGKVEVLFNTNPVEFKEQSVVIDVQGQTRELPNDYVWIFAGGTPPNDFLKKIGVGFGARDMTKHASEEAKTAAATKEAMAQKPKTQPVVVQAAAPAEDLSGSRLGIPGEELSKVCYQLDDAAKYEDKDILIVGGGDAAIHAAVALSHTGRNRVTLSYRGERFQRGPDRNRQLIETAEREKMVRILRQCSVAAITLDSVILDVNGNPAEIPNDHVFILIDSDSTAEFLSEAADSGLRAAETVR